Protein AF-A0A7Y4VE71-F1 (afdb_monomer)

Foldseek 3Di:
DPFDFDDLQVLVLVLLVLLQVLVCVVPVLSVLLVVLLLLQQVLLQVLVCQQFVLDDDDSVLSCQLQVQKEFEWEAEDLLVLLLVLLLLVQSQWHWADKFQQCPLFFLRAQKIWTKTAHLPPTSYIYIYIYGNLLLAAPVLSCLLCVLNVPADQDDPLLVVLSVVCVVSVGHHPVSSVVNSCSVSVTAAHDPLEWADVVSLVVCVVLQRNVSSVHRTDRHRHTLEMATEHLFPQLSQLLQCVLLVVDDLVRSLVSQLVRSVVCSVACALLSVCQSSVVDDSVSSVPTDGHDDDSVVSSVSSVVSSVVCPDPSNNCNPPQFPAWDLDWDFAASLFFAAKIKTWTAWGKAWHWYAYPVRDIDIDIDTRHIYMYMYWGFYFAPVLVVLRVQLQVQLVVQCVVPVCCSPVPVPVNSVSNNVSVVVHDSDPLVCVVVRTGFKFKDADPVLLVCAPVDDDLPVSVCVVVVRMDMHGHIHDGDDSSVVSVCNCVNSVGIRNRRNRPDRDDDDQVVSCVSNVHHHHHSSLSRQLNRLVRSVNSCVSSVNPVVDDPVSVVSSVCSVVSSVDD

Secondary structure (DSSP, 8-state):
----PPPHHHHHHHHHHHHHHHHHHH-HHHHHHHHHHHHHHHHHHHHHHHHEET----HHHHHHHTT-EEEEEEES-HHHHHHHHHHHHHTT-EEEEEEEGGGSGGG--SEEEEEEE-SSS-SEEEEEEEE-GGGS-HHHHHHHHHHHHT---S-HHHHHHHHHHHHHTS--HHHHHHHHHHIIIIIS----EEE-HHHHHHHHHTT-HHHHHHHHBSS---SEEEEB-S-HHHHHHHHHHHTTSS-HHHHHHHHHHHHHHHHHH--HHHHHHH-TTS-HHHHHHSEEP---HHHHHHHHHHHHHHHTSGGG-GGGS----B-SS-BSS-TT--BSEEEEEEPPPEEEEEEE-TTS-EEEEEEE---EEEEEE-BPBPHHHHHHHHHHHHHHHHHHHH-TTHHHH-HHHHHHHHHGGGTTS-SSHHHHHHTT-B-EEEEE-HHHHHTTT------HHHHHHTTSEEEEEPBP-S--HHHHHHHHHHHTT---PPP-SSS-----HHHHHHHHTSPPB-HHHHHHHHHHHHHHHHHHHTT-GGGS-HHHHHHHHHHHHHHH--

Nearest PDB structures (foldseek):
  6w1h-assembly1_A  TM=8.235E-01  e=2.264E-30  Pseudomonas putida
  6w1g-assembly1_A  TM=8.375E-01  e=2.959E-29  Pseudomonas putida
  2rjb-assembly2_B  TM=8.485E-01  e=1.271E-27  Shigella flexneri
  2rjb-assembly3_C  TM=9.145E-01  e=6.568E-23  Shigella flexneri
  3iuz-assembly1_A  TM=6.474E-01  e=1.170E-09  Cupriavidus pinatubonensis JMP134

Solvent-accessible surface area (backbone atoms only — not comparable to full-atom values): 29628 Å² total; per-residue (Å²): 129,84,80,72,54,48,56,30,64,61,50,36,54,50,42,52,52,48,44,50,52,48,47,27,72,76,33,61,66,50,43,43,48,52,52,52,42,50,56,44,40,51,48,50,50,56,53,45,28,42,43,27,37,83,47,80,73,55,71,68,55,47,50,58,62,42,56,28,38,38,36,33,35,50,34,62,45,60,71,57,45,24,50,48,47,52,53,40,44,68,34,52,23,44,45,34,41,75,40,65,36,62,71,54,63,68,36,11,39,60,31,38,33,33,31,34,22,35,92,68,90,54,54,49,36,34,42,42,31,37,52,44,57,64,37,34,30,71,71,59,25,50,54,46,51,56,52,44,68,75,57,73,51,74,51,71,67,52,53,51,51,48,56,42,25,68,76,64,76,41,37,38,60,70,59,44,51,51,52,43,47,46,40,53,70,42,29,37,28,83,78,48,49,33,36,42,60,65,59,34,50,53,29,42,72,74,53,34,50,71,55,23,60,38,43,26,35,61,40,42,31,59,36,31,60,24,42,48,46,88,46,61,63,38,39,53,40,49,52,33,32,26,49,64,77,36,56,70,70,61,30,48,55,48,35,42,50,38,51,56,51,44,72,77,58,69,44,72,66,51,47,54,66,64,42,72,87,57,56,71,65,66,61,67,66,32,39,85,43,82,80,54,70,67,58,47,50,53,50,44,53,54,49,52,59,58,49,69,34,81,86,39,48,48,55,80,50,93,72,67,51,65,58,84,68,73,46,62,58,40,96,70,43,69,42,38,43,34,36,40,41,40,41,33,42,75,40,73,30,41,24,45,35,96,89,68,50,75,47,81,49,72,47,58,70,41,33,40,41,42,32,31,68,26,25,23,56,30,73,64,26,44,55,52,46,55,53,24,49,52,52,24,52,56,55,42,71,76,46,74,60,34,57,79,78,39,49,67,62,34,51,54,61,45,34,56,50,49,63,85,58,57,76,46,70,70,59,26,46,73,68,50,26,33,38,44,39,44,43,64,27,74,61,20,53,77,38,44,75,72,68,93,72,83,54,64,64,57,36,37,76,74,49,27,27,46,78,46,66,37,68,33,86,80,78,60,69,71,52,57,34,44,52,54,19,62,52,60,73,40,67,40,55,73,64,58,18,96,60,73,74,84,86,52,63,67,61,54,22,62,47,45,73,45,80,62,40,56,60,66,45,41,52,49,9,52,23,26,44,20,50,51,50,33,27,56,68,35,60,38,53,89,76,51,53,72,68,56,53,53,50,31,52,51,33,30,48,64,45,67,56,130

Structure (mmCIF, N/CA/C/O backbone):
data_AF-A0A7Y4VE71-F1
#
_entry.id   AF-A0A7Y4VE71-F1
#
loop_
_atom_site.group_PDB
_atom_site.id
_atom_site.type_symbol
_atom_site.label_atom_id
_atom_site.label_alt_id
_atom_site.label_comp_id
_atom_site.label_asym_id
_atom_site.label_entity_id
_atom_site.label_seq_id
_atom_site.pdbx_PDB_ins_code
_atom_site.Cartn_x
_atom_site.Cartn_y
_atom_site.Cartn_z
_atom_site.occupancy
_atom_site.B_iso_or_equiv
_atom_site.auth_seq_id
_atom_site.auth_comp_id
_atom_site.auth_asym_id
_atom_site.auth_atom_id
_atom_site.pdbx_PDB_model_num
ATOM 1 N N . MET A 1 1 ? -36.158 -4.440 -20.521 1.00 49.72 1 MET A N 1
ATOM 2 C CA . MET A 1 1 ? -34.878 -3.702 -20.483 1.00 49.72 1 MET A CA 1
ATOM 3 C C . MET A 1 1 ? -33.916 -4.509 -19.636 1.00 49.72 1 MET A C 1
ATOM 5 O O . MET A 1 1 ? -34.288 -4.851 -18.522 1.00 49.72 1 MET A O 1
ATOM 9 N N . ILE A 1 2 ? -32.748 -4.877 -20.167 1.00 53.19 2 ILE A N 1
ATOM 10 C CA . ILE A 1 2 ? -31.670 -5.454 -19.352 1.00 53.19 2 ILE A CA 1
ATOM 11 C C . ILE A 1 2 ? -31.262 -4.350 -18.372 1.00 53.19 2 ILE A C 1
ATOM 13 O O . ILE A 1 2 ? -30.963 -3.242 -18.813 1.00 53.19 2 ILE A O 1
ATOM 17 N N . ALA A 1 3 ? -31.364 -4.596 -17.065 1.00 60.38 3 ALA A N 1
ATOM 18 C CA . ALA A 1 3 ? -30.932 -3.616 -16.076 1.00 60.38 3 ALA A CA 1
ATOM 19 C C . ALA A 1 3 ? -29.428 -3.376 -16.264 1.00 60.38 3 ALA A C 1
ATOM 21 O O . ALA A 1 3 ? -28.649 -4.327 -16.249 1.00 60.38 3 ALA A O 1
ATOM 22 N N . LEU A 1 4 ? -29.034 -2.123 -16.494 1.00 86.06 4 LEU A N 1
ATOM 23 C CA . LEU A 1 4 ? -27.629 -1.757 -16.610 1.00 86.06 4 LEU A CA 1
ATOM 24 C C . LEU A 1 4 ? -27.031 -1.768 -15.194 1.00 86.06 4 LEU A C 1
ATOM 26 O O . LEU A 1 4 ? -27.347 -0.894 -14.383 1.00 86.06 4 LEU A O 1
ATOM 30 N N . PHE A 1 5 ? -26.244 -2.792 -14.867 1.00 95.50 5 PHE A N 1
ATOM 31 C CA . PHE A 1 5 ? -25.498 -2.824 -13.610 1.00 95.50 5 PHE A CA 1
ATOM 32 C C . PHE A 1 5 ? -24.330 -1.837 -13.656 1.00 95.50 5 PHE A C 1
ATOM 34 O O . PHE A 1 5 ? -23.778 -1.560 -14.721 1.00 95.50 5 PHE A O 1
ATOM 41 N N . ALA A 1 6 ? -23.983 -1.294 -12.494 1.00 96.06 6 ALA A N 1
ATOM 42 C CA . ALA A 1 6 ? -22.796 -0.481 -12.311 1.00 96.06 6 ALA A CA 1
ATOM 43 C C . ALA A 1 6 ? -21.539 -1.350 -12.472 1.00 96.06 6 ALA A C 1
ATOM 45 O O . ALA A 1 6 ? -21.510 -2.506 -12.039 1.00 96.06 6 ALA A O 1
ATOM 46 N N . ASP A 1 7 ? -20.503 -0.793 -13.098 1.00 95.69 7 ASP A N 1
ATOM 47 C CA . ASP A 1 7 ? -19.217 -1.469 -13.210 1.00 95.69 7 ASP A CA 1
ATOM 48 C C . ASP A 1 7 ? -18.560 -1.580 -11.824 1.00 95.69 7 ASP A C 1
ATOM 50 O O . ASP A 1 7 ? -18.480 -0.605 -11.075 1.00 95.69 7 ASP A O 1
ATOM 54 N N . LYS A 1 8 ? -18.089 -2.781 -11.464 1.00 95.06 8 LYS A N 1
ATOM 55 C CA . LYS A 1 8 ? -17.550 -3.051 -10.121 1.00 95.06 8 LYS A CA 1
ATOM 56 C C . LYS A 1 8 ? -16.279 -2.236 -9.834 1.00 95.06 8 LYS A C 1
ATOM 58 O O . LYS A 1 8 ? -16.070 -1.858 -8.682 1.00 95.06 8 LYS A O 1
ATOM 63 N N . VAL A 1 9 ? -15.467 -1.927 -10.850 1.00 92.38 9 VAL A N 1
ATOM 64 C CA . VAL A 1 9 ? -14.255 -1.102 -10.706 1.00 92.38 9 VAL A CA 1
ATOM 65 C C . VAL A 1 9 ? -14.630 0.372 -10.545 1.00 92.38 9 VAL A C 1
ATOM 67 O O . VAL A 1 9 ? -14.088 1.053 -9.678 1.00 92.38 9 VAL A O 1
ATOM 70 N N . GLU A 1 10 ? -15.613 0.871 -11.296 1.00 95.00 10 GLU A N 1
ATOM 71 C CA . GLU A 1 10 ? -16.146 2.223 -11.077 1.00 95.00 10 GLU A CA 1
ATOM 72 C C . GLU A 1 10 ? -16.771 2.371 -9.680 1.00 95.00 10 GLU A C 1
ATOM 74 O O . GLU A 1 10 ? -16.525 3.364 -8.988 1.00 95.00 10 GLU A O 1
ATOM 79 N N . MET A 1 11 ? -17.527 1.366 -9.222 1.00 97.00 11 MET A N 1
ATOM 80 C CA . MET A 1 11 ? -18.050 1.314 -7.853 1.00 97.00 11 MET A CA 1
ATOM 81 C C . MET A 1 11 ? -16.920 1.332 -6.818 1.00 97.00 11 MET A C 1
ATOM 83 O O . MET A 1 11 ? -17.024 2.043 -5.818 1.00 97.00 11 MET A O 1
ATOM 87 N N . GLN A 1 12 ? -15.847 0.567 -7.043 1.00 96.31 12 GLN A N 1
ATOM 88 C CA . GLN A 1 12 ? -14.673 0.525 -6.170 1.00 96.31 12 GLN A CA 1
ATOM 89 C C . GLN A 1 12 ? -14.007 1.902 -6.074 1.00 96.31 12 GLN A C 1
ATOM 91 O O . GLN A 1 12 ? -13.799 2.404 -4.970 1.00 96.31 12 GLN A O 1
ATOM 96 N N . ASN A 1 13 ? -13.736 2.549 -7.208 1.00 94.81 13 ASN A N 1
ATOM 97 C CA . ASN A 1 13 ? -13.138 3.885 -7.244 1.00 94.81 13 ASN A CA 1
ATOM 98 C C . ASN A 1 13 ? -14.007 4.904 -6.497 1.00 94.81 13 ASN A C 1
ATOM 100 O 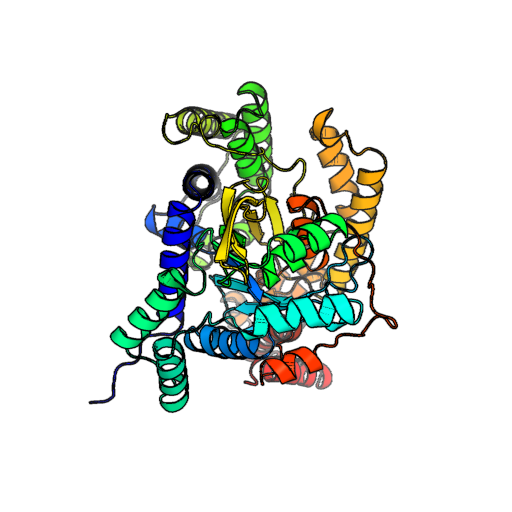O . ASN A 1 13 ? -13.504 5.706 -5.708 1.00 94.81 13 ASN A O 1
ATOM 104 N N . ARG A 1 14 ? -15.333 4.829 -6.673 1.00 96.88 14 ARG A N 1
ATOM 105 C CA . ARG A 1 14 ? -16.274 5.697 -5.957 1.00 96.88 14 ARG A CA 1
ATOM 106 C C . ARG A 1 14 ? -16.289 5.429 -4.453 1.00 96.88 14 ARG A C 1
ATOM 108 O O . ARG A 1 14 ? -16.273 6.384 -3.680 1.00 96.88 14 ARG A O 1
ATOM 115 N N . LEU A 1 15 ? -16.284 4.164 -4.026 1.00 97.88 15 LEU A N 1
ATOM 116 C CA . LEU A 1 15 ? -16.198 3.801 -2.609 1.00 97.88 15 LEU A CA 1
ATOM 117 C C . LEU A 1 15 ? -14.959 4.429 -1.964 1.00 97.88 15 LEU A C 1
ATOM 119 O O . LEU A 1 15 ? -15.071 5.072 -0.925 1.00 97.88 15 LEU A O 1
ATOM 123 N N . PHE A 1 16 ? -13.786 4.277 -2.576 1.00 97.25 16 PHE A N 1
ATOM 124 C CA . PHE A 1 16 ? -12.541 4.783 -1.999 1.00 97.25 16 PHE A CA 1
ATOM 125 C C . PHE A 1 16 ? -12.417 6.307 -2.051 1.00 97.25 16 PHE A C 1
ATOM 127 O O . PHE A 1 16 ? -11.855 6.889 -1.122 1.00 97.25 16 PHE A O 1
ATOM 134 N N . ALA A 1 17 ? -12.988 6.965 -3.062 1.00 95.94 17 ALA A N 1
ATOM 135 C CA . ALA A 1 17 ? -13.115 8.419 -3.073 1.00 95.94 17 ALA A CA 1
ATOM 136 C C . ALA A 1 17 ? -13.973 8.916 -1.892 1.00 95.94 17 ALA A C 1
ATOM 138 O O . ALA A 1 17 ? -13.564 9.827 -1.170 1.00 95.94 17 ALA A O 1
ATOM 139 N N . GLU A 1 18 ? -15.117 8.275 -1.632 1.00 97.75 18 GLU A N 1
ATOM 140 C CA . GLU A 1 18 ? -15.987 8.625 -0.502 1.00 97.75 18 GLU A CA 1
ATOM 141 C C . GLU A 1 18 ? -15.355 8.281 0.857 1.00 97.75 18 GLU A C 1
ATOM 143 O O . GLU A 1 18 ? -15.469 9.073 1.793 1.00 97.75 18 GLU A O 1
ATOM 148 N N . LEU A 1 19 ? -14.629 7.161 0.970 1.00 97.56 19 LEU A N 1
ATOM 149 C CA . LEU A 1 19 ? -13.852 6.825 2.171 1.00 97.56 19 LEU A CA 1
ATOM 150 C C . LEU A 1 19 ? -12.750 7.854 2.430 1.00 97.56 19 LEU A C 1
ATOM 152 O O . LEU A 1 19 ? -12.580 8.286 3.566 1.00 97.56 19 LEU A O 1
ATOM 156 N N . SER A 1 20 ? -12.035 8.287 1.388 1.00 95.88 20 SER A N 1
ATOM 157 C CA . SER A 1 20 ? -11.011 9.333 1.491 1.00 95.88 20 SER A CA 1
ATOM 158 C C . SER A 1 20 ? -11.612 10.662 1.932 1.00 95.88 20 SER A C 1
ATOM 160 O O . SER A 1 20 ? -11.044 11.332 2.794 1.00 95.88 20 SER A O 1
ATOM 162 N N . ARG A 1 21 ? -12.774 11.036 1.386 1.00 96.44 21 ARG A N 1
ATOM 163 C CA . ARG A 1 21 ? -13.492 12.254 1.777 1.00 96.44 21 ARG A CA 1
ATOM 164 C C . ARG A 1 21 ? -13.962 12.186 3.232 1.00 96.44 21 ARG A C 1
ATOM 166 O O . ARG A 1 21 ? -13.757 13.141 3.974 1.00 96.44 21 ARG A O 1
ATOM 173 N N . MET A 1 22 ? -14.568 11.071 3.642 1.00 96.19 22 MET A N 1
ATOM 174 C CA . MET A 1 22 ? -14.987 10.831 5.028 1.00 96.19 22 MET A CA 1
ATOM 175 C C . MET A 1 22 ? -13.787 10.909 5.978 1.00 96.19 22 MET A C 1
ATOM 177 O O . MET A 1 22 ? -13.813 11.671 6.939 1.00 96.19 22 MET A O 1
ATOM 181 N N . PHE A 1 23 ? -12.710 10.180 5.682 1.00 94.44 23 PHE A N 1
ATOM 182 C CA . PHE A 1 23 ? -11.537 10.122 6.549 1.00 94.44 23 PHE A CA 1
ATOM 183 C C . PHE A 1 23 ? -10.817 11.476 6.642 1.00 94.44 23 PHE A C 1
ATOM 185 O O . PHE A 1 23 ? -10.388 11.854 7.724 1.00 94.44 23 PHE A O 1
ATOM 192 N N . GLY A 1 24 ? -10.755 12.262 5.560 1.00 93.25 24 GLY A N 1
ATOM 193 C CA . GLY A 1 24 ? -10.217 13.631 5.592 1.00 93.25 24 GLY A CA 1
ATOM 194 C C . GLY A 1 24 ? -11.033 14.607 6.436 1.00 93.25 24 GLY A C 1
ATOM 195 O O . GLY A 1 24 ? -10.457 15.470 7.094 1.00 93.25 24 GLY A O 1
ATOM 196 N N . GLN A 1 25 ? -12.358 14.437 6.489 1.00 93.19 25 GLN A N 1
ATOM 197 C CA . GLN A 1 25 ? -13.216 15.211 7.393 1.00 93.19 25 GLN A CA 1
ATOM 198 C C . GLN A 1 25 ? -12.996 14.823 8.860 1.00 93.19 25 GLN A C 1
ATOM 200 O O . GLN A 1 25 ? -13.036 15.684 9.736 1.00 93.19 25 GLN A O 1
ATOM 205 N N . GLU A 1 26 ? -12.767 13.538 9.129 1.00 91.19 26 GLU A N 1
ATOM 206 C CA . GLU A 1 26 ? -12.551 13.020 10.482 1.00 91.19 26 GLU A CA 1
ATOM 207 C C . GLU A 1 26 ? -11.122 13.245 10.999 1.00 91.19 26 GLU A C 1
ATOM 209 O O . GLU A 1 26 ? -10.919 13.345 12.206 1.00 91.19 26 GLU A O 1
ATOM 214 N N . VAL A 1 27 ? -10.133 13.301 10.104 1.00 91.12 27 VAL A N 1
ATOM 215 C CA . VAL A 1 27 ? -8.700 13.362 10.409 1.00 91.12 27 VAL A CA 1
ATOM 216 C C . VAL A 1 27 ? -8.077 14.500 9.586 1.00 91.12 27 VAL A C 1
ATOM 218 O O . VAL A 1 27 ? -7.528 14.255 8.512 1.00 91.12 27 VAL A O 1
ATOM 221 N N . PRO A 1 28 ? -8.096 15.760 10.066 1.00 91.38 28 PRO A N 1
ATOM 222 C CA . PRO A 1 28 ? -7.573 16.900 9.302 1.00 91.38 28 PRO A CA 1
ATOM 223 C C . PRO A 1 28 ? -6.108 16.747 8.869 1.00 91.38 28 PRO A C 1
ATOM 225 O O . PRO A 1 28 ? -5.713 17.225 7.809 1.00 91.38 28 PRO A O 1
ATOM 228 N N . LEU A 1 29 ? -5.293 16.043 9.664 1.00 92.56 29 LEU A N 1
ATOM 229 C CA . LEU A 1 29 ? -3.905 15.754 9.304 1.00 92.56 29 LEU A CA 1
ATOM 230 C C . LEU A 1 29 ? -3.799 14.834 8.075 1.00 92.56 29 LEU A C 1
ATOM 232 O O . LEU A 1 29 ? -2.891 15.018 7.270 1.00 92.56 29 LEU A O 1
ATOM 236 N N . TYR A 1 30 ? -4.740 13.899 7.892 1.00 93.31 30 TYR A N 1
ATOM 237 C CA . TYR A 1 30 ? -4.812 13.068 6.690 1.00 93.31 30 TYR A CA 1
ATOM 238 C C . TYR A 1 30 ? -5.085 13.932 5.458 1.00 93.31 30 TYR A C 1
ATOM 240 O O . TYR A 1 30 ? -4.321 13.869 4.497 1.00 93.31 30 TYR A O 1
ATOM 248 N N . ASP A 1 31 ? -6.106 14.793 5.514 1.00 93.69 31 ASP A N 1
ATOM 249 C CA . ASP A 1 31 ? -6.449 15.713 4.421 1.00 93.69 31 ASP A CA 1
ATOM 250 C C . ASP A 1 31 ? -5.244 16.571 4.005 1.00 93.69 31 ASP A C 1
ATOM 252 O O . ASP A 1 31 ? -4.865 16.622 2.833 1.00 93.69 31 ASP A O 1
ATOM 256 N N . LYS A 1 32 ? -4.545 17.158 4.984 1.00 95.12 32 LYS A N 1
ATOM 257 C CA . LYS A 1 32 ? -3.342 17.950 4.710 1.00 95.12 32 LYS A CA 1
ATOM 258 C C . LYS A 1 32 ? -2.166 17.120 4.208 1.00 95.12 32 LYS A C 1
ATOM 260 O O . LYS A 1 32 ? -1.425 17.591 3.347 1.00 95.12 32 LYS A O 1
ATOM 265 N N . SER A 1 33 ? -2.016 15.881 4.668 1.00 95.12 33 SER A N 1
ATOM 266 C CA . SER A 1 33 ? -0.985 14.971 4.161 1.00 95.12 33 SER A CA 1
ATOM 267 C C . SER A 1 33 ? -1.186 14.622 2.679 1.00 95.12 33 SER A C 1
ATOM 269 O O . SER A 1 33 ? -0.208 14.521 1.936 1.00 95.12 33 SER A O 1
ATOM 271 N N . LEU A 1 34 ? -2.439 14.538 2.204 1.00 95.44 34 LEU A N 1
ATOM 272 C CA . LEU A 1 34 ? -2.737 14.369 0.777 1.00 95.44 34 LEU A CA 1
ATOM 273 C C . LEU A 1 34 ? -2.238 15.556 -0.043 1.00 95.44 34 LEU A C 1
ATOM 275 O O . LEU A 1 34 ? -1.664 15.362 -1.116 1.00 95.44 34 LEU A O 1
ATOM 279 N N . LEU A 1 35 ? -2.411 16.773 0.475 1.00 96.38 35 LEU A N 1
ATOM 280 C CA . LEU A 1 35 ? -1.941 17.985 -0.185 1.00 96.38 35 LEU A CA 1
ATOM 281 C C . LEU A 1 35 ? -0.408 18.052 -0.226 1.00 96.38 35 LEU A C 1
ATOM 283 O O . LEU A 1 35 ? 0.150 18.314 -1.289 1.00 96.38 35 LEU A O 1
ATOM 287 N N . VAL A 1 36 ? 0.278 17.721 0.876 1.00 97.88 36 VAL A N 1
ATOM 288 C CA . VAL A 1 36 ? 1.751 17.598 0.895 1.00 97.88 36 VAL A CA 1
ATOM 289 C C . VAL A 1 36 ? 2.224 16.570 -0.137 1.00 97.88 36 VAL A C 1
ATOM 291 O O . VAL A 1 36 ? 3.123 16.858 -0.930 1.00 97.88 36 VAL A O 1
ATOM 294 N N . ASN A 1 37 ? 1.601 15.386 -0.177 1.00 97.62 37 ASN A N 1
ATOM 295 C CA . ASN A 1 37 ? 1.943 14.344 -1.147 1.00 97.62 37 ASN A CA 1
ATOM 296 C C . ASN A 1 37 ? 1.734 14.816 -2.587 1.00 97.62 37 ASN A C 1
ATOM 298 O O . ASN A 1 37 ? 2.578 14.572 -3.448 1.00 97.62 37 ASN A O 1
ATOM 302 N N . ARG A 1 38 ? 0.640 15.534 -2.853 1.00 97.62 38 ARG A N 1
ATOM 303 C CA . ARG A 1 38 ? 0.355 16.094 -4.173 1.00 97.62 38 ARG A CA 1
ATOM 304 C C . ARG A 1 38 ? 1.448 17.063 -4.623 1.00 97.62 38 ARG A C 1
ATOM 306 O O . ARG A 1 38 ? 1.934 16.930 -5.743 1.00 97.62 38 ARG A O 1
ATOM 313 N N . GLU A 1 39 ? 1.894 17.976 -3.762 1.00 98.44 39 GLU A N 1
ATOM 314 C CA . GLU A 1 39 ? 2.977 18.920 -4.091 1.00 98.44 39 GLU A CA 1
ATOM 315 C C . GLU A 1 39 ? 4.342 18.226 -4.267 1.00 98.44 39 GLU A C 1
ATOM 317 O O . GLU A 1 39 ? 5.117 18.575 -5.168 1.00 98.44 39 GLU A O 1
ATOM 322 N N . CYS A 1 40 ? 4.613 17.171 -3.490 1.00 98.62 40 CYS A N 1
ATOM 323 C CA . CYS A 1 40 ? 5.787 16.316 -3.692 1.00 98.62 40 CYS A CA 1
ATOM 324 C C . CYS A 1 40 ? 5.725 15.602 -5.051 1.00 98.62 40 CYS A C 1
ATOM 326 O O . CYS A 1 40 ? 6.689 15.637 -5.816 1.00 98.62 40 CYS A O 1
ATOM 328 N N . ASN A 1 41 ? 4.579 15.015 -5.402 1.00 98.19 41 ASN A N 1
ATOM 329 C CA . ASN A 1 41 ? 4.385 14.326 -6.676 1.00 98.19 41 ASN A CA 1
ATOM 330 C C . ASN A 1 41 ? 4.452 15.294 -7.871 1.00 98.19 41 ASN A C 1
ATOM 332 O O . ASN A 1 41 ? 5.032 14.937 -8.897 1.00 98.19 41 ASN A O 1
ATOM 336 N N . LYS A 1 42 ? 3.951 16.533 -7.738 1.00 98.12 42 LYS A N 1
ATOM 337 C CA . LYS A 1 42 ? 4.142 17.607 -8.735 1.00 98.12 42 LYS A CA 1
ATOM 338 C C . LYS A 1 42 ? 5.617 17.930 -8.933 1.00 98.12 42 LYS A C 1
ATOM 340 O O . LYS A 1 42 ? 6.076 18.037 -10.068 1.00 98.12 42 LYS A O 1
ATOM 345 N N . THR A 1 43 ? 6.365 18.039 -7.839 1.00 98.56 43 THR A N 1
ATOM 346 C CA . THR A 1 43 ? 7.815 18.276 -7.874 1.00 98.56 43 THR A CA 1
ATOM 347 C C . THR A 1 43 ? 8.553 17.133 -8.571 1.00 98.56 43 THR A C 1
ATOM 349 O O . THR A 1 43 ? 9.401 17.380 -9.430 1.00 98.56 43 THR A O 1
ATOM 352 N N . VAL A 1 44 ? 8.183 15.883 -8.275 1.00 98.19 44 VAL A N 1
ATOM 353 C CA . VAL A 1 44 ? 8.712 14.702 -8.968 1.00 98.19 44 VAL A CA 1
ATOM 354 C C . VAL A 1 44 ? 8.373 14.743 -10.458 1.00 98.19 44 VAL A C 1
ATOM 356 O O . VAL A 1 44 ? 9.273 14.615 -11.279 1.00 98.19 44 VAL A O 1
ATOM 359 N N . CYS A 1 45 ? 7.119 14.992 -10.840 1.00 97.81 45 CYS A N 1
ATOM 360 C CA . CYS A 1 45 ? 6.730 15.063 -12.252 1.00 97.81 45 CYS A CA 1
ATOM 361 C C . CYS A 1 45 ? 7.455 16.187 -13.003 1.00 97.81 45 CYS A C 1
ATOM 363 O O . CYS A 1 45 ? 7.843 15.998 -14.153 1.00 97.81 45 CYS A O 1
ATOM 365 N N . ALA A 1 46 ? 7.701 17.326 -12.349 1.00 97.56 46 ALA A N 1
ATOM 366 C CA . ALA A 1 46 ? 8.495 18.406 -12.920 1.00 97.56 46 ALA A CA 1
ATOM 367 C C . ALA A 1 46 ? 9.948 17.973 -13.179 1.00 97.56 46 ALA A C 1
ATOM 369 O O . ALA A 1 46 ? 10.470 18.253 -14.255 1.00 97.56 46 ALA A O 1
ATOM 370 N N . LEU A 1 47 ? 10.580 17.243 -12.248 1.00 97.88 47 LEU A N 1
ATOM 371 C CA . LEU A 1 47 ? 11.903 16.644 -12.466 1.00 97.88 47 LEU A CA 1
ATOM 372 C C . LEU A 1 47 ? 11.881 15.646 -13.635 1.00 97.88 47 LEU A C 1
ATOM 374 O O . LEU A 1 47 ? 12.757 15.678 -14.498 1.00 97.88 47 LEU A O 1
ATOM 378 N N . LEU A 1 48 ? 10.871 14.778 -13.688 1.00 97.31 48 LEU A N 1
ATOM 379 C CA . LEU A 1 48 ? 10.730 13.773 -14.742 1.00 97.31 48 LEU A CA 1
ATOM 380 C C . LEU A 1 48 ? 10.533 14.404 -16.121 1.00 97.31 48 LEU A C 1
ATOM 382 O O . LEU A 1 48 ? 11.124 13.918 -17.077 1.00 97.31 48 LEU A O 1
ATOM 386 N N . GLY A 1 49 ? 9.793 15.511 -16.229 1.00 96.81 49 GLY A N 1
ATOM 387 C CA . GLY A 1 49 ? 9.643 16.250 -17.488 1.00 96.81 49 GLY A CA 1
ATOM 388 C C . GLY A 1 49 ? 10.961 16.838 -18.010 1.00 96.81 49 GLY A C 1
ATOM 389 O O . GLY A 1 49 ? 11.105 17.064 -19.210 1.00 96.81 49 GLY A O 1
ATOM 390 N N . GLN A 1 50 ? 11.947 17.042 -17.128 1.00 96.44 50 GLN A N 1
ATOM 391 C CA . GLN A 1 50 ? 13.307 17.428 -17.514 1.00 96.44 50 GLN A CA 1
ATOM 392 C C . GLN A 1 50 ? 14.180 16.219 -17.887 1.00 96.44 50 GLN A C 1
ATOM 394 O O . GLN A 1 50 ? 15.053 16.342 -18.742 1.00 96.44 50 GLN A O 1
ATOM 399 N N . LEU A 1 51 ? 13.965 15.054 -17.264 1.00 96.12 51 LEU A N 1
ATOM 400 C CA . LEU A 1 51 ? 14.696 13.809 -17.559 1.00 96.12 51 LEU A CA 1
ATOM 401 C C . LEU A 1 51 ? 14.212 13.118 -18.836 1.00 96.12 51 LEU A C 1
ATOM 403 O O . LEU A 1 51 ? 15.007 12.532 -19.568 1.00 96.12 51 LEU A O 1
ATOM 407 N N . HIS A 1 52 ? 12.913 13.199 -19.093 1.00 96.81 52 HIS A N 1
ATOM 408 C CA . HIS A 1 52 ? 12.203 12.553 -20.189 1.00 96.81 52 HIS A CA 1
ATOM 409 C C . HIS A 1 52 ? 11.474 13.640 -20.971 1.00 96.81 52 HIS A C 1
ATOM 411 O O . HIS A 1 52 ? 10.284 13.868 -20.789 1.00 96.81 52 HIS A O 1
ATOM 417 N N . VAL A 1 53 ? 12.203 14.363 -21.820 1.00 96.06 53 VAL A N 1
ATOM 418 C CA . VAL A 1 53 ? 11.670 15.487 -22.595 1.00 96.06 53 VAL A CA 1
ATOM 419 C C . VAL A 1 53 ? 10.495 15.009 -23.449 1.00 96.06 53 VAL A C 1
ATOM 421 O O . VAL A 1 53 ? 10.650 14.128 -24.300 1.00 96.06 53 VAL A O 1
ATOM 424 N N . GLY A 1 54 ? 9.332 15.618 -23.216 1.00 93.94 54 GLY A N 1
ATOM 425 C CA . GLY A 1 54 ? 8.041 15.210 -23.780 1.00 93.94 54 GLY A CA 1
ATOM 426 C C . GLY A 1 54 ? 7.076 14.636 -22.740 1.00 93.94 54 GLY A C 1
ATOM 427 O O . GLY A 1 54 ? 5.876 14.630 -22.987 1.00 93.94 54 GLY A O 1
ATOM 428 N N . PHE A 1 55 ? 7.569 14.231 -21.567 1.00 96.19 55 PHE A N 1
ATOM 429 C CA . PHE A 1 55 ? 6.734 13.797 -20.454 1.00 96.19 55 PHE A CA 1
ATOM 430 C C . PHE A 1 55 ? 6.090 14.990 -19.743 1.00 96.19 55 PHE A C 1
ATOM 432 O O . PHE A 1 55 ? 6.766 15.923 -19.299 1.00 96.19 55 PHE A O 1
ATOM 439 N N . SER A 1 56 ? 4.776 14.919 -19.573 1.00 93.31 56 SER A N 1
ATOM 440 C CA . SER A 1 56 ? 4.004 15.776 -18.683 1.00 93.31 56 SER A CA 1
ATOM 441 C C . SER A 1 56 ? 2.742 15.038 -18.244 1.00 93.31 56 SER A C 1
ATOM 443 O O . SER A 1 56 ? 2.285 14.118 -18.918 1.00 93.31 56 SER A O 1
ATOM 445 N N . LEU A 1 57 ? 2.181 15.442 -17.106 1.00 93.56 57 LEU A N 1
ATOM 446 C CA . LEU A 1 57 ? 0.870 14.995 -16.650 1.00 93.56 57 LEU A CA 1
ATOM 447 C C . LEU A 1 57 ? 0.002 16.217 -16.377 1.00 93.56 57 LEU A C 1
ATOM 449 O O . LEU A 1 57 ? 0.476 17.205 -15.810 1.00 93.56 57 LEU A O 1
ATOM 453 N N . SER A 1 58 ? -1.271 16.131 -16.751 1.00 93.75 58 SER A N 1
ATOM 454 C CA . SER A 1 58 ? -2.302 17.026 -16.223 1.00 93.75 58 SER A CA 1
ATOM 455 C C . SER A 1 58 ? -2.503 16.793 -14.721 1.00 93.75 58 SER A C 1
ATOM 457 O O . SER A 1 58 ? -2.170 15.729 -14.190 1.00 93.75 58 SER A O 1
ATOM 459 N N . ASP A 1 59 ? -3.098 17.771 -14.034 1.00 92.88 59 ASP A N 1
ATOM 460 C CA . ASP A 1 59 ? -3.484 17.622 -12.626 1.00 92.88 59 ASP A CA 1
ATOM 461 C C . ASP A 1 59 ? -4.442 16.427 -12.430 1.00 92.88 59 ASP A C 1
ATOM 463 O O . ASP A 1 59 ? -4.285 15.670 -11.479 1.00 92.88 59 ASP A O 1
ATOM 467 N N . GLU A 1 60 ? -5.350 16.173 -13.376 1.00 91.75 60 GLU A N 1
ATOM 468 C CA . GLU A 1 60 ? -6.277 15.032 -13.339 1.00 91.75 60 GLU A CA 1
ATOM 469 C C . GLU A 1 60 ? -5.555 13.681 -13.461 1.00 91.75 60 GLU A C 1
ATOM 471 O O . GLU A 1 60 ? -5.855 12.741 -12.722 1.00 91.75 60 GLU A O 1
ATOM 476 N N . GLN A 1 61 ? -4.570 13.566 -14.359 1.00 91.81 61 GLN A N 1
ATOM 477 C CA . GLN A 1 61 ? -3.755 12.350 -14.479 1.00 91.81 61 GLN A CA 1
ATOM 478 C C . GLN A 1 61 ? -2.891 12.122 -13.236 1.00 91.81 61 GLN A C 1
ATOM 480 O O . GLN A 1 61 ? -2.730 10.980 -12.793 1.00 91.81 61 GLN A O 1
ATOM 485 N N . LEU A 1 62 ? -2.348 13.193 -12.654 1.00 92.25 62 LEU A N 1
ATOM 486 C CA . LEU A 1 62 ? -1.592 13.132 -11.408 1.00 92.25 62 LEU A CA 1
ATOM 487 C C . LEU A 1 62 ? -2.467 12.637 -10.250 1.00 92.25 62 LEU A C 1
ATOM 489 O O . LEU A 1 62 ? -2.075 11.718 -9.523 1.00 92.25 62 LEU A O 1
ATOM 493 N N . ASP A 1 63 ? -3.6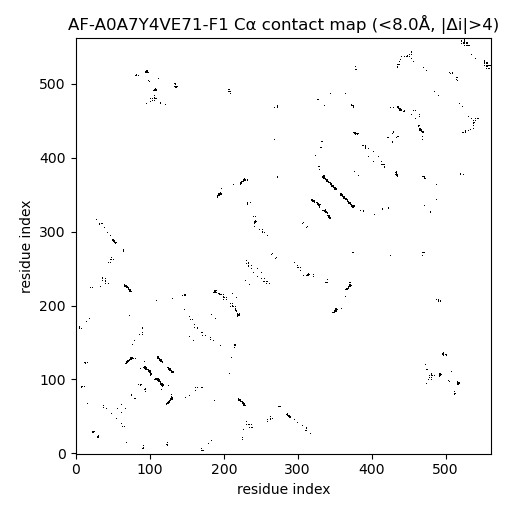53 13.224 -10.100 1.00 89.25 63 ASP A N 1
ATOM 494 C CA . ASP A 1 63 ? -4.601 12.895 -9.040 1.00 89.25 63 ASP A CA 1
ATOM 495 C C . ASP A 1 63 ? -5.135 11.464 -9.214 1.00 89.25 63 ASP A C 1
ATOM 497 O O . ASP A 1 63 ? -5.269 10.740 -8.231 1.00 89.25 63 ASP A O 1
ATOM 501 N N . ARG A 1 64 ? -5.321 10.990 -10.455 1.00 86.62 64 ARG A N 1
ATOM 502 C CA . ARG A 1 64 ? -5.641 9.582 -10.742 1.00 86.62 64 ARG A CA 1
ATOM 503 C C . ARG A 1 64 ? -4.496 8.637 -10.374 1.00 86.62 64 ARG A C 1
ATOM 505 O O . ARG A 1 64 ? -4.724 7.629 -9.716 1.00 86.62 64 ARG A O 1
ATOM 512 N N . THR A 1 65 ? -3.264 8.957 -10.767 1.00 84.88 65 THR A N 1
ATOM 513 C CA . THR A 1 65 ? -2.094 8.084 -10.538 1.00 84.88 65 THR A CA 1
ATOM 514 C C . THR A 1 65 ? -1.744 7.975 -9.056 1.00 84.88 65 THR A C 1
ATOM 516 O O . THR A 1 65 ? -1.417 6.902 -8.554 1.00 84.88 65 THR A O 1
ATOM 519 N N . SER A 1 66 ? -1.821 9.092 -8.335 1.00 84.81 66 SER A N 1
ATOM 520 C CA . SER A 1 66 ? -1.620 9.133 -6.885 1.00 84.81 66 SER A CA 1
ATOM 521 C C . SER A 1 66 ? -2.902 8.849 -6.097 1.00 84.81 66 SER A C 1
ATOM 523 O O . SER A 1 66 ? -2.865 8.834 -4.869 1.00 84.81 66 SER A O 1
ATOM 525 N N . GLY A 1 67 ? -4.025 8.613 -6.784 1.00 85.69 67 GLY A N 1
ATOM 526 C CA . GLY A 1 67 ? -5.355 8.362 -6.227 1.00 85.69 67 GLY A CA 1
ATOM 527 C C . GLY A 1 67 ? -5.537 6.959 -5.660 1.00 85.69 67 GLY A C 1
ATOM 528 O O . GLY A 1 67 ? -6.487 6.729 -4.918 1.00 85.69 67 GLY A O 1
ATOM 529 N N . GLU A 1 68 ? -4.605 6.046 -5.933 1.00 91.12 68 GLU A N 1
ATOM 530 C CA . GLU A 1 68 ? -4.561 4.718 -5.325 1.00 91.12 68 GLU A CA 1
ATOM 531 C C . GLU A 1 68 ? -4.575 4.808 -3.795 1.00 91.12 68 GLU A C 1
ATOM 533 O O . GLU A 1 68 ? -3.905 5.654 -3.188 1.00 91.12 68 GLU A O 1
ATOM 538 N N . ARG A 1 69 ? -5.337 3.923 -3.152 1.00 93.69 69 ARG A N 1
ATOM 539 C CA . ARG A 1 69 ? -5.479 3.912 -1.691 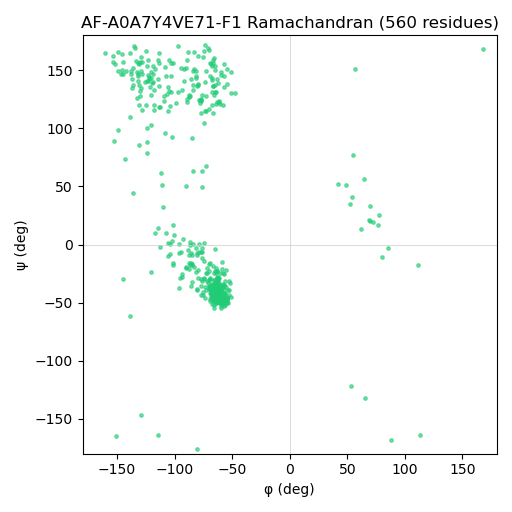1.00 93.69 69 ARG A CA 1
ATOM 540 C C . ARG A 1 69 ? -5.438 2.502 -1.154 1.00 93.69 69 ARG A C 1
ATOM 542 O O . ARG A 1 69 ? -5.990 1.590 -1.764 1.00 93.69 69 ARG A O 1
ATOM 549 N N . HIS A 1 70 ? -4.895 2.333 0.040 1.00 95.00 70 HIS A N 1
ATOM 550 C CA . HIS A 1 70 ? -5.268 1.185 0.848 1.00 95.00 70 HIS A CA 1
ATOM 551 C C . HIS A 1 70 ? -5.830 1.607 2.196 1.00 95.00 70 HIS A C 1
ATOM 553 O O . HIS A 1 70 ? -5.382 2.592 2.761 1.00 95.00 70 HIS A O 1
ATOM 559 N N . GLY A 1 71 ? -6.821 0.886 2.707 1.00 94.50 71 GLY A N 1
ATOM 560 C CA . GLY A 1 71 ? -7.338 1.078 4.062 1.00 94.50 71 GLY A CA 1
ATOM 561 C C . GLY A 1 71 ? -7.050 -0.128 4.944 1.00 94.50 71 GLY A C 1
ATOM 562 O O . GLY A 1 71 ? -6.765 -1.214 4.437 1.00 94.50 71 GLY A O 1
ATOM 563 N N . ALA A 1 72 ? -7.185 0.042 6.255 1.00 93.69 72 ALA A N 1
ATOM 564 C CA . ALA A 1 72 ? -7.173 -1.071 7.195 1.00 93.69 72 ALA A CA 1
ATOM 565 C C . ALA A 1 72 ? -8.369 -1.022 8.142 1.00 93.69 72 ALA A C 1
ATOM 567 O O . ALA A 1 72 ? -8.672 0.018 8.732 1.00 93.69 72 ALA A O 1
ATOM 568 N N . ILE A 1 73 ? -9.009 -2.173 8.338 1.00 95.19 73 ILE A N 1
ATOM 569 C CA . ILE A 1 73 ? -10.152 -2.358 9.239 1.00 95.19 73 ILE A CA 1
ATOM 570 C C . ILE A 1 73 ? -9.946 -3.582 10.132 1.00 95.19 73 ILE A C 1
ATOM 572 O O . ILE A 1 73 ? -9.195 -4.513 9.809 1.00 95.19 73 ILE A O 1
ATOM 576 N N . ARG A 1 74 ? -10.629 -3.577 11.274 1.00 95.19 74 ARG A N 1
ATOM 577 C CA . ARG A 1 74 ? -10.555 -4.643 12.270 1.00 95.19 74 ARG A CA 1
ATOM 578 C C . ARG A 1 74 ? -11.956 -5.083 12.665 1.00 95.19 74 ARG A C 1
ATOM 580 O O . ARG A 1 74 ? -12.820 -4.258 12.946 1.00 95.19 74 ARG A O 1
ATOM 587 N N . ILE A 1 75 ? -12.177 -6.388 12.671 1.00 97.25 75 ILE A N 1
ATOM 588 C CA . ILE A 1 75 ? -13.487 -7.011 12.824 1.00 97.25 75 ILE A CA 1
ATOM 589 C C . ILE A 1 75 ? -13.489 -7.867 14.087 1.00 97.25 75 ILE A C 1
ATOM 591 O O . ILE A 1 75 ? -12.515 -8.557 14.381 1.00 97.25 75 ILE A O 1
ATOM 595 N N . GLY A 1 76 ? -14.591 -7.830 14.840 1.00 96.62 76 GLY A N 1
ATOM 596 C CA . GLY A 1 76 ? -14.688 -8.534 16.123 1.00 96.62 76 GLY A CA 1
ATOM 597 C C . GLY A 1 76 ? -15.324 -9.916 16.036 1.00 96.62 76 GLY A C 1
ATOM 598 O O . GLY A 1 76 ? -15.004 -10.773 16.850 1.00 96.62 76 GLY A O 1
ATOM 599 N N . LYS A 1 77 ? -16.228 -10.147 15.073 1.00 96.12 77 LYS A N 1
ATOM 600 C CA . LYS A 1 77 ? -16.985 -11.405 14.967 1.00 96.12 77 LYS A CA 1
ATOM 601 C C . LYS A 1 77 ? -16.775 -12.103 13.620 1.00 96.12 77 LYS A C 1
ATOM 603 O O . LYS A 1 77 ? -16.830 -11.432 12.588 1.00 96.12 77 LYS A O 1
ATOM 608 N N . PRO A 1 78 ? -16.696 -13.447 13.585 1.00 97.38 78 PRO A N 1
ATOM 609 C CA . PRO A 1 78 ? -16.703 -14.207 12.333 1.00 97.38 78 PRO A CA 1
ATOM 610 C C . PRO A 1 78 ? -17.898 -13.886 11.419 1.00 97.38 78 PRO A C 1
ATOM 612 O O . PRO A 1 78 ? -17.746 -13.759 10.207 1.00 97.38 78 PRO A O 1
ATOM 615 N N . SER A 1 79 ? -19.090 -13.682 11.990 1.00 97.12 79 SER A N 1
ATOM 616 C CA . SER A 1 79 ? -20.291 -13.329 11.219 1.00 97.12 79 SER A CA 1
ATOM 617 C C . SER A 1 79 ? -20.199 -11.951 10.555 1.00 97.12 79 SER A C 1
ATOM 619 O O . SER A 1 79 ? -20.646 -11.786 9.421 1.00 97.12 79 SER A O 1
ATOM 621 N N . GLU A 1 80 ? -19.578 -10.972 11.220 1.00 97.81 80 GLU A N 1
ATOM 622 C CA . GLU A 1 80 ? -19.275 -9.661 10.633 1.00 97.81 80 GLU A CA 1
ATOM 623 C C . GLU A 1 80 ? -18.220 -9.788 9.526 1.00 97.81 80 GLU A C 1
ATOM 625 O O . GLU A 1 80 ? -18.351 -9.164 8.476 1.00 97.81 80 GLU A O 1
ATOM 630 N N . TYR A 1 81 ? -17.206 -10.637 9.724 1.00 98.12 81 TYR A N 1
ATOM 631 C CA . TYR A 1 81 ? -16.142 -10.862 8.742 1.00 98.12 81 TYR A CA 1
ATOM 632 C C . TYR A 1 81 ? -16.679 -11.489 7.451 1.00 98.12 81 TYR A C 1
ATOM 634 O O . TYR A 1 81 ? -16.318 -11.075 6.350 1.00 98.12 81 TYR A O 1
ATOM 642 N N . ARG A 1 82 ? -17.626 -12.428 7.574 1.00 98.12 82 ARG A N 1
ATOM 643 C CA . ARG A 1 82 ? -18.360 -12.988 6.433 1.00 98.12 82 ARG A CA 1
ATOM 644 C C . ARG A 1 82 ? -19.121 -11.910 5.660 1.00 98.12 82 ARG A C 1
ATOM 646 O O . ARG A 1 82 ? -19.062 -11.884 4.433 1.00 98.12 82 ARG A O 1
ATOM 653 N N . LEU A 1 83 ? -19.811 -11.002 6.356 1.00 98.19 83 LEU A N 1
ATOM 654 C CA . LEU A 1 83 ? -20.499 -9.875 5.714 1.00 98.19 83 LEU A CA 1
ATOM 655 C C . LEU A 1 83 ? -19.517 -8.926 5.015 1.00 98.19 83 LEU A C 1
ATOM 657 O O . LEU A 1 83 ? -19.831 -8.448 3.930 1.00 98.19 83 LEU A O 1
ATOM 661 N N . MET A 1 84 ? -18.315 -8.720 5.562 1.00 98.00 84 MET A N 1
ATOM 662 C CA . MET A 1 84 ? -17.240 -7.989 4.876 1.00 98.00 84 MET A CA 1
ATOM 663 C C . MET A 1 84 ? -16.763 -8.661 3.598 1.00 98.00 84 MET A C 1
ATOM 665 O O . MET A 1 84 ? -16.628 -7.984 2.580 1.00 98.00 84 MET A O 1
ATOM 669 N N . GLY A 1 85 ? -16.591 -9.983 3.605 1.00 98.12 85 GLY A N 1
ATOM 670 C CA . GLY A 1 85 ? -16.279 -10.726 2.384 1.00 98.12 85 GLY A CA 1
ATOM 671 C C . GLY A 1 85 ? -17.332 -10.528 1.288 1.00 98.12 85 GLY A C 1
ATOM 672 O O . GLY A 1 85 ? -16.991 -10.316 0.125 1.00 98.12 85 GLY A O 1
ATOM 673 N N . ARG A 1 86 ? -18.617 -10.528 1.663 1.00 98.31 86 ARG A N 1
ATOM 674 C CA . ARG A 1 86 ? -19.741 -10.263 0.745 1.00 98.31 86 ARG A CA 1
ATOM 675 C C . ARG A 1 86 ? -19.771 -8.809 0.270 1.00 98.31 86 ARG A C 1
ATOM 677 O O . ARG A 1 86 ? -19.970 -8.558 -0.915 1.00 98.31 86 ARG A O 1
ATOM 684 N N . PHE A 1 87 ? -19.532 -7.863 1.177 1.00 98.56 87 PHE A N 1
ATOM 685 C CA . PHE A 1 87 ? -19.478 -6.435 0.877 1.00 98.56 87 PHE A CA 1
ATOM 686 C C . PHE A 1 87 ? -18.393 -6.121 -0.151 1.00 98.56 87 PHE A C 1
ATOM 688 O O . PHE A 1 87 ? -18.705 -5.573 -1.202 1.00 98.56 87 PHE A O 1
ATOM 695 N N . PHE A 1 88 ? -17.143 -6.523 0.089 1.00 98.25 88 PHE A N 1
ATOM 696 C CA . PHE A 1 88 ? -16.043 -6.248 -0.839 1.00 98.25 88 PHE A CA 1
ATOM 697 C C . PHE A 1 88 ? -16.202 -6.973 -2.182 1.00 98.25 88 PHE A C 1
ATOM 699 O O . PHE A 1 88 ? -15.850 -6.416 -3.222 1.00 98.25 88 PHE A O 1
ATOM 706 N N . ALA A 1 89 ? -16.840 -8.147 -2.202 1.00 97.25 89 ALA A N 1
ATOM 707 C CA . ALA A 1 89 ? -17.169 -8.831 -3.452 1.00 97.25 89 ALA A CA 1
ATOM 708 C C . ALA A 1 89 ? -18.141 -8.031 -4.348 1.00 97.25 89 ALA A C 1
ATOM 710 O O . ALA A 1 89 ? -18.062 -8.148 -5.574 1.00 97.25 89 ALA A O 1
ATOM 711 N N . ALA A 1 90 ? -19.017 -7.188 -3.780 1.00 97.75 90 ALA A N 1
ATOM 712 C CA . ALA A 1 90 ? -19.869 -6.278 -4.559 1.00 97.75 90 ALA A CA 1
ATOM 713 C C . ALA A 1 90 ? -19.054 -5.219 -5.330 1.00 97.75 90 ALA A C 1
ATOM 715 O O . ALA A 1 90 ? -19.509 -4.728 -6.358 1.00 97.75 90 ALA A O 1
ATOM 716 N N . PHE A 1 91 ? -17.829 -4.929 -4.881 1.00 97.38 91 PHE A N 1
ATOM 717 C CA . PHE A 1 91 ? -16.879 -3.997 -5.502 1.00 97.38 91 PHE A CA 1
ATOM 718 C C . PHE A 1 91 ? -15.777 -4.713 -6.302 1.00 97.38 91 PHE A C 1
ATOM 720 O O . PHE A 1 91 ? -14.736 -4.130 -6.584 1.00 97.38 91 PHE A O 1
ATOM 727 N N . GLY A 1 92 ? -15.962 -5.995 -6.642 1.00 95.94 92 GLY A N 1
ATOM 728 C CA . GLY A 1 92 ? -14.979 -6.756 -7.425 1.00 95.94 92 GLY A CA 1
ATOM 729 C C . GLY A 1 92 ? -13.679 -7.066 -6.673 1.00 95.94 92 GLY A C 1
ATOM 730 O O . GLY A 1 92 ? -12.659 -7.341 -7.303 1.00 95.94 92 GLY A O 1
ATOM 731 N N . MET A 1 93 ? -13.708 -7.017 -5.339 1.00 97.62 93 MET A N 1
ATOM 732 C CA . MET A 1 93 ? -12.550 -7.274 -4.489 1.00 97.62 93 MET A CA 1
ATOM 733 C C . MET A 1 93 ? -12.626 -8.676 -3.872 1.00 97.62 93 MET A C 1
ATOM 735 O O . MET A 1 93 ? -13.640 -9.070 -3.294 1.00 97.62 93 MET A O 1
ATOM 739 N N . GLU A 1 94 ? -11.528 -9.419 -3.970 1.00 96.31 94 GLU A N 1
ATOM 740 C CA . GLU A 1 94 ? -11.363 -10.790 -3.478 1.00 96.31 94 GLU A CA 1
ATOM 741 C C . GLU A 1 94 ? -10.347 -10.814 -2.326 1.00 96.31 94 GLU A C 1
ATOM 743 O O . GLU A 1 94 ? -9.535 -9.893 -2.228 1.00 96.31 94 GLU A O 1
ATOM 748 N N . PRO A 1 95 ? -10.385 -11.806 -1.421 1.00 97.50 95 PRO A N 1
ATOM 749 C CA . PRO A 1 95 ? -9.398 -11.923 -0.353 1.00 97.50 95 PRO A CA 1
ATOM 750 C C . PRO A 1 95 ? -8.073 -12.495 -0.888 1.00 97.50 95 PRO A C 1
ATOM 752 O O . PRO A 1 95 ? -8.043 -13.585 -1.455 1.00 97.50 95 PRO A O 1
ATOM 755 N N . HIS A 1 96 ? -6.967 -11.777 -0.686 1.00 96.56 96 HIS A N 1
ATOM 756 C CA . HIS A 1 96 ? -5.616 -12.162 -1.098 1.00 96.56 96 HIS A CA 1
ATOM 757 C C . HIS A 1 96 ? -4.683 -12.315 0.100 1.00 96.56 96 HIS A C 1
ATOM 759 O O . HIS A 1 96 ? -4.578 -11.416 0.939 1.00 96.56 96 HIS A O 1
ATOM 765 N N . ASN A 1 97 ? -3.941 -13.423 0.098 1.00 95.44 97 ASN A N 1
ATOM 766 C CA . ASN A 1 97 ? -2.997 -13.863 1.123 1.00 95.44 97 ASN A CA 1
ATOM 767 C C . ASN A 1 97 ? -3.602 -14.011 2.531 1.00 95.44 97 ASN A C 1
ATOM 769 O O . ASN A 1 97 ? -4.549 -13.331 2.931 1.00 95.44 97 ASN A O 1
ATOM 773 N N . PHE A 1 98 ? -3.019 -14.916 3.307 1.00 95.00 98 PHE A N 1
ATOM 774 C CA . PHE A 1 98 ? -3.333 -15.098 4.718 1.00 95.00 98 PHE A CA 1
ATOM 775 C C . PHE A 1 98 ? -2.213 -14.511 5.578 1.00 95.00 98 PHE A C 1
ATOM 777 O O . PHE A 1 98 ? -1.032 -14.774 5.343 1.00 95.00 98 PHE A O 1
ATOM 784 N N . TYR A 1 99 ? -2.592 -13.722 6.579 1.00 93.75 99 TYR A N 1
ATOM 785 C CA . TYR A 1 99 ? -1.673 -13.061 7.497 1.00 93.75 99 TYR A CA 1
ATOM 786 C C . TYR A 1 99 ? -1.973 -13.516 8.930 1.00 93.75 99 TYR A C 1
ATOM 788 O O . TYR A 1 99 ? -2.933 -13.050 9.546 1.00 93.75 99 TYR A O 1
ATOM 796 N N . ASP A 1 100 ? -1.148 -14.419 9.466 1.00 92.19 100 ASP A N 1
ATOM 797 C CA . ASP A 1 100 ? -1.198 -14.822 10.876 1.00 92.19 100 ASP A CA 1
ATOM 798 C C . ASP A 1 100 ? -0.393 -13.842 11.737 1.00 92.19 100 ASP A C 1
ATOM 800 O O . ASP A 1 100 ? 0.812 -13.999 11.942 1.00 92.19 100 ASP A O 1
ATOM 804 N N . MET A 1 101 ? -1.063 -12.811 12.250 1.00 89.19 101 MET A N 1
ATOM 805 C CA . MET A 1 101 ? -0.415 -11.811 13.101 1.00 89.19 101 MET A CA 1
ATOM 806 C C . MET A 1 101 ? -0.260 -12.297 14.544 1.00 89.19 101 MET A C 1
ATOM 808 O O . MET A 1 101 ? 0.444 -11.654 15.322 1.00 89.19 101 MET A O 1
ATOM 812 N N . ALA A 1 102 ? -0.856 -13.432 14.913 1.00 88.44 102 ALA A N 1
ATOM 813 C CA . ALA A 1 102 ? -0.664 -14.051 16.221 1.00 88.44 102 ALA A CA 1
ATOM 814 C C . ALA A 1 102 ? 0.685 -14.780 16.330 1.00 88.44 102 ALA A C 1
ATOM 816 O O . ALA A 1 102 ? 1.058 -15.244 17.419 1.00 88.44 102 ALA A O 1
ATOM 817 N N . ASN A 1 103 ? 1.433 -14.869 15.224 1.00 86.25 103 ASN A N 1
ATOM 818 C CA . ASN A 1 103 ? 2.682 -15.612 15.144 1.00 86.25 103 ASN A CA 1
ATOM 819 C C . ASN A 1 103 ? 3.813 -14.876 14.397 1.00 86.25 103 ASN A C 1
ATOM 821 O O . ASN A 1 103 ? 4.555 -15.467 13.617 1.00 86.25 103 ASN A O 1
ATOM 825 N N . VAL A 1 104 ? 3.991 -13.581 14.672 1.00 81.06 104 VAL A N 1
ATOM 826 C CA . VAL A 1 104 ? 5.050 -12.727 14.081 1.00 81.06 104 VAL A CA 1
ATOM 827 C C . VAL A 1 104 ? 6.129 -12.338 15.104 1.00 81.06 104 VAL A C 1
ATOM 829 O O . VAL A 1 104 ? 6.693 -11.242 15.081 1.00 81.06 104 VAL A O 1
ATOM 832 N N . GLY A 1 105 ? 6.405 -13.230 16.059 1.00 81.38 105 GLY A N 1
ATOM 833 C CA . GLY A 1 105 ? 7.426 -13.036 17.092 1.00 81.38 105 GLY A CA 1
ATOM 834 C C . GLY A 1 105 ? 7.094 -11.889 18.053 1.00 81.38 105 GLY A C 1
ATOM 835 O O . GLY A 1 105 ? 5.970 -11.785 18.547 1.00 81.38 105 GLY A O 1
ATOM 836 N N . ALA A 1 106 ? 8.061 -11.003 18.305 1.00 75.25 106 ALA A N 1
ATOM 837 C CA . ALA A 1 106 ? 7.928 -9.874 19.234 1.00 75.25 106 ALA A CA 1
ATOM 838 C C . ALA A 1 106 ? 6.892 -8.813 18.808 1.00 75.25 106 ALA A C 1
ATOM 840 O O . ALA A 1 106 ? 6.642 -7.868 19.547 1.00 75.25 106 ALA A O 1
ATOM 841 N N . LYS A 1 107 ? 6.270 -8.947 17.632 1.00 78.81 107 LYS A N 1
ATOM 842 C CA . LYS A 1 107 ? 5.209 -8.053 17.141 1.00 78.81 107 LYS A CA 1
ATOM 843 C C . LYS A 1 107 ? 3.822 -8.712 17.159 1.00 78.81 107 LYS A C 1
ATOM 845 O O . LYS A 1 107 ? 2.893 -8.162 16.582 1.00 78.81 107 LYS A O 1
ATOM 850 N N . SER A 1 108 ? 3.686 -9.888 17.783 1.00 85.06 108 SER A N 1
ATOM 851 C CA . SER A 1 108 ? 2.451 -10.682 17.724 1.00 85.06 108 SER A CA 1
ATOM 852 C C . SER A 1 108 ? 1.244 -9.968 18.339 1.00 85.06 108 SER A C 1
ATOM 854 O O . SER A 1 108 ? 1.346 -9.351 19.405 1.00 85.06 108 SER A O 1
ATOM 856 N N . GLN A 1 109 ? 0.102 -10.097 17.667 1.00 87.94 109 GLN A N 1
ATOM 857 C CA . GLN A 1 109 ? -1.200 -9.512 17.994 1.00 87.94 109 GLN A CA 1
ATOM 858 C C . GLN A 1 109 ? -2.294 -10.588 17.884 1.00 87.94 109 GLN A C 1
ATOM 860 O O . GLN A 1 109 ? -2.172 -11.459 17.027 1.00 87.94 109 GLN A O 1
ATOM 865 N N . PRO A 1 110 ? -3.380 -10.542 18.677 1.00 92.75 110 PRO A N 1
ATOM 866 C CA . PRO A 1 110 ? -4.445 -11.554 18.670 1.00 92.75 110 PRO A CA 1
ATOM 867 C C . PRO A 1 110 ? -5.385 -11.423 17.456 1.00 92.75 110 PRO A C 1
ATOM 869 O O . PRO A 1 110 ? -6.602 -11.365 17.613 1.00 92.75 110 PRO A O 1
ATOM 872 N N . ILE A 1 111 ? -4.836 -11.314 16.244 1.00 93.44 111 ILE A N 1
ATOM 873 C CA . ILE A 1 111 ? -5.598 -11.146 15.004 1.00 93.44 111 ILE A CA 1
ATOM 874 C C . ILE A 1 111 ? -5.039 -12.012 13.869 1.00 93.44 111 ILE A C 1
ATOM 876 O O . ILE A 1 111 ? -3.833 -12.239 13.771 1.00 93.44 111 ILE A O 1
ATOM 880 N N . ILE A 1 112 ? -5.922 -12.438 12.971 1.00 95.12 112 ILE A N 1
ATOM 881 C CA . ILE A 1 112 ? -5.573 -12.925 11.626 1.00 95.12 112 ILE A CA 1
ATOM 882 C C . ILE A 1 112 ? -6.144 -11.973 10.582 1.00 95.12 112 ILE A C 1
ATOM 884 O O . ILE A 1 112 ? -7.076 -11.230 10.884 1.00 95.12 112 ILE A O 1
ATOM 888 N N . ALA A 1 113 ? -5.611 -11.963 9.364 1.00 96.12 113 ALA A N 1
ATOM 889 C CA . ALA A 1 113 ? -6.086 -11.048 8.330 1.00 96.12 113 ALA A CA 1
ATOM 890 C C . ALA A 1 113 ? -5.960 -11.594 6.902 1.00 96.12 113 ALA A C 1
ATOM 892 O O . ALA A 1 113 ? -5.236 -12.554 6.635 1.00 96.12 113 ALA A O 1
ATOM 893 N N . THR A 1 114 ? -6.648 -10.915 5.984 1.00 97.44 114 THR A N 1
ATOM 894 C CA . THR A 1 114 ? -6.472 -11.008 4.529 1.00 97.44 114 THR A CA 1
ATOM 895 C C . THR A 1 114 ? -6.557 -9.610 3.909 1.00 97.44 114 THR A C 1
ATOM 897 O O . THR A 1 114 ? -7.013 -8.661 4.556 1.00 97.44 114 THR A O 1
ATOM 900 N N . ALA A 1 115 ? -6.121 -9.467 2.661 1.00 97.06 115 ALA A N 1
ATOM 901 C CA . ALA A 1 115 ? -6.232 -8.227 1.907 1.00 97.06 115 ALA A CA 1
ATOM 902 C C . ALA A 1 115 ? -7.328 -8.332 0.842 1.00 97.06 115 ALA A C 1
ATOM 904 O O . ALA A 1 115 ? -7.181 -9.076 -0.121 1.00 97.06 115 ALA A O 1
ATOM 905 N N . PHE A 1 116 ? -8.398 -7.552 0.964 1.00 98.12 116 PHE A N 1
ATOM 906 C CA . PHE A 1 116 ? -9.390 -7.426 -0.098 1.00 98.12 116 PHE A CA 1
ATOM 907 C C . PHE A 1 116 ? -8.873 -6.498 -1.190 1.00 98.12 116 PHE A C 1
ATOM 909 O O . PHE A 1 116 ? -8.520 -5.353 -0.906 1.00 98.12 116 PHE A O 1
ATOM 916 N N . ARG A 1 117 ? -8.833 -6.963 -2.437 1.00 97.19 117 ARG A N 1
ATOM 917 C CA . ARG A 1 117 ? -8.436 -6.150 -3.595 1.00 97.19 117 ARG A CA 1
ATOM 918 C C . ARG A 1 117 ? -8.929 -6.755 -4.898 1.00 97.19 117 ARG A C 1
ATOM 920 O O . ARG A 1 117 ? -9.289 -7.926 -4.943 1.00 97.19 117 ARG A O 1
ATOM 927 N N . SER A 1 118 ? -8.906 -5.967 -5.964 1.00 95.19 118 SER A N 1
ATOM 928 C CA . SER A 1 118 ? -9.115 -6.495 -7.311 1.00 95.19 118 SER A CA 1
ATOM 929 C C . SER A 1 118 ? -7.989 -7.468 -7.658 1.00 95.19 118 SER A C 1
ATOM 931 O O . SER A 1 118 ? -6.820 -7.260 -7.301 1.00 95.19 118 SER A O 1
ATOM 933 N N . LYS A 1 119 ? -8.338 -8.542 -8.367 1.00 91.44 119 LYS A N 1
ATOM 934 C CA . LYS A 1 119 ? -7.390 -9.603 -8.721 1.00 91.44 119 LYS A CA 1
ATOM 935 C C . LYS A 1 119 ? -6.216 -9.081 -9.551 1.00 91.44 119 LYS A C 1
ATOM 937 O O . LYS A 1 119 ? -5.068 -9.449 -9.294 1.00 91.44 119 LYS A O 1
ATOM 942 N N . LEU A 1 120 ? -6.514 -8.210 -10.517 1.00 89.88 120 LEU A N 1
ATOM 943 C CA . LEU A 1 120 ? -5.567 -7.597 -11.448 1.00 89.88 120 LEU A CA 1
ATOM 944 C C . LEU A 1 120 ? -5.595 -6.073 -11.308 1.00 89.88 120 LEU A C 1
ATOM 946 O O . LEU A 1 120 ? -6.666 -5.505 -11.124 1.00 89.88 120 LEU A O 1
ATOM 950 N N . ASN A 1 121 ? -4.423 -5.440 -11.434 1.00 86.06 121 ASN A N 1
ATOM 951 C CA . ASN A 1 121 ? -4.222 -3.983 -11.417 1.00 86.06 121 ASN A CA 1
ATOM 952 C C . ASN A 1 121 ? -5.052 -3.232 -10.348 1.00 86.06 121 ASN A C 1
ATOM 954 O O . ASN A 1 121 ? -5.779 -2.303 -10.692 1.00 86.06 121 ASN A O 1
ATOM 958 N N . PRO A 1 122 ? -5.002 -3.637 -9.068 1.00 90.69 122 PRO A N 1
ATOM 959 C CA . PRO A 1 122 ? -5.802 -3.007 -8.029 1.00 90.69 122 PRO A CA 1
ATOM 960 C C . PRO A 1 122 ? -5.306 -1.590 -7.725 1.00 90.69 122 PRO A C 1
ATOM 962 O O . PRO A 1 122 ? -4.219 -1.398 -7.178 1.00 90.69 122 PRO A O 1
ATOM 965 N N . ASP A 1 123 ? -6.155 -0.601 -7.987 1.00 88.44 123 ASP A N 1
ATOM 966 C CA . ASP A 1 123 ? -5.936 0.770 -7.510 1.00 88.44 123 ASP A CA 1
ATOM 967 C C . ASP A 1 123 ? -6.216 0.877 -6.002 1.00 88.44 123 ASP A C 1
ATOM 969 O O . ASP A 1 123 ? -5.590 1.662 -5.278 1.00 88.44 123 ASP A O 1
ATOM 973 N N . HIS A 1 124 ? -7.125 0.030 -5.508 1.00 95.56 124 HIS A N 1
ATOM 974 C CA . HIS A 1 124 ? -7.631 0.095 -4.148 1.00 95.56 124 HIS A CA 1
ATOM 975 C C . HIS A 1 124 ? -7.638 -1.247 -3.412 1.00 95.56 124 HIS A C 1
ATOM 977 O O . HIS A 1 124 ? -7.929 -2.300 -3.988 1.00 95.56 124 HIS A O 1
ATOM 983 N N . ARG A 1 125 ? -7.299 -1.215 -2.115 1.00 96.88 125 ARG A N 1
ATOM 984 C CA . ARG A 1 125 ? -7.110 -2.420 -1.282 1.00 96.88 125 ARG A CA 1
ATOM 985 C C . ARG A 1 125 ? -7.568 -2.185 0.160 1.00 96.88 125 ARG A C 1
ATOM 987 O O . ARG A 1 125 ? -7.399 -1.086 0.670 1.00 96.88 125 ARG A O 1
ATOM 994 N N . ILE A 1 126 ? -8.095 -3.197 0.846 1.00 97.50 126 ILE A N 1
ATOM 995 C CA . ILE A 1 126 ? -8.385 -3.141 2.289 1.00 97.50 126 ILE A CA 1
ATOM 996 C C . ILE A 1 126 ? -7.699 -4.298 3.008 1.00 97.50 126 ILE A C 1
ATOM 998 O O . ILE A 1 126 ? -8.014 -5.459 2.757 1.00 97.50 126 ILE A O 1
ATOM 1002 N N . PHE A 1 127 ? -6.816 -3.991 3.954 1.00 96.25 127 PHE A N 1
ATOM 1003 C CA . PHE A 1 127 ? -6.324 -4.964 4.923 1.00 96.25 127 PHE A CA 1
ATOM 1004 C C . PHE A 1 127 ? -7.396 -5.188 5.999 1.00 96.25 127 PHE A C 1
ATOM 1006 O O . PHE A 1 127 ? -7.729 -4.279 6.759 1.00 96.25 127 PHE A O 1
ATOM 1013 N N . CYS A 1 128 ? -7.976 -6.385 6.053 1.00 97.06 128 CYS A N 1
ATOM 1014 C CA . CYS A 1 128 ? -9.105 -6.696 6.926 1.00 97.06 128 CYS A CA 1
ATOM 1015 C C . CYS A 1 128 ? -8.719 -7.782 7.928 1.00 97.06 128 CYS A C 1
ATOM 1017 O O . CYS A 1 128 ? -8.442 -8.923 7.548 1.00 97.06 128 CYS A O 1
ATOM 1019 N N . SER A 1 129 ? -8.720 -7.431 9.211 1.00 96.25 129 SER A N 1
ATOM 1020 C CA . SER A 1 129 ? -8.319 -8.325 10.303 1.00 96.25 129 SER A CA 1
ATOM 1021 C C . SER A 1 129 ? -9.498 -8.789 11.156 1.00 96.25 129 SER A C 1
ATOM 1023 O O . SER A 1 129 ? -10.501 -8.089 11.259 1.00 96.25 129 SER A O 1
ATOM 1025 N N . LEU A 1 130 ? -9.376 -9.966 11.765 1.00 97.69 130 LEU A N 1
ATOM 1026 C CA . LEU A 1 130 ? -10.350 -10.579 12.664 1.00 97.69 130 LEU A CA 1
ATOM 1027 C C . LEU A 1 130 ? -9.711 -10.826 14.034 1.00 97.69 130 LEU A C 1
ATOM 1029 O O . LEU A 1 130 ? -8.652 -11.450 14.104 1.00 97.69 130 LEU A O 1
ATOM 1033 N N . LEU A 1 131 ? -10.366 -10.362 15.102 1.00 97.00 131 LEU A N 1
ATOM 1034 C CA . LEU A 1 131 ? -9.993 -10.647 16.490 1.00 97.00 131 LEU A CA 1
ATOM 1035 C C . LEU A 1 131 ? -10.173 -12.126 16.832 1.00 97.00 131 LEU A C 1
ATOM 1037 O O . LEU A 1 131 ? -11.202 -12.729 16.533 1.00 97.00 131 LEU A O 1
ATOM 1041 N N . LEU A 1 132 ? -9.179 -12.673 17.521 1.00 95.50 132 LEU A N 1
ATOM 1042 C CA . LEU A 1 132 ? -9.130 -14.059 17.960 1.00 95.50 132 LEU A CA 1
ATOM 1043 C C . LEU A 1 132 ? -9.478 -14.127 19.448 1.00 95.50 132 LEU A C 1
ATOM 1045 O O . LEU A 1 132 ? -8.630 -13.925 20.317 1.00 95.50 132 LEU A O 1
ATOM 1049 N N . THR A 1 133 ? -10.756 -14.329 19.761 1.00 96.38 133 THR A N 1
ATOM 1050 C CA . THR A 1 133 ? -11.261 -14.281 21.145 1.00 96.38 133 THR A CA 1
ATOM 1051 C C . THR A 1 133 ? -10.783 -15.460 21.996 1.00 96.38 133 THR A C 1
ATOM 1053 O O . THR A 1 133 ? -10.692 -15.356 23.215 1.00 96.38 133 THR A O 1
ATOM 1056 N N . ASP A 1 134 ? -10.416 -16.572 21.369 1.00 95.00 134 ASP A N 1
ATOM 1057 C CA . ASP A 1 134 ? -9.776 -17.734 21.985 1.00 95.00 134 ASP A CA 1
ATOM 1058 C C . ASP A 1 134 ? -8.286 -17.530 22.297 1.00 95.00 134 ASP A C 1
ATOM 1060 O O . ASP A 1 134 ? -7.683 -18.389 22.933 1.00 95.00 134 ASP A O 1
ATOM 1064 N N . TYR A 1 135 ? -7.702 -16.378 21.945 1.00 94.56 135 TYR A N 1
ATOM 1065 C CA . TYR A 1 135 ? -6.379 -15.953 22.420 1.00 94.56 135 TYR A CA 1
ATOM 1066 C C . TYR A 1 135 ? -6.368 -15.580 23.917 1.00 94.56 135 TYR A C 1
ATOM 1068 O O . TYR A 1 135 ? -5.303 -15.495 24.542 1.00 94.56 135 TYR A O 1
ATOM 1076 N N . PHE A 1 136 ? -7.551 -15.354 24.495 1.00 96.50 136 PHE A N 1
ATOM 1077 C CA . PHE A 1 136 ? -7.739 -14.889 25.864 1.00 96.50 136 PHE A CA 1
ATOM 1078 C C . PHE A 1 136 ? -8.168 -16.022 26.810 1.00 96.50 136 PHE A C 1
ATOM 1080 O O . PHE A 1 136 ? -8.748 -17.027 26.395 1.00 96.50 136 PHE A O 1
ATOM 1087 N N . ASP A 1 137 ? -7.905 -15.855 28.107 1.00 96.38 137 ASP A N 1
ATOM 1088 C CA . ASP A 1 137 ? -8.468 -16.693 29.169 1.00 96.38 137 ASP A CA 1
ATOM 1089 C C . ASP A 1 137 ? -10.006 -16.688 29.138 1.00 96.38 137 ASP A C 1
ATOM 1091 O O . ASP A 1 137 ? -10.641 -15.759 28.635 1.00 96.38 137 ASP A O 1
ATOM 1095 N N . ALA A 1 138 ? -10.622 -17.745 29.679 1.00 97.00 138 ALA A N 1
ATOM 1096 C CA . ALA A 1 138 ? -12.065 -17.955 29.565 1.00 97.00 138 ALA A CA 1
ATOM 1097 C C . ALA A 1 138 ? -12.922 -16.778 30.094 1.00 97.00 138 ALA A C 1
ATOM 1099 O O . ALA A 1 138 ? -13.873 -16.408 29.400 1.00 97.00 138 ALA A O 1
ATOM 1100 N N . PRO A 1 139 ? -12.610 -16.147 31.248 1.00 97.12 139 PRO A N 1
ATOM 1101 C CA . PRO A 1 139 ? -13.332 -14.958 31.703 1.00 97.12 139 PRO A CA 1
ATOM 1102 C C . PRO A 1 139 ? -13.233 -13.772 30.735 1.00 97.12 139 PRO A C 1
ATOM 1104 O O . PRO A 1 139 ? -14.251 -13.162 30.402 1.00 97.12 139 PRO A O 1
ATOM 1107 N N . THR A 1 140 ? -12.027 -13.456 30.256 1.00 97.25 140 THR A N 1
ATOM 1108 C CA . THR A 1 140 ? -11.805 -12.339 29.326 1.00 97.25 140 THR A CA 1
ATOM 1109 C C . THR A 1 140 ? -12.489 -12.593 27.986 1.00 97.25 140 THR A C 1
ATOM 1111 O O . THR A 1 140 ? -13.197 -11.721 27.478 1.00 97.25 140 THR A O 1
ATOM 1114 N N . LYS A 1 141 ? -12.368 -13.815 27.455 1.00 97.75 141 LYS A N 1
ATOM 1115 C CA . LYS A 1 141 ? -13.073 -14.262 26.249 1.00 97.75 141 LYS A CA 1
ATOM 1116 C C . LYS A 1 141 ? -14.582 -14.050 26.370 1.00 97.75 141 LYS A C 1
ATOM 1118 O O . LYS A 1 141 ? -15.178 -13.429 25.493 1.00 97.75 141 LYS A O 1
ATOM 1123 N N . ALA A 1 142 ? -15.192 -14.510 27.464 1.00 98.06 142 ALA A N 1
ATOM 1124 C CA . ALA A 1 142 ? -16.634 -14.397 27.673 1.00 98.06 142 ALA A CA 1
ATOM 1125 C C . ALA A 1 142 ? -17.113 -12.934 27.713 1.00 98.06 142 ALA A C 1
ATOM 1127 O O . ALA A 1 142 ? -18.166 -12.620 27.160 1.00 98.06 142 ALA A O 1
ATOM 1128 N N . ARG A 1 143 ? -16.330 -12.025 28.315 1.00 97.19 143 ARG A N 1
ATOM 1129 C CA . ARG A 1 143 ? -16.638 -10.583 28.325 1.00 97.19 143 ARG A CA 1
ATOM 1130 C C . ARG A 1 143 ? -16.574 -9.973 26.926 1.00 97.19 143 ARG A C 1
ATOM 1132 O O . ARG A 1 143 ? -17.513 -9.288 26.526 1.00 97.19 143 ARG A O 1
ATOM 1139 N N . ILE A 1 144 ? -15.506 -10.258 26.176 1.00 98.06 144 ILE A N 1
ATOM 1140 C CA . ILE A 1 144 ? -15.342 -9.783 24.794 1.00 98.06 144 ILE A CA 1
ATOM 1141 C C . ILE A 1 144 ? -16.502 -10.282 23.923 1.00 98.06 144 ILE A C 1
ATOM 1143 O O . ILE A 1 144 ? -17.159 -9.490 23.249 1.00 98.06 144 ILE A O 1
ATOM 1147 N N . GLU A 1 145 ? -16.784 -11.585 23.952 1.00 97.94 145 GLU A N 1
ATOM 1148 C CA . GLU A 1 145 ? -17.834 -12.194 23.130 1.00 97.94 145 GLU A CA 1
ATOM 1149 C C . GLU A 1 145 ? -19.232 -11.702 23.520 1.00 97.94 145 GLU A C 1
ATOM 1151 O O . GLU A 1 145 ? -20.034 -11.398 22.636 1.00 97.94 145 GLU A O 1
ATOM 1156 N N . GLY A 1 146 ? -19.512 -11.546 24.818 1.00 97.12 146 GLY A N 1
ATOM 1157 C CA . GLY A 1 146 ? -20.773 -10.988 25.309 1.00 97.12 146 GLY A CA 1
ATOM 1158 C C . GLY A 1 146 ? -21.007 -9.553 24.829 1.00 97.12 146 GLY A C 1
ATOM 1159 O O . GLY A 1 146 ? -22.093 -9.227 24.345 1.00 97.12 146 GLY A O 1
ATOM 1160 N N . LEU A 1 147 ? -19.975 -8.704 24.877 1.00 96.19 147 LEU A N 1
ATOM 1161 C CA . LEU A 1 147 ? -20.068 -7.330 24.385 1.00 96.19 147 LEU A CA 1
ATOM 1162 C C . LEU A 1 147 ? -20.254 -7.279 22.863 1.00 96.19 147 LEU A C 1
ATOM 1164 O O . LEU A 1 147 ? -21.110 -6.547 22.354 1.00 96.19 147 LEU A O 1
ATOM 1168 N N . LEU A 1 148 ? -19.491 -8.086 22.126 1.00 97.12 148 LEU A N 1
ATOM 1169 C CA . LEU A 1 148 ? -19.579 -8.169 20.672 1.00 97.12 148 LEU A CA 1
ATOM 1170 C C . LEU A 1 148 ? -20.927 -8.726 20.199 1.00 97.12 148 LEU A C 1
ATOM 1172 O O . LEU A 1 148 ? -21.434 -8.283 19.167 1.00 97.12 148 LEU A O 1
ATOM 1176 N N . ALA A 1 149 ? -21.541 -9.659 20.930 1.00 96.44 149 ALA A N 1
ATOM 1177 C CA . ALA A 1 149 ? -22.829 -10.253 20.570 1.00 96.44 149 ALA A CA 1
ATOM 1178 C C . ALA A 1 149 ? -23.939 -9.201 20.404 1.00 96.44 149 ALA A C 1
ATOM 1180 O O . ALA A 1 149 ? -24.756 -9.315 19.496 1.00 96.44 149 ALA A O 1
ATOM 1181 N N . THR A 1 150 ? -23.905 -8.136 21.208 1.00 93.62 150 THR A N 1
ATOM 1182 C CA . THR A 1 150 ? -24.889 -7.038 21.175 1.00 93.62 150 THR A CA 1
ATOM 1183 C C . THR A 1 150 ? -24.640 -6.003 20.067 1.00 93.62 150 THR A C 1
ATOM 1185 O O . THR A 1 150 ? -25.440 -5.089 19.894 1.00 93.62 150 THR A O 1
ATOM 1188 N N . ARG A 1 151 ? -23.516 -6.090 19.338 1.00 94.31 151 ARG A N 1
ATOM 1189 C CA . ARG A 1 151 ? -23.131 -5.109 18.310 1.00 94.31 151 ARG A CA 1
ATOM 1190 C C . ARG A 1 151 ? -23.790 -5.384 16.958 1.00 94.31 151 ARG A C 1
ATOM 1192 O O . ARG A 1 151 ? -23.662 -6.490 16.425 1.00 94.31 151 ARG A O 1
ATOM 1199 N N . GLU A 1 152 ? -24.343 -4.336 16.346 1.00 94.19 152 GLU A N 1
ATOM 1200 C CA . GLU A 1 152 ? -24.897 -4.352 14.986 1.00 94.19 152 GLU A CA 1
ATOM 1201 C C . GLU A 1 152 ? -24.265 -3.292 14.070 1.00 94.19 152 GLU A C 1
ATOM 1203 O O . GLU A 1 152 ? -24.775 -2.177 13.909 1.00 94.19 152 GLU A O 1
ATOM 1208 N N . VAL A 1 153 ? -23.166 -3.662 13.406 1.00 95.94 153 VAL A N 1
ATOM 1209 C CA . VAL A 1 153 ? -22.497 -2.757 12.457 1.00 95.94 153 VAL A CA 1
ATOM 1210 C C . VAL A 1 153 ? -23.268 -2.640 11.139 1.00 95.94 153 VAL A C 1
ATOM 1212 O O . VAL A 1 153 ? -23.479 -1.540 10.633 1.00 95.94 153 VAL A O 1
ATOM 1215 N N . PHE A 1 154 ? -23.752 -3.762 10.604 1.00 97.38 154 PHE A N 1
ATOM 1216 C CA . PHE A 1 154 ? -24.468 -3.811 9.327 1.00 97.38 154 PHE A CA 1
ATOM 1217 C C . PHE A 1 154 ? -25.965 -3.602 9.509 1.00 97.38 154 PHE A C 1
ATOM 1219 O O . PHE A 1 154 ? -26.624 -4.397 10.181 1.00 97.38 154 PHE A O 1
ATOM 1226 N N . SER A 1 155 ? -26.510 -2.586 8.843 1.00 97.62 155 SER A N 1
ATOM 1227 C CA . SER A 1 155 ? -27.954 -2.375 8.772 1.00 97.62 155 SER A CA 1
ATOM 1228 C C . SER A 1 155 ? -28.653 -3.484 7.979 1.00 97.62 155 SER A C 1
ATOM 1230 O O . SER A 1 155 ? -28.053 -4.150 7.127 1.00 97.62 155 SER A O 1
ATOM 1232 N N . ASP A 1 156 ? -29.957 -3.647 8.195 1.00 98.25 156 ASP A N 1
ATOM 1233 C CA . ASP A 1 156 ? -30.771 -4.558 7.384 1.00 98.25 156 ASP A CA 1
ATOM 1234 C C . ASP A 1 156 ? -30.806 -4.142 5.914 1.00 98.25 156 ASP A C 1
ATOM 1236 O O . ASP A 1 156 ? -30.799 -4.997 5.029 1.00 98.25 156 ASP A O 1
ATOM 1240 N N . LYS A 1 157 ? -30.739 -2.833 5.640 1.00 98.06 157 LYS A N 1
ATOM 1241 C CA . LYS A 1 157 ? -30.610 -2.313 4.278 1.00 98.06 157 LYS A CA 1
ATOM 1242 C C . LYS A 1 157 ? -29.325 -2.806 3.616 1.00 98.06 157 LYS A C 1
ATOM 1244 O O . LYS A 1 157 ? -29.384 -3.266 2.478 1.00 98.06 157 LYS A O 1
ATOM 1249 N N . THR A 1 158 ? -28.193 -2.778 4.326 1.00 98.31 158 THR A N 1
ATOM 1250 C CA . THR A 1 158 ? -26.933 -3.335 3.812 1.00 98.31 158 THR A CA 1
ATOM 1251 C C . THR A 1 158 ? -27.093 -4.814 3.483 1.00 98.31 158 THR A C 1
ATOM 1253 O O . THR A 1 158 ? -26.797 -5.221 2.365 1.00 98.31 158 THR A O 1
ATOM 1256 N N . LYS A 1 159 ? -27.623 -5.618 4.415 1.00 98.56 159 LYS A N 1
ATOM 1257 C CA . LYS A 1 159 ? -27.826 -7.063 4.205 1.00 98.56 159 LYS A CA 1
ATOM 1258 C C . LYS A 1 159 ? -28.691 -7.333 2.963 1.00 98.56 159 LYS A C 1
ATOM 1260 O O . LYS A 1 159 ? -28.300 -8.131 2.117 1.00 98.56 159 LYS A O 1
ATOM 1265 N N . GLN A 1 160 ? -29.787 -6.590 2.789 1.00 98.62 160 GLN A N 1
ATOM 1266 C CA . GLN A 1 160 ? -30.660 -6.684 1.610 1.00 98.62 160 GLN A CA 1
ATOM 1267 C C . GLN A 1 160 ? -29.950 -6.317 0.298 1.00 98.62 160 GLN A C 1
ATOM 1269 O O . GLN A 1 160 ? -30.199 -6.951 -0.728 1.00 98.62 160 GLN A O 1
ATOM 1274 N N . LEU A 1 161 ? -29.088 -5.293 0.309 1.00 98.69 161 LEU A N 1
ATOM 1275 C CA . LEU A 1 161 ? -28.294 -4.898 -0.859 1.00 98.69 161 LEU A CA 1
ATOM 1276 C C . LEU A 1 161 ? -27.269 -5.979 -1.225 1.00 98.69 161 LEU A C 1
ATOM 1278 O O . LEU A 1 161 ? -27.111 -6.281 -2.405 1.00 98.69 161 LEU A O 1
ATOM 1282 N N . LEU A 1 162 ? -26.635 -6.616 -0.237 1.00 98.50 162 LEU A N 1
ATOM 1283 C CA . LEU A 1 162 ? -25.721 -7.740 -0.471 1.00 98.50 162 LEU A CA 1
ATOM 1284 C C . LEU A 1 162 ? -26.460 -8.964 -1.036 1.00 98.50 162 LEU A C 1
ATOM 1286 O O . LEU A 1 162 ? -26.035 -9.516 -2.049 1.00 98.50 162 LEU A O 1
ATOM 1290 N N . ASP A 1 163 ? -27.614 -9.327 -0.463 1.00 98.50 163 ASP A N 1
ATOM 1291 C CA . ASP A 1 163 ? -28.467 -10.408 -0.983 1.00 98.50 163 ASP A CA 1
ATOM 1292 C C . ASP A 1 163 ? -28.957 -10.109 -2.410 1.00 98.50 163 ASP A C 1
ATOM 1294 O O . ASP A 1 163 ? -29.165 -11.011 -3.224 1.00 98.50 163 ASP A O 1
ATOM 1298 N N . LYS A 1 164 ? -29.212 -8.835 -2.729 1.00 98.06 164 LYS A N 1
ATOM 1299 C CA . LYS A 1 164 ? -29.591 -8.398 -4.076 1.00 98.06 164 LYS A CA 1
ATOM 1300 C C . LYS A 1 164 ? -28.419 -8.521 -5.049 1.00 98.06 164 LYS A C 1
ATOM 1302 O O . LYS A 1 164 ? -28.609 -9.126 -6.100 1.00 98.06 164 LYS A O 1
ATOM 1307 N N . ASN A 1 165 ? -27.237 -8.029 -4.674 1.00 97.56 165 ASN A N 1
ATOM 1308 C CA . ASN A 1 165 ? -26.015 -8.141 -5.470 1.00 97.56 165 ASN A CA 1
ATOM 1309 C C . ASN A 1 165 ? -25.715 -9.601 -5.835 1.00 97.56 165 ASN A C 1
ATOM 1311 O O . ASN A 1 165 ? -25.458 -9.902 -6.991 1.00 97.56 165 ASN A O 1
ATOM 1315 N N . GLU A 1 166 ? -25.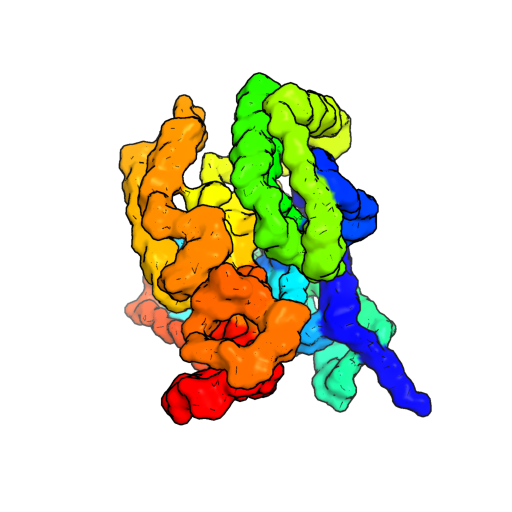799 -10.519 -4.873 1.00 96.81 166 GLU A N 1
ATOM 1316 C CA . GLU A 1 166 ? -25.511 -11.942 -5.100 1.00 96.81 166 GLU A CA 1
ATOM 1317 C C . GLU A 1 166 ? -26.556 -12.629 -5.985 1.00 96.81 166 GLU A C 1
ATOM 1319 O O . GLU A 1 166 ? -26.199 -13.431 -6.843 1.00 96.81 166 GLU A O 1
ATOM 1324 N N . ARG A 1 167 ? -27.845 -12.295 -5.827 1.00 97.25 167 ARG A N 1
ATOM 1325 C CA . ARG A 1 167 ? -28.915 -12.844 -6.679 1.00 97.25 167 ARG A CA 1
ATOM 1326 C C . ARG A 1 167 ? -28.859 -12.336 -8.118 1.00 97.25 167 ARG A C 1
ATOM 1328 O O . ARG A 1 167 ? -29.354 -13.019 -9.010 1.00 97.25 167 ARG A O 1
ATOM 1335 N N . GLN A 1 168 ? -28.345 -11.127 -8.326 1.00 95.31 168 GLN A N 1
ATOM 1336 C CA . GLN A 1 168 ? -28.354 -10.437 -9.619 1.00 95.31 168 GLN A CA 1
ATOM 1337 C C . GLN A 1 168 ? -26.981 -10.421 -10.313 1.00 95.31 168 GLN A C 1
ATOM 1339 O O . GLN A 1 168 ? -26.913 -10.047 -11.478 1.00 95.31 168 GLN A O 1
ATOM 1344 N N . ASP A 1 169 ? -25.917 -10.828 -9.612 1.00 94.44 169 ASP A N 1
ATOM 1345 C CA . ASP A 1 169 ? -24.502 -10.623 -9.969 1.00 94.44 169 ASP A CA 1
ATOM 1346 C C . ASP A 1 169 ? -24.148 -9.156 -10.282 1.00 94.44 169 ASP A C 1
ATOM 1348 O O . ASP A 1 169 ? -23.316 -8.837 -11.132 1.00 94.44 169 ASP A O 1
ATOM 1352 N N . GLY A 1 170 ? -24.788 -8.234 -9.568 1.00 96.06 170 GLY A N 1
ATOM 1353 C CA . GLY A 1 170 ? -24.554 -6.809 -9.727 1.00 96.06 170 GLY A CA 1
ATOM 1354 C C . GLY A 1 170 ? -25.591 -5.950 -9.022 1.00 96.06 170 GLY A C 1
ATOM 1355 O O . GLY A 1 170 ? -26.640 -6.417 -8.578 1.00 96.06 170 GLY A O 1
ATOM 1356 N N . LEU A 1 171 ? -25.281 -4.661 -8.936 1.00 97.56 171 LEU A N 1
ATOM 1357 C CA . LEU A 1 171 ? -26.171 -3.615 -8.450 1.00 97.56 171 LEU A CA 1
ATOM 1358 C C . LEU A 1 171 ? -26.303 -2.552 -9.535 1.00 97.56 171 LEU A C 1
ATOM 1360 O O . LEU A 1 171 ? -25.350 -2.286 -10.261 1.00 97.56 171 LEU A O 1
ATOM 1364 N N . ASN A 1 172 ? -27.474 -1.929 -9.658 1.00 97.19 172 ASN A N 1
ATOM 1365 C CA . ASN A 1 172 ? -27.565 -0.682 -10.415 1.00 97.19 172 ASN A CA 1
ATOM 1366 C C . ASN A 1 172 ? -26.928 0.464 -9.602 1.00 97.19 172 ASN A C 1
ATOM 1368 O O . ASN A 1 172 ? -26.596 0.297 -8.426 1.00 97.19 172 ASN A O 1
ATOM 1372 N N . TRP A 1 173 ? -26.774 1.640 -10.210 1.00 97.31 173 TRP A N 1
ATOM 1373 C CA . TRP A 1 173 ? -26.124 2.769 -9.541 1.00 97.31 173 TRP A CA 1
ATOM 1374 C C . TRP A 1 173 ? -26.862 3.284 -8.300 1.00 97.31 173 TRP A C 1
ATOM 1376 O O . TRP A 1 173 ? -26.199 3.728 -7.366 1.00 97.31 173 TRP A O 1
ATOM 1386 N N . ASP A 1 174 ? -28.191 3.195 -8.231 1.00 97.81 174 ASP A N 1
ATOM 1387 C CA . ASP A 1 174 ? -28.941 3.629 -7.045 1.00 97.81 174 ASP A CA 1
ATOM 1388 C C . ASP A 1 174 ? -28.642 2.726 -5.842 1.00 97.81 174 ASP A C 1
ATOM 1390 O O . ASP A 1 174 ? -28.324 3.207 -4.752 1.00 97.81 174 ASP A O 1
ATOM 1394 N N . ASP A 1 175 ? -28.676 1.408 -6.047 1.00 98.31 175 ASP A N 1
ATOM 1395 C CA . ASP A 1 175 ? -28.336 0.431 -5.014 1.00 98.31 175 ASP A CA 1
ATOM 1396 C C . ASP A 1 175 ? -26.846 0.482 -4.644 1.00 98.31 175 ASP A C 1
ATOM 1398 O O . ASP A 1 175 ? -26.502 0.386 -3.466 1.00 98.31 175 ASP A O 1
ATOM 1402 N N . ALA A 1 176 ? -25.961 0.657 -5.631 1.00 98.38 176 ALA A N 1
ATOM 1403 C CA . ALA A 1 176 ? -24.526 0.805 -5.404 1.00 98.38 176 ALA A CA 1
ATOM 1404 C C . ALA A 1 176 ? -24.223 2.051 -4.557 1.00 98.38 176 ALA A C 1
ATOM 1406 O O . ALA A 1 176 ? -23.476 1.969 -3.583 1.00 98.38 176 ALA A O 1
ATOM 1407 N N . ASN A 1 177 ? -24.852 3.189 -4.868 1.00 98.56 177 ASN A N 1
ATOM 1408 C CA . ASN A 1 177 ? -24.704 4.420 -4.091 1.00 98.56 177 ASN A CA 1
ATOM 1409 C C . ASN A 1 177 ? -25.259 4.267 -2.673 1.00 98.56 177 ASN A C 1
ATOM 1411 O O . ASN A 1 177 ? -24.645 4.760 -1.728 1.00 98.56 177 ASN A O 1
ATOM 1415 N N . ALA A 1 178 ? -26.375 3.551 -2.502 1.00 98.56 178 ALA A N 1
ATOM 1416 C CA . ALA A 1 178 ? -26.900 3.231 -1.179 1.00 98.56 178 ALA A CA 1
ATOM 1417 C C . ALA A 1 178 ? -25.920 2.359 -0.372 1.00 98.56 178 ALA A C 1
ATOM 1419 O O . ALA A 1 178 ? -25.691 2.629 0.804 1.00 98.56 178 ALA A O 1
ATOM 1420 N N . LEU A 1 179 ? -25.290 1.360 -1.000 1.00 98.75 179 LEU A N 1
ATOM 1421 C CA . LEU A 1 179 ? -24.291 0.513 -0.343 1.00 98.75 179 LEU A CA 1
ATOM 1422 C C . LEU A 1 179 ? -23.028 1.302 0.045 1.00 98.75 179 LEU A C 1
ATOM 1424 O O . LEU A 1 179 ? -22.507 1.130 1.146 1.00 98.75 179 LEU A O 1
ATOM 1428 N N . ILE A 1 180 ? -22.556 2.198 -0.827 1.00 98.75 180 ILE A N 1
ATOM 1429 C CA . ILE A 1 180 ? -21.434 3.107 -0.536 1.00 98.75 180 ILE A CA 1
ATOM 1430 C C . ILE A 1 180 ? -21.793 4.052 0.619 1.00 98.75 180 ILE A C 1
ATOM 1432 O O . ILE A 1 180 ? -20.973 4.280 1.507 1.00 98.75 180 ILE A O 1
ATOM 1436 N N . ALA A 1 181 ? -23.025 4.565 0.659 1.00 98.50 181 ALA A N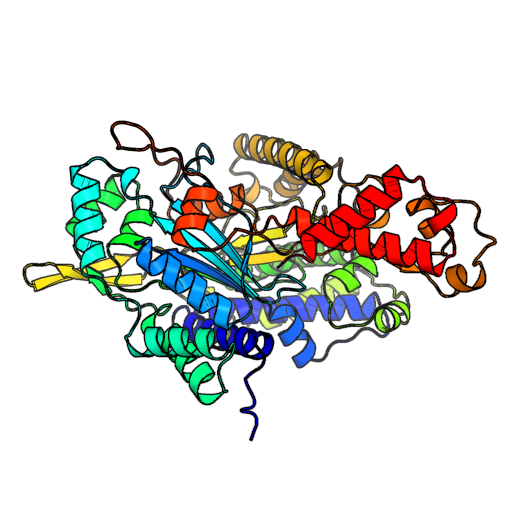 1
ATOM 1437 C CA . ALA A 1 181 ? -23.490 5.419 1.746 1.00 98.50 181 ALA A CA 1
ATOM 1438 C C . ALA A 1 181 ? -23.511 4.686 3.099 1.00 98.50 181 ALA A C 1
ATOM 1440 O O . ALA A 1 181 ? -23.119 5.275 4.104 1.00 98.50 181 ALA A O 1
ATOM 1441 N N . GLU A 1 182 ? -23.910 3.411 3.145 1.00 98.31 182 GLU A N 1
ATOM 1442 C CA . GLU A 1 182 ? -23.817 2.583 4.361 1.00 98.31 182 GLU A CA 1
ATOM 1443 C C . GLU A 1 182 ? -22.361 2.423 4.828 1.00 98.31 182 GLU A C 1
ATOM 1445 O O . GLU A 1 182 ? -22.067 2.491 6.025 1.00 98.31 182 GLU A O 1
ATOM 1450 N N . ALA A 1 183 ? -21.432 2.282 3.880 1.00 97.81 183 ALA A N 1
ATOM 1451 C CA . ALA A 1 183 ? -20.007 2.165 4.161 1.00 97.81 183 ALA A CA 1
ATOM 1452 C C . ALA A 1 183 ? -19.464 3.398 4.903 1.00 97.81 183 ALA A C 1
ATOM 1454 O O . ALA A 1 183 ? -18.876 3.261 5.976 1.00 97.81 183 ALA A O 1
ATOM 1455 N N . VAL A 1 184 ? -19.706 4.598 4.363 1.00 97.56 184 VAL A N 1
ATOM 1456 C CA . VAL A 1 184 ? -19.119 5.854 4.873 1.00 97.56 184 VAL A CA 1
ATOM 1457 C C . VAL A 1 184 ? -19.927 6.535 5.978 1.00 97.56 184 VAL A C 1
ATOM 1459 O O . VAL A 1 184 ? -19.423 7.411 6.672 1.00 97.56 184 VAL A O 1
ATOM 1462 N N . ASN A 1 185 ? -21.193 6.167 6.169 1.00 96.50 185 ASN A N 1
ATOM 1463 C CA . ASN A 1 185 ? -22.010 6.768 7.228 1.00 96.50 185 ASN A CA 1
ATOM 1464 C C . ASN A 1 185 ? -22.141 5.882 8.466 1.00 96.50 185 ASN A C 1
ATOM 1466 O O . ASN A 1 185 ? -22.553 6.384 9.511 1.00 96.50 185 ASN A O 1
ATOM 1470 N N . ARG A 1 186 ? -21.808 4.589 8.361 1.00 95.50 186 ARG A N 1
ATOM 1471 C CA . ARG A 1 186 ? -22.055 3.620 9.432 1.00 95.50 186 ARG A CA 1
ATOM 1472 C C . ARG A 1 186 ? -20.905 2.646 9.646 1.00 95.50 186 ARG A C 1
ATOM 1474 O O . ARG A 1 186 ? -20.352 2.611 10.738 1.00 95.50 186 ARG A O 1
ATOM 1481 N N . ILE A 1 187 ? -20.563 1.847 8.634 1.00 97.12 187 ILE A N 1
ATOM 1482 C CA . ILE A 1 187 ? -19.673 0.689 8.818 1.00 97.12 187 ILE A CA 1
ATOM 1483 C C . ILE A 1 187 ? -18.255 1.142 9.174 1.00 97.12 187 ILE A C 1
ATOM 1485 O O . ILE A 1 187 ? -17.697 0.683 10.167 1.00 97.12 187 ILE A O 1
ATOM 1489 N N . PHE A 1 188 ? -17.700 2.058 8.379 1.00 97.12 188 PHE A N 1
ATOM 1490 C CA . PHE A 1 188 ? -16.306 2.497 8.472 1.00 97.12 188 PHE A CA 1
ATOM 1491 C C . PHE A 1 188 ? -16.133 3.872 9.126 1.00 97.12 188 PHE A C 1
ATOM 1493 O O . PHE A 1 188 ? -15.007 4.355 9.266 1.00 97.12 188 PHE A O 1
ATOM 1500 N N . LYS A 1 189 ? -17.242 4.492 9.529 1.00 94.56 189 LYS A N 1
ATOM 1501 C CA . LYS A 1 189 ? -17.273 5.812 10.150 1.00 94.56 189 LYS A CA 1
ATOM 1502 C C . LYS A 1 189 ? -16.758 5.759 11.584 1.00 94.56 189 LYS A C 1
ATOM 1504 O O . LYS A 1 189 ? -17.118 4.855 12.347 1.00 94.56 189 LYS A O 1
ATOM 1509 N N . TRP A 1 190 ? -15.987 6.768 11.976 1.00 93.50 190 TRP A N 1
ATOM 1510 C CA . TRP A 1 190 ? -15.675 6.996 13.382 1.00 93.50 190 TRP A CA 1
ATOM 1511 C C . TRP A 1 190 ? -16.860 7.647 14.103 1.00 93.50 190 TRP A C 1
ATOM 1513 O O . TRP A 1 190 ? -17.338 8.713 13.712 1.00 93.50 190 TRP A O 1
ATOM 1523 N N . THR A 1 191 ? -17.345 7.011 15.171 1.00 92.62 191 THR A N 1
ATOM 1524 C CA . THR A 1 191 ? -18.479 7.518 15.965 1.00 92.62 191 THR A CA 1
ATOM 1525 C C . THR A 1 191 ? -18.047 8.187 17.268 1.00 92.62 191 THR A C 1
ATOM 1527 O O . THR A 1 191 ? -18.844 8.899 17.877 1.00 92.62 191 THR A O 1
ATOM 1530 N N . GLY A 1 192 ? -16.814 7.941 17.726 1.00 92.38 192 GLY A N 1
ATOM 1531 C CA . GLY A 1 192 ? -16.362 8.327 19.065 1.00 92.38 192 GLY A CA 1
ATOM 1532 C C . GLY A 1 192 ? -17.149 7.654 20.198 1.00 92.38 192 GLY A C 1
ATOM 1533 O O . GLY A 1 192 ? -17.051 8.095 21.338 1.00 92.38 192 GLY A O 1
ATOM 1534 N N . GLN A 1 193 ? -17.945 6.620 19.896 1.00 94.50 193 GLN A N 1
ATOM 1535 C CA . GLN A 1 193 ? -18.754 5.891 20.871 1.00 94.50 193 GLN A CA 1
ATOM 1536 C C . GLN A 1 193 ? -18.151 4.513 21.136 1.00 94.50 193 GLN A C 1
ATOM 1538 O O . GLN A 1 193 ? -17.873 3.744 20.207 1.00 94.50 193 GLN A O 1
ATOM 1543 N N . ALA A 1 194 ? -17.982 4.202 22.416 1.00 95.75 194 ALA A N 1
ATOM 1544 C CA . ALA A 1 194 ? -17.500 2.918 22.892 1.00 95.75 194 ALA A CA 1
ATOM 1545 C C . ALA A 1 194 ? -18.354 2.406 24.061 1.00 95.75 194 ALA A C 1
ATOM 1547 O O . ALA A 1 194 ? -19.202 3.107 24.614 1.00 95.75 194 ALA A O 1
ATOM 1548 N N . ARG A 1 195 ? -18.154 1.145 24.435 1.00 96.00 195 ARG A N 1
ATOM 1549 C CA . ARG A 1 195 ? -18.932 0.440 25.457 1.00 96.00 195 ARG A CA 1
ATOM 1550 C C . ARG A 1 195 ? -18.010 -0.360 26.366 1.00 96.00 195 ARG A C 1
ATOM 1552 O O . ARG A 1 195 ? -16.950 -0.799 25.931 1.00 96.00 195 ARG A O 1
ATOM 1559 N N . ASP A 1 196 ? -18.453 -0.555 27.606 1.00 96.12 196 ASP A N 1
ATOM 1560 C CA . ASP A 1 196 ? -17.716 -1.267 28.663 1.00 96.12 196 ASP A CA 1
ATOM 1561 C C . ASP A 1 196 ? -16.308 -0.683 28.899 1.00 96.12 196 ASP A C 1
ATOM 1563 O O . ASP A 1 196 ? -15.284 -1.218 28.465 1.00 96.12 196 ASP A O 1
ATOM 1567 N N . HIS A 1 197 ? -16.262 0.456 29.600 1.00 97.06 197 HIS A N 1
ATOM 1568 C CA . HIS A 1 197 ? -15.005 1.150 29.894 1.00 97.06 197 HIS A CA 1
ATOM 1569 C C . HIS A 1 197 ? -14.049 0.300 30.743 1.00 97.06 197 HIS A C 1
ATOM 1571 O O . HIS A 1 197 ? -12.834 0.367 30.555 1.00 97.06 197 HIS A O 1
ATOM 1577 N N . GLN A 1 198 ? -14.579 -0.537 31.640 1.00 97.00 198 GLN A N 1
ATOM 1578 C CA . GLN A 1 198 ? -13.745 -1.401 32.470 1.00 97.00 198 GLN A CA 1
ATOM 1579 C C . GLN A 1 198 ? -13.041 -2.463 31.619 1.00 97.00 198 GLN A C 1
ATOM 1581 O O . GLN A 1 198 ? -11.837 -2.647 31.760 1.00 97.00 198 GLN A O 1
ATOM 1586 N N . LEU A 1 199 ? -13.747 -3.122 30.689 1.00 96.94 199 LEU A N 1
ATOM 1587 C CA . LEU A 1 199 ? -13.119 -4.072 29.762 1.00 96.94 199 LEU A CA 1
ATOM 1588 C C . LEU A 1 199 ? -12.041 -3.399 28.911 1.00 96.94 199 LEU A C 1
ATOM 1590 O O . LEU A 1 199 ? -10.962 -3.964 28.731 1.00 96.94 199 LEU A O 1
ATOM 1594 N N . TYR A 1 200 ? -12.311 -2.189 28.420 1.00 96.69 200 TYR A N 1
ATOM 1595 C CA . TYR A 1 200 ? -11.328 -1.409 27.674 1.00 96.69 200 TYR A CA 1
ATOM 1596 C C . TYR A 1 200 ? -10.049 -1.178 28.491 1.00 96.69 200 TYR A C 1
ATOM 1598 O O . TYR A 1 200 ? -8.944 -1.424 27.997 1.00 96.69 200 TYR A O 1
ATOM 1606 N N . GLN A 1 201 ? -10.188 -0.747 29.749 1.00 96.12 201 GLN A N 1
ATOM 1607 C CA . GLN A 1 201 ? -9.057 -0.523 30.649 1.00 96.12 201 GLN A CA 1
ATOM 1608 C C . GLN A 1 201 ? -8.294 -1.815 30.948 1.00 96.12 201 GLN A C 1
ATOM 1610 O O . GLN A 1 201 ? -7.062 -1.815 30.888 1.00 96.12 201 GLN A O 1
ATOM 1615 N N . ASP A 1 202 ? -9.004 -2.910 31.220 1.00 96.25 202 ASP A N 1
ATOM 1616 C CA . ASP A 1 202 ? -8.406 -4.213 31.519 1.00 96.25 202 ASP A CA 1
ATOM 1617 C C . ASP A 1 202 ? -7.566 -4.712 30.333 1.00 96.25 202 ASP A C 1
ATOM 1619 O O . ASP A 1 202 ? -6.399 -5.079 30.498 1.00 96.25 202 ASP A O 1
ATOM 1623 N N . LEU A 1 203 ? -8.116 -4.641 29.114 1.00 95.31 203 LEU A N 1
ATOM 1624 C CA . LEU A 1 203 ? -7.412 -5.019 27.888 1.00 95.31 203 LEU A CA 1
ATOM 1625 C C . LEU A 1 203 ? -6.208 -4.116 27.626 1.00 95.31 203 LEU A C 1
ATOM 1627 O O . LEU A 1 203 ? -5.124 -4.616 27.330 1.00 95.31 203 LEU A O 1
ATOM 1631 N N . CYS A 1 204 ? -6.353 -2.797 27.765 1.00 92.62 204 CYS A N 1
ATOM 1632 C CA . CYS A 1 204 ? -5.239 -1.867 27.581 1.00 92.62 204 CYS A CA 1
ATOM 1633 C C . CYS A 1 204 ? -4.110 -2.115 28.591 1.00 92.62 204 CYS A C 1
ATOM 1635 O O . CYS A 1 204 ? -2.940 -2.112 28.206 1.00 92.62 204 CYS A O 1
ATOM 1637 N N . THR A 1 205 ? -4.457 -2.373 29.855 1.00 92.62 205 THR A N 1
ATOM 1638 C CA . THR A 1 205 ? -3.507 -2.643 30.947 1.00 92.62 205 THR A CA 1
ATOM 1639 C C . THR A 1 205 ? -2.772 -3.963 30.730 1.00 92.62 205 THR A C 1
ATOM 1641 O O . THR A 1 205 ? -1.564 -4.041 30.938 1.00 92.62 205 THR A O 1
ATOM 1644 N N . ALA A 1 206 ? -3.472 -4.980 30.224 1.00 90.94 206 ALA A N 1
ATOM 1645 C CA . ALA A 1 206 ? -2.888 -6.256 29.820 1.00 90.94 206 ALA A CA 1
ATOM 1646 C C . ALA A 1 206 ? -2.094 -6.181 28.497 1.00 90.94 206 ALA A C 1
ATOM 1648 O O . ALA A 1 206 ? -1.563 -7.190 28.034 1.00 90.94 206 ALA A O 1
ATOM 1649 N N . GLY A 1 207 ? -1.992 -4.999 27.879 1.00 88.31 207 GLY A N 1
ATOM 1650 C CA . GLY A 1 207 ? -1.237 -4.794 26.649 1.00 88.31 207 GLY A CA 1
ATOM 1651 C C . GLY A 1 207 ? -1.956 -5.279 25.391 1.00 88.31 207 GLY A C 1
ATOM 1652 O O . GLY A 1 207 ? -1.287 -5.575 24.413 1.00 88.31 207 GLY A O 1
ATOM 1653 N N . PHE A 1 208 ? -3.289 -5.349 25.391 1.00 91.25 208 PHE A N 1
ATOM 1654 C CA . PHE A 1 208 ? -4.148 -5.743 24.267 1.00 91.25 208 PHE A CA 1
ATOM 1655 C C . PHE A 1 208 ? -4.974 -4.565 23.727 1.00 91.25 208 PHE A C 1
ATOM 1657 O O . PHE A 1 208 ? -6.191 -4.664 23.557 1.00 91.25 208 PHE A O 1
ATOM 1664 N N . LYS A 1 209 ? -4.328 -3.434 23.423 1.00 91.00 209 LYS A N 1
ATOM 1665 C CA . LYS A 1 209 ? -5.024 -2.227 22.938 1.00 91.00 209 LYS A CA 1
ATOM 1666 C C . LYS A 1 209 ? -5.785 -2.474 21.639 1.00 91.00 209 LYS A C 1
ATOM 1668 O O . LYS A 1 209 ? -6.883 -1.958 21.483 1.00 91.00 209 LYS A O 1
ATOM 1673 N N . ILE A 1 210 ? -5.249 -3.316 20.750 1.00 91.19 210 ILE A N 1
ATOM 1674 C CA . ILE A 1 210 ? -5.964 -3.726 19.533 1.00 91.19 210 ILE A CA 1
ATOM 1675 C C . ILE A 1 210 ? -7.266 -4.478 19.840 1.00 91.19 210 ILE A C 1
ATOM 1677 O O . ILE A 1 210 ? -8.259 -4.297 19.149 1.00 91.19 210 ILE A O 1
ATOM 1681 N N . ALA A 1 211 ? -7.296 -5.304 20.887 1.00 94.50 211 ALA A N 1
ATOM 1682 C CA . ALA A 1 211 ? -8.512 -6.009 21.273 1.00 94.50 211 ALA A CA 1
ATOM 1683 C C . ALA A 1 211 ? -9.519 -5.056 21.919 1.00 94.50 211 ALA A C 1
ATOM 1685 O O . ALA A 1 211 ? -10.710 -5.180 21.660 1.00 94.50 211 ALA A O 1
ATOM 1686 N N . ALA A 1 212 ? -9.043 -4.083 22.703 1.00 94.50 212 ALA A N 1
ATOM 1687 C CA . ALA A 1 212 ? -9.870 -3.011 23.255 1.00 94.50 212 ALA A CA 1
ATOM 1688 C C . ALA A 1 212 ? -10.532 -2.180 22.141 1.00 94.50 212 ALA A C 1
ATOM 1690 O O . ALA A 1 212 ? -11.745 -1.987 22.158 1.00 94.50 212 ALA A O 1
ATOM 1691 N N . ASP A 1 213 ? -9.752 -1.761 21.144 1.00 93.75 213 ASP A N 1
ATOM 1692 C CA . ASP A 1 213 ? -10.229 -1.064 19.944 1.00 93.75 213 ASP A CA 1
ATOM 1693 C C . ASP A 1 213 ? -11.300 -1.872 19.185 1.00 93.75 213 ASP A C 1
ATOM 1695 O O . ASP A 1 213 ? -12.341 -1.354 18.792 1.00 93.75 213 ASP A O 1
ATOM 1699 N N . ILE A 1 214 ? -11.112 -3.186 19.053 1.00 95.06 214 ILE A N 1
ATOM 1700 C CA . ILE A 1 214 ? -12.064 -4.030 18.323 1.00 95.06 214 ILE A CA 1
ATOM 1701 C C . ILE A 1 214 ? -13.326 -4.336 19.133 1.00 95.06 214 ILE A C 1
ATOM 1703 O O . ILE A 1 214 ? -14.424 -4.356 18.573 1.00 95.06 214 ILE A O 1
ATOM 1707 N N . ALA A 1 215 ? -13.186 -4.659 20.418 1.00 96.69 215 ALA A N 1
ATOM 1708 C CA . ALA A 1 215 ? -14.278 -5.172 21.240 1.00 96.69 215 ALA A CA 1
ATOM 1709 C C . ALA A 1 215 ? -15.201 -4.058 21.744 1.00 96.69 215 ALA A C 1
ATOM 1711 O O . ALA A 1 215 ? -16.421 -4.238 21.774 1.00 96.69 215 ALA A O 1
ATOM 1712 N N . CYS A 1 216 ? -14.628 -2.915 22.124 1.00 96.50 216 CYS A N 1
ATOM 1713 C CA . CYS A 1 216 ? -15.357 -1.861 22.823 1.00 96.50 216 CYS A CA 1
ATOM 1714 C C . CYS A 1 216 ? -16.054 -0.875 21.881 1.00 96.50 216 CYS A C 1
ATOM 1716 O O . CYS A 1 216 ? -17.012 -0.231 22.300 1.00 96.50 216 CYS A O 1
ATOM 1718 N N . PHE A 1 217 ? -15.637 -0.768 20.618 1.00 95.19 217 PHE A N 1
ATOM 1719 C CA . PHE A 1 217 ? -16.198 0.200 19.673 1.00 95.19 217 PHE A CA 1
ATOM 1720 C C . PHE A 1 217 ? -17.372 -0.360 18.857 1.00 95.19 217 PHE A C 1
ATOM 1722 O O . PHE A 1 217 ? -17.493 -1.563 18.593 1.00 95.19 217 PHE A O 1
ATOM 1729 N N . GLU A 1 218 ? -18.276 0.541 18.468 1.00 92.12 218 GLU A N 1
ATOM 1730 C CA . GLU A 1 218 ? -19.559 0.191 17.848 1.00 92.12 218 GLU A CA 1
ATOM 1731 C C . GLU A 1 218 ? -19.494 -0.023 16.329 1.00 92.12 218 GLU A C 1
ATOM 1733 O O . GLU A 1 218 ? -20.392 -0.659 15.777 1.00 92.12 218 GLU A O 1
ATOM 1738 N N . SER A 1 219 ? -18.445 0.457 15.657 1.00 92.31 219 SER A N 1
ATOM 1739 C CA . SER A 1 219 ? -18.250 0.357 14.203 1.00 92.31 219 SER A CA 1
ATOM 1740 C C . SER A 1 219 ? -16.914 -0.301 13.838 1.00 92.31 219 SER A C 1
ATOM 1742 O O . SER A 1 219 ? -16.016 -0.430 14.671 1.00 92.31 219 SER A O 1
ATOM 1744 N N . HIS A 1 220 ? -16.764 -0.697 12.570 1.00 94.00 220 HIS A N 1
ATOM 1745 C CA . HIS A 1 220 ? -15.496 -1.162 11.989 1.00 94.00 220 HIS A CA 1
ATOM 1746 C C . HIS A 1 220 ? -14.719 0.018 11.397 1.00 94.00 220 HIS A C 1
ATOM 1748 O O . HIS A 1 220 ? -14.333 -0.014 10.230 1.00 94.00 220 HIS A O 1
ATOM 1754 N N . HIS A 1 221 ? -14.551 1.086 12.176 1.00 92.62 221 HIS A N 1
ATOM 1755 C CA . HIS A 1 221 ? -13.978 2.344 11.703 1.00 92.62 221 HIS A CA 1
ATOM 1756 C C . HIS A 1 221 ? -12.635 2.163 10.965 1.00 92.62 221 HIS A C 1
ATOM 1758 O O . HIS A 1 221 ? -11.851 1.256 11.264 1.00 92.62 221 HIS A O 1
ATOM 1764 N N . LEU A 1 222 ? -12.359 3.031 9.983 1.00 92.31 222 LEU A N 1
ATOM 1765 C CA . LEU A 1 222 ? -11.057 3.035 9.307 1.00 92.31 222 LEU A CA 1
ATOM 1766 C C . LEU A 1 222 ? -9.944 3.334 10.316 1.00 92.31 222 LEU A C 1
ATOM 1768 O O . LEU A 1 222 ? -9.944 4.382 10.962 1.00 92.31 222 LEU A O 1
ATOM 1772 N N . ASN A 1 223 ? -8.965 2.433 10.400 1.00 88.12 223 ASN A N 1
ATOM 1773 C CA . ASN A 1 223 ? -7.772 2.644 11.223 1.00 88.12 223 ASN A CA 1
ATOM 1774 C C . ASN A 1 223 ? -6.841 3.673 10.578 1.00 88.12 223 ASN A C 1
ATOM 1776 O O . ASN A 1 223 ? -6.322 4.572 11.235 1.00 88.12 223 ASN A O 1
ATOM 1780 N N . HIS A 1 224 ? -6.630 3.505 9.277 1.00 90.44 224 HIS A N 1
ATOM 1781 C CA . HIS A 1 224 ? -5.884 4.407 8.420 1.00 90.44 224 HIS A CA 1
ATOM 1782 C C . HIS A 1 224 ? -6.383 4.262 6.986 1.00 90.44 224 HIS A C 1
ATOM 1784 O O . HIS A 1 224 ? -6.996 3.252 6.612 1.00 90.44 224 HIS A O 1
ATOM 1790 N N . LEU A 1 225 ? -6.063 5.268 6.182 1.00 93.00 225 LEU A N 1
ATOM 1791 C CA . LEU A 1 225 ? -6.177 5.235 4.737 1.00 93.00 225 LEU A CA 1
ATOM 1792 C C . LEU A 1 225 ? -4.870 5.784 4.162 1.00 93.00 225 LEU A C 1
ATOM 1794 O O . LEU A 1 225 ? -4.438 6.875 4.520 1.00 93.00 225 LEU A O 1
ATOM 1798 N N . THR A 1 226 ? -4.240 5.016 3.290 1.00 94.00 226 THR A N 1
ATOM 1799 C CA . THR A 1 226 ? -2.858 5.205 2.862 1.00 94.00 226 THR A CA 1
ATOM 1800 C C . THR A 1 226 ? -2.825 5.590 1.388 1.00 94.00 226 THR A C 1
ATOM 1802 O O . THR A 1 226 ? -3.296 4.806 0.559 1.00 94.00 226 THR A O 1
ATOM 1805 N N . PRO A 1 227 ? -2.310 6.777 1.024 1.00 94.12 227 PRO A N 1
ATOM 1806 C CA . PRO A 1 227 ? -2.052 7.161 -0.355 1.00 94.12 227 PRO A CA 1
ATOM 1807 C C . PRO A 1 227 ? -0.741 6.562 -0.880 1.00 94.12 227 PRO A C 1
ATOM 1809 O O . PRO A 1 227 ? 0.143 6.181 -0.113 1.00 94.12 227 PRO A O 1
ATOM 1812 N N . ASN A 1 228 ? -0.594 6.543 -2.206 1.00 94.38 228 ASN A N 1
ATOM 1813 C CA . ASN A 1 228 ? 0.677 6.242 -2.862 1.00 94.38 228 ASN A CA 1
ATOM 1814 C C . ASN A 1 228 ? 1.484 7.531 -3.131 1.00 94.38 228 ASN A C 1
ATOM 1816 O O . ASN A 1 228 ? 0.925 8.552 -3.546 1.00 94.38 228 ASN A O 1
ATOM 1820 N N . THR A 1 229 ? 2.803 7.485 -2.940 1.00 96.44 229 THR A N 1
ATOM 1821 C CA . THR A 1 229 ? 3.746 8.562 -3.292 1.00 96.44 229 THR A CA 1
ATOM 1822 C C . THR A 1 229 ? 4.748 8.114 -4.354 1.00 96.44 229 THR A C 1
ATOM 1824 O O . THR A 1 229 ? 5.100 6.937 -4.441 1.00 96.44 229 THR A O 1
ATOM 1827 N N . PHE A 1 230 ? 5.235 9.051 -5.169 1.00 96.38 230 PHE A N 1
ATOM 1828 C CA . PHE A 1 230 ? 6.285 8.779 -6.156 1.00 96.38 230 PHE A CA 1
ATOM 1829 C C . PHE A 1 230 ? 7.695 8.835 -5.563 1.00 96.38 230 PHE A C 1
ATOM 1831 O O . PHE A 1 230 ? 8.634 8.299 -6.149 1.00 96.38 230 PHE A O 1
ATOM 1838 N N . CYS A 1 231 ? 7.875 9.483 -4.413 1.00 97.50 231 CYS A N 1
ATOM 1839 C CA . CYS A 1 231 ? 9.170 9.561 -3.748 1.00 97.50 231 CYS A CA 1
ATOM 1840 C C . CYS A 1 231 ? 8.974 9.638 -2.236 1.00 97.50 231 CYS A C 1
ATOM 1842 O O . CYS A 1 231 ? 8.723 10.713 -1.688 1.00 97.50 231 CYS A O 1
ATOM 1844 N N . MET A 1 232 ? 9.113 8.486 -1.576 1.00 96.81 232 MET A N 1
ATOM 1845 C CA . MET A 1 232 ? 8.942 8.352 -0.129 1.00 96.81 232 MET A CA 1
ATOM 1846 C C . MET A 1 232 ? 9.827 9.325 0.653 1.00 96.81 232 MET A C 1
ATOM 1848 O O . MET A 1 232 ? 9.343 10.017 1.540 1.00 96.81 232 MET A O 1
ATOM 1852 N N . ASP A 1 233 ? 11.105 9.440 0.290 1.00 96.94 233 ASP A N 1
ATOM 1853 C CA . ASP A 1 233 ? 12.063 10.242 1.060 1.00 96.94 233 ASP A CA 1
ATOM 1854 C C . ASP A 1 233 ? 11.786 11.749 0.949 1.00 96.94 233 ASP A C 1
ATOM 1856 O O . ASP A 1 233 ? 11.890 12.475 1.942 1.00 96.94 233 ASP A O 1
ATOM 1860 N N . LEU A 1 234 ? 11.341 12.214 -0.228 1.00 98.44 234 LEU A N 1
ATOM 1861 C CA . LEU A 1 234 ? 10.894 13.595 -0.412 1.00 98.44 234 LEU A CA 1
ATOM 1862 C C . LEU A 1 234 ? 9.637 13.877 0.415 1.00 98.44 234 LEU A C 1
ATOM 1864 O O . LEU A 1 234 ? 9.582 14.889 1.113 1.00 98.44 234 LEU A O 1
ATOM 1868 N N . TYR A 1 235 ? 8.652 12.975 0.361 1.00 97.94 235 TYR A N 1
ATOM 1869 C CA . TYR A 1 235 ? 7.413 13.110 1.121 1.00 97.94 235 TYR A CA 1
ATOM 1870 C C . TYR A 1 235 ? 7.667 13.117 2.631 1.00 97.94 235 TYR A C 1
ATOM 1872 O O . TYR A 1 235 ? 7.184 14.007 3.326 1.00 97.94 235 TYR A O 1
ATOM 1880 N N . THR A 1 236 ? 8.460 12.176 3.149 1.00 96.31 236 THR A N 1
ATOM 1881 C CA . THR A 1 236 ? 8.778 12.101 4.580 1.00 96.31 236 THR A CA 1
ATOM 1882 C C . THR A 1 236 ? 9.529 13.349 5.048 1.00 96.31 236 THR A C 1
ATOM 1884 O O . THR A 1 236 ? 9.216 13.887 6.111 1.00 96.31 236 THR A O 1
ATOM 1887 N N . ALA A 1 237 ? 10.478 13.866 4.258 1.00 97.19 237 ALA A N 1
ATOM 1888 C CA . ALA A 1 237 ? 11.149 15.127 4.577 1.00 97.19 237 ALA A CA 1
ATOM 1889 C C . ALA A 1 237 ? 10.168 16.314 4.585 1.00 97.19 237 ALA A C 1
ATOM 1891 O O . ALA A 1 237 ? 10.203 17.121 5.514 1.00 97.19 237 ALA A O 1
ATOM 1892 N N . ALA A 1 238 ? 9.272 16.395 3.596 1.00 98.44 238 ALA A N 1
ATOM 1893 C CA . ALA A 1 238 ? 8.259 17.445 3.499 1.00 98.44 238 ALA A CA 1
ATOM 1894 C C . ALA A 1 238 ? 7.262 17.397 4.664 1.00 98.44 238 ALA A C 1
ATOM 1896 O O . ALA A 1 238 ? 6.994 18.422 5.284 1.00 98.44 238 ALA A O 1
ATOM 1897 N N . MET A 1 239 ? 6.768 16.210 5.023 1.00 97.50 239 MET A N 1
ATOM 1898 C CA . MET A 1 239 ? 5.877 16.027 6.170 1.00 97.50 239 MET A CA 1
ATOM 1899 C C . MET A 1 239 ? 6.540 16.467 7.472 1.00 97.50 239 MET A C 1
ATOM 1901 O O . MET A 1 239 ? 5.941 17.227 8.230 1.00 97.50 239 MET A O 1
ATOM 1905 N N . LYS A 1 240 ? 7.785 16.044 7.724 1.00 96.31 240 LYS A N 1
ATOM 1906 C CA . LYS A 1 240 ? 8.521 16.451 8.930 1.00 96.31 240 LYS A CA 1
ATOM 1907 C C . LYS A 1 240 ? 8.783 17.959 8.968 1.00 96.31 240 LYS A C 1
ATOM 1909 O O . LYS A 1 240 ? 8.678 18.557 10.033 1.00 96.31 240 LYS A O 1
ATOM 1914 N N . PHE A 1 241 ? 9.056 18.587 7.826 1.00 97.94 241 PHE A N 1
ATOM 1915 C CA . PHE A 1 241 ? 9.171 20.044 7.724 1.00 97.94 241 PHE A CA 1
ATOM 1916 C C . PHE A 1 241 ? 7.844 20.750 8.048 1.00 97.94 241 PHE A C 1
ATOM 1918 O O . PHE A 1 241 ? 7.804 21.610 8.925 1.00 97.94 241 PHE A O 1
ATOM 1925 N N . CYS A 1 242 ? 6.736 20.334 7.426 1.00 97.81 242 CYS A N 1
ATOM 1926 C CA . CYS A 1 242 ? 5.408 20.903 7.674 1.00 97.81 242 CYS A CA 1
ATOM 1927 C C . CYS A 1 242 ? 4.920 20.708 9.123 1.00 97.81 242 CYS A C 1
ATOM 1929 O O . CYS A 1 242 ? 4.187 21.550 9.641 1.00 97.81 242 CYS A O 1
ATOM 1931 N N . LEU A 1 243 ? 5.326 19.617 9.784 1.00 96.12 243 LEU A N 1
ATOM 1932 C CA . LEU A 1 243 ? 5.059 19.336 11.203 1.00 96.12 243 LEU A CA 1
ATOM 1933 C C . LEU A 1 243 ? 5.981 20.107 12.165 1.00 96.12 243 LEU A C 1
ATOM 1935 O O . LEU A 1 243 ? 5.777 20.055 13.374 1.00 96.12 243 LEU A O 1
ATOM 1939 N N . GLY A 1 244 ? 6.985 20.829 11.656 1.00 95.75 244 GLY A N 1
ATOM 1940 C CA . GLY A 1 244 ? 7.955 21.563 12.473 1.00 95.75 244 GLY A CA 1
ATOM 1941 C C . GLY A 1 244 ? 9.030 20.686 13.127 1.00 95.75 244 GLY A C 1
ATOM 1942 O O . GLY A 1 244 ? 9.692 21.132 14.059 1.00 95.75 244 GLY A O 1
ATOM 1943 N N . GLU A 1 245 ? 9.217 19.449 12.660 1.00 94.50 245 GLU A N 1
ATOM 1944 C CA . GLU A 1 245 ? 10.256 18.526 13.145 1.00 94.50 245 GLU A CA 1
ATOM 1945 C C . GLU A 1 245 ? 11.604 18.700 12.433 1.00 94.50 245 GLU A C 1
ATOM 1947 O O . GLU A 1 245 ? 12.628 18.228 12.924 1.00 94.50 245 GLU A O 1
ATOM 1952 N N . LEU A 1 246 ? 11.611 19.355 11.269 1.00 95.06 246 LEU A N 1
ATOM 1953 C CA . LEU A 1 246 ? 12.821 19.734 10.543 1.00 95.06 246 LEU A CA 1
ATOM 1954 C C . LEU A 1 246 ? 12.835 21.241 10.322 1.00 95.06 246 LEU A C 1
ATOM 1956 O O . LEU A 1 246 ? 11.809 21.832 9.989 1.00 95.06 246 LEU A O 1
ATOM 1960 N N . ASP A 1 247 ? 14.013 21.845 10.447 1.00 97.06 247 ASP A N 1
ATOM 1961 C CA . ASP A 1 247 ? 14.231 23.199 9.954 1.00 97.06 247 ASP A CA 1
ATOM 1962 C C . ASP A 1 247 ? 14.345 23.227 8.419 1.00 97.06 247 ASP A C 1
ATOM 1964 O O . ASP A 1 247 ? 14.487 22.200 7.744 1.00 97.06 247 ASP A O 1
ATOM 1968 N N . GLU A 1 248 ? 14.265 24.431 7.854 1.00 98.12 248 GLU A N 1
ATOM 1969 C CA . GLU A 1 248 ? 14.288 24.630 6.406 1.00 98.12 248 GLU A CA 1
ATOM 1970 C C . GLU A 1 248 ? 15.600 24.146 5.769 1.00 98.12 248 GLU A C 1
ATOM 1972 O O . GLU A 1 248 ? 15.582 23.535 4.700 1.00 98.12 248 GLU A O 1
ATOM 1977 N N . ALA A 1 249 ? 16.742 24.380 6.423 1.00 97.94 249 ALA A N 1
ATOM 1978 C CA . ALA A 1 249 ? 18.049 23.985 5.901 1.00 97.94 249 ALA A CA 1
ATOM 1979 C C . ALA A 1 249 ? 18.169 22.456 5.784 1.00 97.94 249 ALA A C 1
ATOM 1981 O O . ALA A 1 249 ? 18.594 21.931 4.750 1.00 97.94 249 ALA A O 1
ATOM 1982 N N . THR A 1 250 ? 17.729 21.737 6.816 1.00 96.69 250 THR A N 1
ATOM 1983 C CA . THR A 1 250 ? 17.722 20.274 6.852 1.00 96.69 250 THR A CA 1
ATOM 1984 C C . THR A 1 250 ? 16.726 19.708 5.849 1.00 96.69 250 THR A C 1
ATOM 1986 O O . THR A 1 250 ? 17.056 18.756 5.136 1.00 96.69 250 THR A O 1
ATOM 1989 N N . PHE A 1 251 ? 15.529 20.297 5.742 1.00 98.00 251 PHE A N 1
ATOM 1990 C CA . PHE A 1 251 ? 14.548 19.910 4.728 1.00 98.00 251 PHE A CA 1
ATOM 1991 C C . PHE A 1 251 ? 15.126 20.030 3.316 1.00 98.00 251 PHE A C 1
ATOM 1993 O O . PHE A 1 251 ? 15.117 19.050 2.572 1.00 98.00 251 PHE A O 1
ATOM 2000 N N . ARG A 1 252 ? 15.685 21.195 2.966 1.00 98.44 252 ARG A N 1
ATOM 2001 C CA . ARG A 1 252 ? 16.272 21.447 1.643 1.00 98.44 252 ARG A CA 1
ATOM 2002 C C . ARG A 1 252 ? 17.368 20.443 1.310 1.00 98.44 252 ARG A C 1
ATOM 2004 O O . ARG A 1 252 ? 17.322 19.829 0.249 1.00 98.44 252 ARG A O 1
ATOM 2011 N N . SER A 1 253 ? 18.291 20.203 2.242 1.00 97.12 253 SER A N 1
ATOM 2012 C CA . SER A 1 253 ? 19.369 19.222 2.066 1.00 97.12 253 SER A CA 1
ATOM 2013 C C . SER A 1 253 ? 18.836 17.806 1.791 1.00 97.12 253 SER A C 1
ATOM 2015 O O . SER A 1 253 ? 19.293 17.127 0.862 1.00 97.12 253 SER A O 1
ATOM 2017 N N . ARG A 1 254 ? 17.818 17.362 2.543 1.00 96.75 254 ARG A N 1
ATOM 2018 C CA . ARG A 1 254 ? 17.180 16.050 2.337 1.00 96.75 254 ARG A CA 1
ATOM 2019 C C . ARG A 1 254 ? 16.394 15.981 1.027 1.00 96.75 254 ARG A C 1
ATOM 2021 O O . ARG A 1 254 ? 16.461 14.964 0.334 1.00 96.75 254 ARG A O 1
ATOM 2028 N N . ALA A 1 255 ? 15.684 17.045 0.660 1.00 98.44 255 ALA A N 1
ATOM 2029 C CA . ALA A 1 255 ? 14.918 17.124 -0.579 1.00 98.44 255 ALA A CA 1
ATOM 2030 C C . ALA A 1 255 ? 15.834 17.091 -1.815 1.00 98.44 255 ALA A C 1
ATOM 2032 O O . ALA A 1 255 ? 15.582 16.319 -2.742 1.00 98.44 255 ALA A O 1
ATOM 2033 N N . GLU A 1 256 ? 16.938 17.845 -1.805 1.00 98.19 256 GLU A N 1
ATOM 2034 C CA . GLU A 1 256 ? 17.946 17.823 -2.874 1.00 98.19 256 GLU A CA 1
ATOM 2035 C C . GLU A 1 256 ? 18.596 16.445 -3.010 1.00 98.19 256 GLU A C 1
ATOM 2037 O O . GLU A 1 256 ? 18.760 15.943 -4.123 1.00 98.19 256 GLU A O 1
ATOM 2042 N N . THR A 1 257 ? 18.910 15.796 -1.884 1.00 96.88 257 THR A N 1
ATOM 2043 C CA . THR A 1 257 ? 19.446 14.428 -1.872 1.00 96.88 257 THR A CA 1
ATOM 2044 C C . THR A 1 257 ? 18.453 13.441 -2.488 1.00 96.88 257 THR A C 1
ATOM 2046 O O . THR A 1 257 ? 18.824 12.655 -3.363 1.00 96.88 257 THR A O 1
ATOM 2049 N N . SER A 1 258 ? 17.183 13.510 -2.084 1.00 97.38 258 SER A N 1
ATOM 2050 C CA . SER A 1 258 ? 16.117 12.620 -2.561 1.00 97.38 258 SER A CA 1
ATOM 2051 C C . SER A 1 258 ? 15.879 12.780 -4.066 1.00 97.38 258 SER A C 1
ATOM 2053 O O . SER A 1 258 ? 15.915 11.804 -4.818 1.00 97.38 258 SER A O 1
ATOM 2055 N N . LEU A 1 259 ? 15.725 14.021 -4.540 1.00 98.25 259 LEU A N 1
ATOM 2056 C CA . LEU A 1 259 ? 15.550 14.314 -5.964 1.00 98.25 259 LEU A CA 1
ATOM 2057 C C . LEU A 1 259 ? 16.810 13.992 -6.779 1.00 98.25 259 LEU A C 1
ATOM 2059 O O . LEU A 1 259 ? 16.703 13.469 -7.885 1.00 98.25 259 LEU A O 1
ATOM 2063 N N . GLY A 1 260 ? 18.006 14.225 -6.234 1.00 96.94 260 GLY A N 1
ATOM 2064 C CA . GLY A 1 260 ? 19.273 13.864 -6.873 1.00 96.94 260 GLY A CA 1
ATOM 2065 C C . GLY A 1 260 ? 19.474 12.349 -7.011 1.00 96.94 260 GLY A C 1
ATOM 2066 O O . GLY A 1 260 ? 20.046 11.888 -8.002 1.00 96.94 260 GLY A O 1
ATOM 2067 N N . ARG A 1 261 ? 18.980 11.551 -6.055 1.00 95.44 261 ARG A N 1
ATOM 2068 C CA . ARG A 1 261 ? 18.924 10.082 -6.163 1.00 95.44 261 ARG A CA 1
ATOM 2069 C C . ARG A 1 261 ? 17.911 9.653 -7.221 1.00 95.44 261 ARG A C 1
ATOM 2071 O O . ARG A 1 261 ? 18.255 8.848 -8.087 1.00 95.44 261 ARG A O 1
ATOM 2078 N N . LEU A 1 262 ? 16.709 10.233 -7.205 1.00 96.06 262 LEU A N 1
ATOM 2079 C CA . LEU A 1 262 ? 15.663 9.940 -8.187 1.00 96.06 262 LEU A CA 1
ATOM 2080 C C . LEU A 1 262 ? 16.120 10.262 -9.616 1.00 96.06 262 LEU A C 1
ATOM 2082 O O . LEU A 1 262 ? 15.951 9.438 -10.510 1.00 96.06 262 LEU A O 1
ATOM 2086 N N . MET A 1 263 ? 16.809 11.390 -9.806 1.00 95.06 263 MET A N 1
ATOM 2087 C CA . MET A 1 263 ? 17.410 11.811 -11.076 1.00 95.06 263 MET A CA 1
ATOM 2088 C C . MET A 1 263 ? 18.307 10.736 -11.709 1.00 95.06 263 MET A C 1
ATOM 2090 O O . MET A 1 263 ? 18.366 10.615 -12.928 1.00 95.06 263 MET A O 1
ATOM 2094 N N . LYS A 1 264 ? 18.990 9.925 -10.893 1.00 92.75 264 LYS A N 1
ATOM 2095 C CA . LYS A 1 264 ? 19.888 8.855 -11.359 1.00 92.75 264 LYS A CA 1
ATOM 2096 C C . LYS A 1 264 ? 19.165 7.535 -11.650 1.00 92.75 264 LYS A C 1
ATOM 2098 O O . LYS A 1 264 ? 19.755 6.644 -12.262 1.00 92.75 264 LYS A O 1
ATOM 2103 N N . ARG A 1 265 ? 17.931 7.365 -11.166 1.00 91.81 265 ARG A N 1
ATOM 2104 C CA . ARG A 1 265 ? 17.234 6.066 -11.135 1.00 91.81 265 ARG A CA 1
ATOM 2105 C C . ARG A 1 265 ? 15.922 6.027 -11.893 1.00 91.81 265 ARG A C 1
ATOM 2107 O O . ARG A 1 265 ? 15.532 4.934 -12.289 1.00 91.81 265 ARG A O 1
ATOM 2114 N N . ALA A 1 266 ? 15.272 7.169 -12.095 1.00 94.81 266 ALA A N 1
ATOM 2115 C CA . ALA A 1 266 ? 14.007 7.272 -12.805 1.00 94.81 266 ALA A CA 1
ATOM 2116 C C . ALA A 1 266 ? 14.197 7.073 -14.318 1.00 94.81 266 ALA A C 1
ATOM 2118 O O . ALA A 1 266 ? 14.075 8.006 -15.104 1.00 94.81 266 ALA A O 1
ATOM 2119 N N . ASP A 1 267 ? 14.555 5.858 -14.725 1.00 94.56 267 ASP A N 1
ATOM 2120 C CA . ASP A 1 267 ? 14.590 5.438 -16.123 1.00 94.56 267 ASP A CA 1
ATOM 2121 C C . ASP A 1 267 ? 13.187 5.067 -16.634 1.00 94.56 267 ASP A C 1
ATOM 2123 O O . ASP A 1 267 ? 12.182 5.226 -15.941 1.00 94.56 267 ASP A O 1
ATOM 2127 N N . ARG A 1 268 ? 13.098 4.585 -17.877 1.00 94.56 268 ARG A N 1
ATOM 2128 C CA . ARG A 1 268 ? 11.813 4.230 -18.496 1.00 94.56 268 ARG A CA 1
ATOM 2129 C C . ARG A 1 268 ? 11.084 3.103 -17.763 1.00 94.56 268 ARG A C 1
ATOM 2131 O O . ARG A 1 268 ? 9.857 3.094 -17.763 1.00 94.56 268 ARG A O 1
ATOM 2138 N N . ASP A 1 269 ? 11.800 2.188 -17.115 1.00 95.31 269 ASP A N 1
ATOM 2139 C CA . ASP A 1 269 ? 11.170 1.111 -16.347 1.00 95.31 269 ASP A CA 1
ATOM 2140 C C . ASP A 1 269 ? 10.555 1.660 -15.059 1.00 95.31 269 ASP A C 1
ATOM 2142 O O . ASP A 1 269 ? 9.426 1.313 -14.712 1.00 95.31 269 ASP A O 1
ATOM 2146 N N . TRP A 1 270 ? 11.242 2.603 -14.407 1.00 95.75 270 TRP A N 1
ATOM 2147 C CA . TRP A 1 270 ? 10.669 3.357 -13.295 1.00 95.75 270 TRP A CA 1
ATOM 2148 C C . TRP A 1 270 ? 9.402 4.122 -13.718 1.00 95.75 270 TRP A C 1
ATOM 2150 O O . TRP A 1 270 ? 8.407 4.083 -12.991 1.00 95.75 270 TRP A O 1
ATOM 2160 N N . MET A 1 271 ? 9.405 4.761 -14.898 1.00 96.00 271 MET A N 1
ATOM 2161 C CA . MET A 1 271 ? 8.227 5.462 -15.437 1.00 96.00 271 MET A CA 1
ATOM 2162 C C . MET A 1 271 ? 7.045 4.503 -15.635 1.00 96.00 271 MET A C 1
ATOM 2164 O O . MET A 1 271 ? 5.955 4.769 -15.135 1.00 96.00 271 MET A O 1
ATOM 2168 N N . ARG A 1 272 ? 7.264 3.359 -16.298 1.00 94.44 272 ARG A N 1
ATOM 2169 C CA . ARG A 1 272 ? 6.225 2.338 -16.547 1.00 94.44 272 ARG A CA 1
ATOM 2170 C C . ARG A 1 272 ? 5.638 1.771 -15.256 1.00 94.44 272 ARG A C 1
ATOM 2172 O O . ARG A 1 272 ? 4.442 1.509 -15.181 1.00 94.44 272 ARG A O 1
ATOM 2179 N N . LEU A 1 273 ? 6.471 1.605 -14.229 1.00 94.19 273 LEU A N 1
ATOM 2180 C CA . LEU A 1 273 ? 6.043 1.120 -12.919 1.00 94.19 273 LEU A CA 1
ATOM 2181 C C . LEU A 1 273 ? 5.087 2.101 -12.211 1.00 94.19 273 LEU A C 1
ATOM 2183 O O . LEU A 1 273 ? 4.118 1.665 -11.585 1.00 94.19 273 LEU A O 1
ATOM 2187 N N . HIS A 1 274 ? 5.356 3.409 -12.292 1.00 93.44 274 HIS A N 1
ATOM 2188 C CA . HIS A 1 274 ? 4.612 4.426 -11.538 1.00 93.44 274 HIS A CA 1
ATOM 2189 C C . HIS A 1 274 ? 3.444 5.037 -12.326 1.00 93.44 274 HIS A C 1
ATOM 2191 O O . HIS A 1 274 ? 2.445 5.409 -11.717 1.00 93.44 274 HIS A O 1
ATOM 2197 N N . PHE A 1 275 ? 3.510 5.087 -13.660 1.00 93.38 275 PHE A N 1
ATOM 2198 C CA . PHE A 1 275 ? 2.482 5.685 -14.521 1.00 93.38 275 PHE A CA 1
ATOM 2199 C C . PHE A 1 275 ? 1.748 4.632 -15.357 1.00 93.38 275 PHE A C 1
ATOM 2201 O O . PHE A 1 275 ? 1.763 4.678 -16.581 1.00 93.38 275 PHE A O 1
ATOM 2208 N N . LYS A 1 276 ? 1.060 3.693 -14.693 1.00 87.81 276 LYS A N 1
ATOM 2209 C CA . LYS A 1 276 ? 0.383 2.539 -15.332 1.00 87.81 276 LYS A CA 1
ATOM 2210 C C . LYS A 1 276 ? -0.627 2.894 -16.433 1.00 87.81 276 LYS A C 1
ATOM 2212 O O . LYS A 1 276 ? -1.021 2.027 -17.205 1.00 87.81 276 LYS A O 1
ATOM 2217 N N . HIS A 1 277 ? -1.131 4.125 -16.420 1.00 87.31 277 HIS A N 1
ATOM 2218 C CA . HIS A 1 277 ? -2.129 4.605 -17.369 1.00 87.31 277 HIS A CA 1
ATOM 2219 C C . HIS A 1 277 ? -1.510 5.109 -18.679 1.00 87.31 277 HIS A C 1
ATOM 2221 O O . HIS A 1 277 ? -2.250 5.272 -19.644 1.00 87.31 277 HIS A O 1
ATOM 2227 N N . LEU A 1 278 ? -0.200 5.376 -18.695 1.00 91.06 278 LEU A N 1
ATOM 2228 C CA . LEU A 1 278 ? 0.529 5.735 -19.904 1.00 91.06 278 LEU A CA 1
ATOM 2229 C C . LEU A 1 278 ? 0.923 4.468 -20.645 1.00 91.06 278 LEU A C 1
ATOM 2231 O O . LEU A 1 278 ? 1.377 3.491 -20.040 1.00 91.06 278 LEU A O 1
ATOM 2235 N N . ASP A 1 279 ? 0.765 4.493 -21.959 1.00 88.81 279 ASP A N 1
ATOM 2236 C CA . ASP A 1 279 ? 1.205 3.397 -22.791 1.00 88.81 279 ASP A CA 1
ATOM 2237 C C . ASP A 1 279 ? 2.738 3.394 -22.949 1.00 88.81 279 ASP A C 1
ATOM 2239 O O . ASP A 1 279 ? 3.467 4.362 -22.694 1.00 88.81 279 ASP A O 1
ATOM 2243 N N . ARG A 1 280 ? 3.263 2.239 -23.356 1.00 89.56 280 ARG A N 1
ATOM 2244 C CA . ARG A 1 280 ? 4.702 2.056 -23.543 1.00 89.56 280 ARG A CA 1
ATOM 2245 C C . ARG A 1 280 ? 5.262 2.958 -24.646 1.00 89.56 280 ARG A C 1
ATOM 2247 O O . ARG A 1 280 ? 6.395 3.417 -24.509 1.00 89.56 280 ARG A O 1
ATOM 2254 N N . ALA A 1 281 ? 4.503 3.209 -25.711 1.00 90.38 281 ALA A N 1
ATOM 2255 C CA . ALA A 1 281 ? 4.945 4.026 -26.835 1.00 90.38 281 ALA A CA 1
ATOM 2256 C C . ALA A 1 281 ? 5.076 5.506 -26.440 1.00 90.38 281 ALA A C 1
ATOM 2258 O O . ALA A 1 281 ? 6.041 6.148 -26.848 1.00 90.38 281 ALA A O 1
ATOM 2259 N N . GLU A 1 282 ? 4.179 6.021 -25.597 1.00 93.00 282 GLU A N 1
ATOM 2260 C CA . GLU A 1 282 ? 4.233 7.358 -25.001 1.00 93.00 282 GLU A CA 1
ATOM 2261 C C . GLU A 1 282 ? 5.521 7.536 -24.185 1.00 93.00 282 GLU A C 1
ATOM 2263 O O . GLU A 1 282 ? 6.268 8.500 -24.383 1.00 93.00 282 GLU A O 1
ATOM 2268 N N . ILE A 1 283 ? 5.847 6.568 -23.321 1.00 94.38 283 ILE A N 1
ATOM 2269 C CA . ILE A 1 283 ? 7.085 6.600 -22.526 1.00 94.38 283 ILE A CA 1
ATOM 2270 C C . ILE A 1 2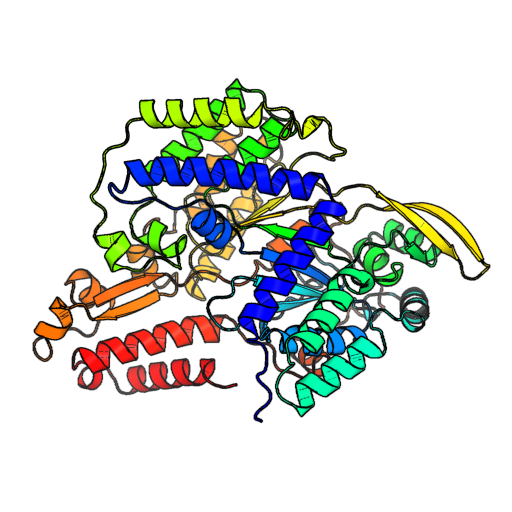83 ? 8.324 6.455 -23.426 1.00 94.38 283 ILE A C 1
ATOM 2272 O O . ILE A 1 283 ? 9.324 7.149 -23.229 1.00 94.38 283 ILE A O 1
ATOM 2276 N N . ASP A 1 284 ? 8.285 5.582 -24.436 1.00 92.25 284 ASP A N 1
ATOM 2277 C CA . ASP A 1 284 ? 9.418 5.362 -25.342 1.00 92.25 284 ASP A CA 1
ATOM 2278 C C . ASP A 1 284 ? 9.668 6.522 -26.317 1.00 92.25 284 ASP A C 1
ATOM 2280 O O . ASP A 1 284 ? 10.812 6.716 -26.750 1.00 92.25 284 ASP A O 1
ATOM 2284 N N . ALA A 1 285 ? 8.641 7.317 -26.621 1.00 94.88 285 ALA A N 1
ATOM 2285 C CA . ALA A 1 285 ? 8.745 8.532 -27.423 1.00 94.88 285 ALA A CA 1
ATOM 2286 C C . ALA A 1 285 ? 9.453 9.678 -26.681 1.00 94.88 285 ALA A C 1
ATOM 2288 O O . ALA A 1 285 ? 9.985 10.590 -27.324 1.00 94.88 285 ALA A O 1
ATOM 2289 N N . CYS A 1 286 ? 9.510 9.630 -25.344 1.00 95.31 286 CYS A N 1
ATOM 2290 C CA . CYS A 1 286 ? 10.213 10.629 -24.549 1.00 95.31 286 CYS A CA 1
ATOM 2291 C C . CYS A 1 286 ? 11.721 10.604 -24.839 1.00 95.31 286 CYS A C 1
ATOM 2293 O O . CYS A 1 286 ? 12.378 9.553 -24.811 1.00 95.31 286 CYS A O 1
ATOM 2295 N N . LYS A 1 287 ? 12.292 11.786 -25.092 1.00 95.81 287 LYS A N 1
ATOM 2296 C CA . LYS A 1 287 ? 13.728 11.951 -25.356 1.00 95.81 287 LYS A CA 1
ATOM 2297 C C . LYS A 1 287 ? 14.485 12.080 -24.039 1.00 95.81 287 LYS A C 1
ATOM 2299 O O . LYS A 1 287 ? 14.013 12.736 -23.117 1.00 95.81 287 LYS A O 1
ATOM 2304 N N . ALA A 1 288 ? 15.682 11.507 -23.961 1.00 94.25 288 ALA A N 1
ATOM 2305 C CA . ALA A 1 288 ? 16.542 11.702 -22.798 1.00 94.25 288 ALA A CA 1
ATOM 2306 C C . ALA A 1 288 ? 16.924 13.186 -22.665 1.00 94.25 288 ALA A C 1
ATOM 2308 O O . ALA A 1 288 ? 17.484 13.775 -23.592 1.00 94.25 288 ALA A O 1
ATOM 2309 N N . GLY A 1 289 ? 16.608 13.780 -21.519 1.00 92.44 289 GLY A N 1
ATOM 2310 C CA . GLY A 1 289 ? 17.050 15.113 -21.134 1.00 92.44 289 GLY A CA 1
ATOM 2311 C C . GLY A 1 289 ? 18.280 15.071 -20.230 1.00 92.44 289 GLY A C 1
ATOM 2312 O O . GLY A 1 289 ? 18.712 14.013 -19.768 1.00 92.44 289 GLY A O 1
ATOM 2313 N N . GLN A 1 290 ? 18.863 16.242 -19.981 1.00 86.31 290 GLN A N 1
ATOM 2314 C CA . GLN A 1 290 ? 19.968 16.410 -19.041 1.00 86.31 290 GLN A CA 1
ATOM 2315 C C . GLN A 1 290 ? 19.526 17.336 -17.916 1.00 86.31 290 GLN A C 1
ATOM 2317 O O . GLN A 1 290 ? 19.178 18.491 -18.151 1.00 86.31 290 GLN A O 1
ATOM 2322 N N . VAL A 1 291 ? 19.569 16.824 -16.689 1.00 87.94 291 VAL A N 1
ATOM 2323 C CA . VAL A 1 291 ? 19.257 17.593 -15.486 1.00 87.94 291 VAL A CA 1
ATOM 2324 C C . VAL A 1 291 ? 20.543 17.830 -14.714 1.00 87.94 291 VAL A C 1
ATOM 2326 O O . VAL A 1 291 ? 21.291 16.899 -14.422 1.00 87.94 291 VAL A O 1
ATOM 2329 N N . ILE A 1 292 ? 20.800 19.093 -14.389 1.00 91.00 292 ILE A N 1
ATOM 2330 C CA . ILE A 1 292 ? 21.902 19.503 -13.519 1.00 91.00 292 ILE A CA 1
ATOM 2331 C C . ILE A 1 292 ? 21.372 19.799 -12.116 1.00 91.00 292 ILE A C 1
ATOM 2333 O O . ILE A 1 292 ? 20.208 20.165 -11.950 1.00 91.00 292 ILE A O 1
ATOM 2337 N N . MET A 1 293 ? 22.236 19.714 -11.102 1.00 91.81 293 MET A N 1
ATOM 2338 C CA . MET A 1 293 ? 21.845 19.960 -9.705 1.00 91.81 293 MET A CA 1
ATOM 2339 C C . MET A 1 293 ? 21.227 21.345 -9.471 1.00 91.81 293 MET A C 1
ATOM 2341 O O . MET A 1 293 ? 20.400 21.493 -8.579 1.00 91.81 293 MET A O 1
ATOM 2345 N N . TYR A 1 294 ? 21.551 22.339 -10.303 1.00 93.75 294 TYR A N 1
ATOM 2346 C CA . TYR A 1 294 ? 20.897 23.648 -10.257 1.00 93.75 294 TYR A CA 1
ATOM 2347 C C . TYR A 1 294 ? 19.374 23.560 -10.469 1.00 93.75 294 TYR A C 1
ATOM 2349 O O . TYR A 1 294 ? 18.619 24.208 -9.750 1.00 93.75 294 TYR A O 1
ATOM 2357 N N . VAL A 1 295 ? 18.906 22.714 -11.395 1.00 94.38 295 VAL A N 1
ATOM 2358 C CA . VAL A 1 295 ? 17.466 22.492 -11.626 1.00 94.38 295 VAL A CA 1
ATOM 2359 C C . VAL A 1 295 ? 16.827 21.819 -10.412 1.00 94.38 295 VAL A C 1
ATOM 2361 O O . VAL A 1 295 ? 15.736 22.203 -9.999 1.00 94.38 295 VAL A O 1
ATOM 2364 N N . VAL A 1 296 ? 17.521 20.856 -9.795 1.00 96.88 296 VAL A N 1
ATOM 2365 C CA . VAL A 1 296 ? 17.061 20.216 -8.552 1.00 96.88 296 VAL A CA 1
ATOM 2366 C C . VAL A 1 296 ? 16.898 21.255 -7.440 1.00 96.88 296 VAL A C 1
ATOM 2368 O O . VAL A 1 296 ? 15.837 21.313 -6.826 1.00 96.88 296 VAL A O 1
ATOM 2371 N N . ALA A 1 297 ? 17.886 22.129 -7.238 1.00 97.38 297 ALA A N 1
ATOM 2372 C CA . ALA A 1 297 ? 17.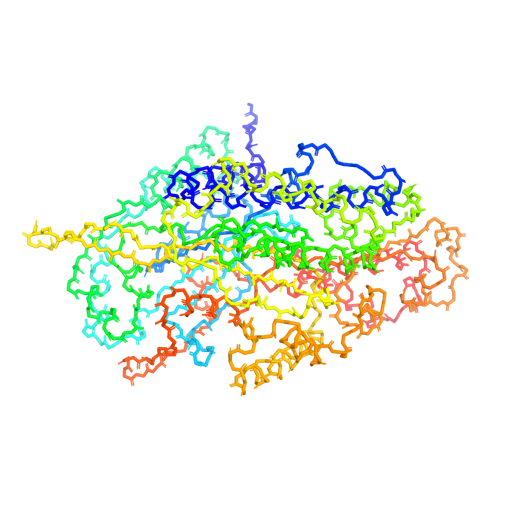815 23.198 -6.242 1.00 97.38 297 ALA A CA 1
ATOM 2373 C C . ALA A 1 297 ? 16.646 24.170 -6.503 1.00 97.38 297 ALA A C 1
ATOM 2375 O O . ALA A 1 297 ? 15.956 24.570 -5.568 1.00 97.38 297 ALA A O 1
ATOM 2376 N N . GLN A 1 298 ? 16.357 24.507 -7.767 1.00 98.19 298 GLN A N 1
ATOM 2377 C CA . GLN A 1 298 ? 15.194 25.333 -8.126 1.00 98.19 298 GLN A CA 1
ATOM 2378 C C . GLN A 1 298 ? 13.855 24.647 -7.819 1.00 98.19 298 GLN A C 1
ATOM 2380 O O . GLN A 1 298 ? 12.920 25.297 -7.347 1.00 98.19 298 GLN A O 1
ATOM 2385 N N . LEU A 1 299 ? 13.750 23.342 -8.081 1.00 98.44 299 LEU A N 1
ATOM 2386 C CA . LEU A 1 299 ? 12.560 22.558 -7.745 1.00 98.44 299 LEU A CA 1
ATOM 2387 C C . LEU A 1 299 ? 12.348 22.496 -6.229 1.00 98.44 299 LEU A C 1
ATOM 2389 O O . LEU A 1 299 ? 11.227 22.705 -5.767 1.00 98.44 299 LEU A O 1
ATOM 2393 N N . VAL A 1 300 ? 13.421 22.280 -5.462 1.00 98.75 300 VAL A N 1
ATOM 2394 C CA . VAL A 1 300 ? 13.380 22.301 -3.994 1.00 98.75 300 VAL A CA 1
ATOM 2395 C C . VAL A 1 300 ? 12.990 23.681 -3.477 1.00 98.75 300 VAL A C 1
ATOM 2397 O O . VAL A 1 300 ? 12.103 23.765 -2.642 1.00 98.75 300 VAL A O 1
ATOM 2400 N N . GLU A 1 301 ? 13.559 24.767 -4.007 1.00 98.62 301 GLU A N 1
ATOM 2401 C CA . GLU A 1 301 ? 13.173 26.139 -3.646 1.00 98.62 301 GLU A CA 1
ATOM 2402 C C . GLU A 1 301 ? 11.673 26.386 -3.844 1.00 98.62 301 GLU A C 1
ATOM 2404 O O . GLU A 1 301 ? 11.005 26.922 -2.958 1.00 98.62 301 GLU A O 1
ATOM 2409 N N . LYS A 1 302 ? 11.128 25.971 -4.993 1.00 98.69 302 LYS A N 1
ATOM 2410 C CA . LYS A 1 302 ? 9.698 26.109 -5.285 1.00 98.69 302 LYS A CA 1
ATOM 2411 C C . LYS A 1 302 ? 8.843 25.293 -4.314 1.00 98.69 302 LYS A C 1
ATOM 2413 O O . LYS A 1 302 ? 7.838 25.809 -3.825 1.00 98.69 302 LYS A O 1
ATOM 2418 N N . LEU A 1 303 ? 9.239 24.050 -4.032 1.00 98.81 303 LEU A N 1
ATOM 2419 C CA . LEU A 1 303 ? 8.539 23.192 -3.080 1.00 98.81 303 LEU A CA 1
ATOM 2420 C C . LEU A 1 303 ? 8.580 23.789 -1.668 1.00 98.81 303 LEU A C 1
ATOM 2422 O O . LEU A 1 303 ? 7.531 23.906 -1.047 1.00 98.81 303 LEU A O 1
ATOM 2426 N N . THR A 1 304 ? 9.741 24.243 -1.188 1.00 98.81 304 THR A N 1
ATOM 2427 C CA . THR A 1 304 ? 9.884 24.868 0.138 1.00 98.81 304 THR A CA 1
ATOM 2428 C C . THR A 1 304 ? 8.913 26.029 0.314 1.00 98.81 304 THR A C 1
ATOM 2430 O O . THR A 1 304 ? 8.175 26.053 1.296 1.00 98.81 304 THR A O 1
ATOM 2433 N N . ARG A 1 305 ? 8.848 26.950 -0.661 1.00 98.56 305 ARG A N 1
ATOM 2434 C CA . ARG A 1 305 ? 7.914 28.087 -0.608 1.00 98.56 305 ARG A CA 1
ATOM 2435 C C . ARG A 1 305 ? 6.462 27.629 -0.517 1.00 98.56 305 ARG A C 1
ATOM 2437 O O . ARG A 1 305 ? 5.717 28.165 0.295 1.00 98.56 305 ARG A O 1
ATOM 2444 N N . ARG A 1 306 ? 6.075 26.621 -1.309 1.00 98.38 306 ARG A N 1
ATOM 2445 C CA . ARG A 1 306 ? 4.717 26.060 -1.287 1.00 98.38 306 ARG A CA 1
ATOM 2446 C C . ARG A 1 306 ? 4.387 25.430 0.068 1.00 98.38 306 ARG A C 1
ATOM 2448 O O . ARG A 1 306 ? 3.312 25.674 0.600 1.00 98.38 306 ARG A O 1
ATOM 2455 N N . LEU A 1 307 ? 5.311 24.662 0.648 1.00 98.56 307 LEU A N 1
ATOM 2456 C CA . LEU A 1 307 ? 5.117 24.003 1.947 1.00 98.56 307 LEU A CA 1
ATOM 2457 C C . LEU A 1 307 ? 5.014 24.990 3.128 1.00 98.56 307 LEU A C 1
ATOM 2459 O O . LEU A 1 307 ? 4.519 24.610 4.185 1.00 98.56 307 LEU A O 1
ATOM 2463 N N . GLN A 1 308 ? 5.460 26.240 2.963 1.00 97.88 308 GLN A N 1
ATOM 2464 C CA . GLN A 1 308 ? 5.364 27.303 3.975 1.00 97.88 308 GLN A CA 1
ATOM 2465 C C . GLN A 1 308 ? 4.029 28.067 3.947 1.00 97.88 308 GLN A C 1
ATOM 2467 O O . GLN A 1 308 ? 3.774 28.900 4.822 1.00 97.88 308 GLN A O 1
ATOM 2472 N N . GLU A 1 309 ? 3.171 27.815 2.958 1.00 98.31 309 GLU A N 1
ATOM 2473 C CA . GLU A 1 309 ? 1.865 28.463 2.862 1.00 98.31 309 GLU A CA 1
ATOM 2474 C C . GLU A 1 309 ? 0.911 28.001 3.979 1.00 98.31 309 GLU A C 1
ATOM 2476 O O . GLU A 1 309 ? 1.040 26.924 4.566 1.00 98.31 309 GLU A O 1
ATOM 2481 N N . ALA A 1 310 ? -0.067 28.849 4.311 1.00 96.62 310 ALA A N 1
ATOM 2482 C CA . ALA A 1 310 ? -0.881 28.692 5.518 1.00 96.62 310 ALA A CA 1
ATOM 2483 C C . ALA A 1 310 ? -1.710 27.395 5.562 1.00 96.62 310 ALA A C 1
ATOM 2485 O O . ALA A 1 310 ? -1.991 26.889 6.649 1.00 96.62 310 ALA A O 1
ATOM 2486 N N . ASP A 1 311 ? -2.097 26.858 4.406 1.00 96.25 311 ASP A N 1
ATOM 2487 C CA . ASP A 1 311 ? -2.856 25.613 4.274 1.00 96.25 311 ASP A CA 1
ATOM 2488 C C . ASP A 1 311 ? -2.013 24.349 4.522 1.00 96.25 311 ASP A C 1
ATOM 2490 O O . ASP A 1 311 ? -2.600 23.285 4.734 1.00 96.25 311 ASP A O 1
ATOM 2494 N N . LEU A 1 312 ? -0.680 24.482 4.537 1.00 96.81 312 LEU A N 1
ATOM 2495 C CA . LEU A 1 312 ? 0.317 23.436 4.793 1.00 96.81 312 LEU A CA 1
ATOM 2496 C C . LEU A 1 312 ? 1.124 23.660 6.086 1.00 96.81 312 LEU A C 1
ATOM 2498 O O . LEU A 1 312 ? 2.105 22.965 6.353 1.00 96.81 312 LEU A O 1
ATOM 2502 N N . ALA A 1 313 ? 0.666 24.563 6.956 1.00 94.12 313 ALA A N 1
ATOM 2503 C CA . ALA A 1 313 ? 1.201 24.733 8.305 1.00 94.12 313 ALA A CA 1
ATOM 2504 C C . ALA A 1 313 ? 0.710 23.617 9.258 1.00 94.12 313 ALA A C 1
ATOM 2506 O O . ALA A 1 313 ? -0.017 23.885 10.219 1.00 94.12 313 ALA A O 1
ATOM 2507 N N . LEU A 1 314 ? 1.079 22.358 8.981 1.00 94.94 314 LEU A N 1
ATOM 2508 C CA . LEU A 1 314 ? 0.621 21.168 9.721 1.00 94.94 314 LEU A CA 1
ATOM 2509 C C . LEU A 1 314 ? 1.013 21.197 11.208 1.00 94.94 314 LEU A C 1
ATOM 2511 O O . LEU A 1 314 ? 0.296 20.618 12.019 1.00 94.94 314 LEU A O 1
ATOM 2515 N N . SER A 1 315 ? 2.072 21.919 11.582 1.00 94.31 315 SER A N 1
ATOM 2516 C CA . SER A 1 315 ? 2.479 22.164 12.977 1.00 94.31 315 SER A CA 1
ATOM 2517 C C . SER A 1 315 ? 1.414 22.860 13.838 1.00 94.31 315 SER A C 1
ATOM 2519 O O . SER A 1 315 ? 1.511 22.868 15.063 1.00 94.31 315 SER A O 1
ATOM 2521 N N . LYS A 1 316 ? 0.384 23.454 13.217 1.00 93.31 316 LYS A N 1
ATOM 2522 C CA . LYS A 1 316 ? -0.772 24.051 13.909 1.00 93.31 316 LYS A CA 1
ATOM 2523 C C . LYS A 1 316 ? -1.901 23.051 14.182 1.00 93.31 316 LYS A C 1
ATOM 2525 O O . LYS A 1 316 ? -2.874 23.411 14.842 1.00 93.31 316 LYS A O 1
ATOM 2530 N N . LEU A 1 317 ? -1.823 21.838 13.638 1.00 91.19 317 LEU A N 1
ATOM 2531 C CA . LEU A 1 317 ? -2.808 20.780 13.857 1.00 91.19 317 LEU A CA 1
ATOM 2532 C C . LEU A 1 317 ? -2.439 19.949 15.088 1.00 91.19 317 LEU A C 1
ATOM 2534 O O . LEU A 1 317 ? -1.282 19.890 15.491 1.00 91.19 317 LEU A O 1
ATOM 2538 N N . ASN A 1 318 ? -3.419 19.256 15.668 1.00 86.50 318 ASN A N 1
ATOM 2539 C CA . ASN A 1 318 ? -3.125 18.253 16.687 1.00 86.50 318 ASN A CA 1
ATOM 2540 C C . ASN A 1 318 ? -2.389 17.070 16.038 1.00 86.50 318 ASN A C 1
ATOM 2542 O O . ASN A 1 318 ? -2.923 16.440 15.122 1.00 86.50 318 ASN A O 1
ATOM 2546 N N . HIS A 1 319 ? -1.174 16.775 16.498 1.00 88.81 319 HIS A N 1
ATOM 2547 C CA . HIS A 1 319 ? -0.364 15.673 15.993 1.00 88.81 319 HIS A CA 1
ATOM 2548 C C . HIS A 1 319 ? 0.588 15.131 17.062 1.00 88.81 319 HIS A C 1
ATOM 2550 O O . HIS A 1 319 ? 1.042 15.851 17.947 1.00 88.81 319 HIS A O 1
ATOM 2556 N N . SER A 1 320 ? 0.973 13.864 16.909 1.00 86.62 320 SER A N 1
ATOM 2557 C CA . SER A 1 320 ? 2.008 13.212 17.732 1.00 86.62 320 SER A CA 1
ATOM 2558 C C . SER A 1 320 ? 3.368 13.134 17.013 1.00 86.62 320 SER A C 1
ATOM 2560 O O . SER A 1 320 ? 4.310 12.480 17.476 1.00 86.62 320 SER A O 1
ATOM 2562 N N . GLY A 1 321 ? 3.463 13.805 15.862 1.00 87.81 321 GLY A N 1
ATOM 2563 C CA . GLY A 1 321 ? 4.657 13.860 15.028 1.00 87.81 321 GLY A CA 1
ATOM 2564 C C . GLY A 1 321 ? 4.754 12.720 14.017 1.00 87.81 321 GLY A C 1
ATOM 2565 O O . GLY A 1 321 ? 3.795 11.975 13.804 1.00 87.81 321 GLY A O 1
ATOM 2566 N N . PHE A 1 322 ? 5.919 12.576 13.398 1.00 89.75 322 PHE A N 1
ATOM 2567 C CA . PHE A 1 322 ? 6.203 11.571 12.379 1.00 89.75 322 PHE A CA 1
ATOM 2568 C C . PHE A 1 322 ? 7.062 10.427 12.934 1.00 89.75 322 PHE A C 1
ATOM 2570 O O . PHE A 1 322 ? 7.720 10.560 13.972 1.00 89.75 322 PHE A O 1
ATOM 2577 N N . LYS A 1 323 ? 7.035 9.259 12.285 1.00 87.31 323 LYS A N 1
ATOM 2578 C CA . LYS A 1 323 ? 7.940 8.158 12.634 1.00 87.31 323 LYS A CA 1
ATOM 2579 C C . LYS A 1 323 ? 9.397 8.507 12.321 1.00 87.31 323 LYS A C 1
ATOM 2581 O O . LYS A 1 323 ? 9.725 9.339 11.472 1.00 87.31 323 LYS A O 1
ATOM 2586 N N . ASP A 1 324 ? 10.300 7.832 13.023 1.00 82.44 324 ASP A N 1
ATOM 2587 C CA . ASP A 1 324 ? 11.737 8.065 12.885 1.00 82.44 324 ASP A CA 1
ATOM 2588 C C . ASP A 1 324 ? 12.307 7.443 11.600 1.00 82.44 324 ASP A C 1
ATOM 2590 O O . ASP A 1 324 ? 13.236 8.005 11.019 1.00 82.44 324 ASP A O 1
ATOM 2594 N N . PHE A 1 325 ? 11.733 6.328 11.136 1.00 84.75 325 PHE A N 1
ATOM 2595 C CA . PHE A 1 325 ? 12.226 5.562 9.995 1.00 84.75 325 PHE A CA 1
ATOM 2596 C C . PHE A 1 325 ? 11.103 5.003 9.118 1.00 84.75 325 PHE A C 1
ATOM 2598 O O . PHE A 1 325 ? 10.047 4.608 9.611 1.00 84.75 325 PHE A O 1
ATOM 2605 N N . THR A 1 326 ? 11.416 4.886 7.831 1.00 90.75 326 THR A N 1
ATOM 2606 C CA . THR A 1 326 ? 10.603 4.216 6.817 1.00 90.75 326 THR A CA 1
ATOM 2607 C C . THR A 1 326 ? 10.804 2.702 6.889 1.00 90.75 326 THR A C 1
ATOM 2609 O O . THR A 1 326 ? 11.928 2.216 7.010 1.00 90.75 326 THR A O 1
ATOM 2612 N N . GLU A 1 327 ? 9.718 1.945 6.796 1.00 90.12 327 GLU A N 1
ATOM 2613 C CA . GLU A 1 327 ? 9.716 0.484 6.743 1.00 90.12 327 GLU A CA 1
ATOM 2614 C C . GLU A 1 327 ? 9.795 -0.016 5.289 1.00 90.12 327 GLU A C 1
ATOM 2616 O O . GLU A 1 327 ? 9.334 0.652 4.362 1.00 90.12 327 GLU A O 1
ATOM 2621 N N . GLY A 1 328 ? 10.356 -1.211 5.078 1.00 92.44 328 GLY A N 1
ATOM 2622 C CA . GLY A 1 328 ? 10.527 -1.807 3.748 1.00 92.44 328 GLY A CA 1
ATOM 2623 C C . GLY A 1 328 ? 11.999 -1.924 3.335 1.00 92.44 328 GLY A C 1
ATOM 2624 O O . GLY A 1 328 ? 12.878 -1.899 4.193 1.00 92.44 328 GLY A O 1
ATOM 2625 N N . PRO A 1 329 ? 12.295 -2.132 2.043 1.00 95.19 329 PRO A N 1
ATOM 2626 C CA . PRO A 1 329 ? 13.670 -2.186 1.565 1.00 95.19 329 PRO A CA 1
ATOM 2627 C C . PRO A 1 329 ? 14.348 -0.810 1.613 1.00 95.19 329 PRO A C 1
ATOM 2629 O O . PRO A 1 329 ? 13.693 0.229 1.753 1.00 95.19 329 PRO A O 1
ATOM 2632 N N . SER A 1 330 ? 15.673 -0.803 1.440 1.00 94.81 330 SER A N 1
ATOM 2633 C CA . SER A 1 330 ? 16.422 0.432 1.199 1.00 94.81 330 SER A CA 1
ATOM 2634 C C . SER A 1 330 ? 15.857 1.200 0.000 1.00 94.81 330 SER A C 1
ATOM 2636 O O . SER A 1 330 ? 15.323 0.620 -0.945 1.00 94.81 330 SER A O 1
ATOM 2638 N N . GLU A 1 331 ? 16.010 2.521 0.021 1.00 93.88 331 GLU A N 1
ATOM 2639 C CA . GLU A 1 331 ? 15.423 3.435 -0.967 1.00 93.88 331 GLU A CA 1
ATOM 2640 C C . GLU A 1 331 ? 15.850 3.182 -2.426 1.00 93.88 331 GLU A C 1
ATOM 2642 O O . GLU A 1 331 ? 15.144 3.537 -3.369 1.00 93.88 331 GLU A O 1
ATOM 2647 N N . ASP A 1 332 ? 16.977 2.506 -2.625 1.00 92.94 332 ASP A N 1
ATOM 2648 C CA . ASP A 1 332 ? 17.519 2.135 -3.929 1.00 92.94 332 ASP A CA 1
ATOM 2649 C C . ASP A 1 332 ? 17.164 0.711 -4.385 1.00 92.94 332 ASP A C 1
ATOM 2651 O O . ASP A 1 332 ? 17.589 0.293 -5.461 1.00 92.94 332 ASP A O 1
ATOM 2655 N N . THR A 1 333 ? 16.402 -0.044 -3.594 1.00 96.88 333 THR A N 1
ATOM 2656 C CA . THR A 1 333 ? 16.066 -1.448 -3.856 1.00 96.88 333 THR A CA 1
ATOM 2657 C C . THR A 1 333 ? 14.590 -1.555 -4.264 1.00 96.88 333 THR A C 1
ATOM 2659 O O . THR A 1 333 ? 13.717 -1.604 -3.397 1.00 96.88 333 THR A O 1
ATOM 2662 N N . PRO A 1 334 ? 14.276 -1.581 -5.579 1.00 96.19 334 PRO A N 1
ATOM 2663 C CA . PRO A 1 334 ? 12.922 -1.371 -6.088 1.00 96.19 334 PRO A CA 1
ATOM 2664 C C . PRO A 1 334 ? 12.101 -2.666 -6.059 1.00 96.19 334 PRO A C 1
ATOM 2666 O O . PRO A 1 334 ? 11.681 -3.178 -7.094 1.00 96.19 334 PRO A O 1
ATOM 2669 N N . ILE A 1 335 ? 11.856 -3.214 -4.875 1.00 97.50 335 ILE A N 1
ATOM 2670 C CA . ILE A 1 335 ? 11.001 -4.391 -4.690 1.00 97.50 335 ILE A CA 1
ATOM 2671 C C . ILE A 1 335 ? 9.938 -4.135 -3.626 1.00 97.50 335 ILE A C 1
ATOM 2673 O O . ILE A 1 335 ? 10.113 -3.291 -2.754 1.00 97.50 335 ILE A O 1
ATOM 2677 N N . LEU A 1 336 ? 8.848 -4.895 -3.682 1.00 96.62 336 LEU A N 1
ATOM 2678 C CA . LEU A 1 336 ? 7.761 -4.851 -2.707 1.00 96.62 336 LEU A CA 1
ATOM 2679 C C . LEU A 1 336 ? 7.226 -3.424 -2.518 1.00 96.62 336 LEU A C 1
ATOM 2681 O O . LEU A 1 336 ? 6.766 -2.814 -3.479 1.00 96.62 336 LEU A O 1
ATOM 2685 N N . LEU A 1 337 ? 7.263 -2.893 -1.301 1.00 95.69 337 LEU A N 1
ATOM 2686 C CA . LEU A 1 337 ? 6.872 -1.525 -0.996 1.00 95.69 337 LEU A CA 1
ATOM 2687 C C . LEU A 1 337 ? 7.744 -0.954 0.116 1.00 95.69 337 LEU A C 1
ATOM 2689 O O . LEU A 1 337 ? 8.300 -1.697 0.927 1.00 95.69 337 LEU A O 1
ATOM 2693 N N . ARG A 1 338 ? 7.823 0.372 0.153 1.00 95.25 338 ARG A N 1
ATOM 2694 C CA . ARG A 1 338 ? 8.266 1.156 1.305 1.00 95.25 338 ARG A CA 1
ATOM 2695 C C . ARG A 1 338 ? 7.052 1.847 1.905 1.00 95.25 338 ARG A C 1
ATOM 2697 O O . ARG A 1 338 ? 6.171 2.266 1.155 1.00 95.25 338 ARG A O 1
ATOM 2704 N N . GLN A 1 339 ? 7.019 1.993 3.221 1.00 93.38 339 GLN A N 1
ATOM 2705 C CA . GLN A 1 339 ? 5.927 2.675 3.907 1.00 93.38 339 GLN A CA 1
ATOM 2706 C C . GLN A 1 339 ? 6.399 3.433 5.138 1.00 93.38 339 GLN A C 1
ATOM 2708 O O . GLN A 1 339 ? 7.378 3.061 5.782 1.00 93.38 339 GLN A O 1
ATOM 2713 N N . ASP A 1 340 ? 5.699 4.510 5.452 1.00 92.12 340 ASP A N 1
ATOM 2714 C CA . ASP A 1 340 ? 5.983 5.363 6.599 1.00 92.12 340 ASP A CA 1
ATOM 2715 C C . ASP A 1 340 ? 4.671 5.905 7.168 1.00 92.12 340 ASP A C 1
ATOM 2717 O O . ASP A 1 340 ? 3.632 5.836 6.515 1.00 92.12 340 ASP A O 1
ATOM 2721 N N . ALA A 1 341 ? 4.684 6.429 8.387 1.00 88.62 341 ALA A N 1
ATOM 2722 C CA . ALA A 1 341 ? 3.466 6.897 9.033 1.00 88.62 341 ALA A CA 1
ATOM 2723 C C . ALA A 1 341 ? 3.714 8.107 9.927 1.00 88.62 341 ALA A C 1
ATOM 2725 O O . ALA A 1 341 ? 4.739 8.212 10.606 1.00 88.62 341 ALA A O 1
ATOM 2726 N N . TYR A 1 342 ? 2.715 8.984 10.003 1.00 86.19 342 TYR A N 1
ATOM 2727 C CA . TYR A 1 342 ? 2.616 9.886 11.140 1.00 86.19 342 TYR A CA 1
ATOM 2728 C C . TYR A 1 342 ? 1.971 9.152 12.315 1.00 86.19 342 TYR A C 1
ATOM 2730 O O . TYR A 1 342 ? 1.180 8.223 12.144 1.00 86.19 342 TYR A O 1
ATOM 2738 N N . LYS A 1 343 ? 2.355 9.529 13.532 1.00 83.00 343 LYS A N 1
ATOM 2739 C CA . LYS A 1 343 ? 1.918 8.836 14.745 1.00 83.00 343 LYS A CA 1
ATOM 2740 C C . LYS A 1 343 ? 0.421 9.034 14.977 1.00 83.00 343 LYS A C 1
ATOM 2742 O O . LYS A 1 343 ? -0.158 10.037 14.559 1.00 83.00 343 LYS A O 1
ATOM 2747 N N . ALA A 1 344 ? -0.181 8.071 15.670 1.00 76.62 344 ALA A N 1
ATOM 2748 C CA . ALA A 1 344 ? -1.610 8.060 15.936 1.00 76.62 344 ALA A CA 1
ATOM 2749 C C . ALA A 1 344 ? -2.093 9.322 16.665 1.00 76.62 344 ALA A C 1
ATOM 2751 O O . ALA A 1 344 ? -1.393 9.900 17.506 1.00 76.62 344 ALA A O 1
ATOM 2752 N N . LEU A 1 345 ? -3.310 9.728 16.315 1.00 79.31 345 LEU A N 1
ATOM 2753 C CA . LEU A 1 345 ? -4.035 10.796 16.975 1.00 79.31 345 LEU A CA 1
ATOM 2754 C C . LEU A 1 345 ? -4.697 10.264 18.241 1.00 79.31 345 LEU A C 1
ATOM 2756 O O . LEU A 1 345 ? -5.173 9.129 18.285 1.00 79.31 345 LEU A O 1
ATOM 2760 N N . THR A 1 346 ? -4.720 11.114 19.260 1.00 82.75 346 THR A N 1
ATOM 2761 C CA . THR A 1 346 ? -5.482 10.894 20.486 1.00 82.75 346 THR A CA 1
ATOM 2762 C C . THR A 1 346 ? -6.771 11.686 20.385 1.00 82.75 346 THR A C 1
ATOM 2764 O O . THR A 1 346 ? -6.739 12.905 20.205 1.00 82.75 346 THR A O 1
ATOM 2767 N N . GLU A 1 347 ? -7.895 10.991 20.490 1.00 86.44 347 GLU A N 1
ATOM 2768 C CA . GLU A 1 347 ? -9.210 11.529 20.166 1.00 86.44 347 GLU A CA 1
ATOM 2769 C C . GLU A 1 347 ? -10.199 11.308 21.304 1.00 86.44 347 GLU A C 1
ATOM 2771 O O . GLU A 1 347 ? -10.095 10.297 22.003 1.00 86.44 347 GLU A O 1
ATOM 2776 N N . PRO A 1 348 ? -11.153 12.231 21.509 1.00 91.38 348 PRO A N 1
ATOM 2777 C CA . PRO A 1 348 ? -12.177 12.066 22.527 1.00 91.38 348 PRO A CA 1
ATOM 2778 C C . PRO A 1 348 ? -13.079 10.871 22.201 1.00 91.38 348 PRO A C 1
ATOM 2780 O O . PRO A 1 348 ? -13.495 10.679 21.056 1.00 91.38 348 PRO A O 1
ATOM 2783 N N . VAL A 1 349 ? -13.388 10.083 23.228 1.00 94.69 349 VAL A N 1
ATOM 2784 C CA . VAL A 1 349 ? -14.300 8.940 23.163 1.00 94.69 349 VAL A CA 1
ATOM 2785 C C . VAL A 1 349 ? -15.225 8.963 24.367 1.00 94.69 349 VAL A C 1
ATOM 2787 O O . VAL A 1 349 ? -14.785 9.160 25.499 1.00 94.69 349 VAL A O 1
ATOM 2790 N N . THR A 1 350 ? -16.499 8.693 24.114 1.00 97.19 350 THR A N 1
ATOM 2791 C CA . THR A 1 350 ? -17.525 8.535 25.139 1.00 97.19 350 THR A CA 1
ATOM 2792 C C . THR A 1 350 ? -17.843 7.052 25.299 1.00 97.19 350 THR A C 1
ATOM 2794 O O . THR A 1 350 ? -18.281 6.388 24.357 1.00 97.19 350 THR A O 1
ATOM 2797 N N . PHE A 1 351 ? -17.624 6.521 26.500 1.00 97.25 351 PHE A N 1
ATOM 2798 C CA . PHE A 1 351 ? -17.998 5.160 26.863 1.00 97.25 351 PHE A CA 1
ATOM 2799 C C . PHE A 1 351 ? -19.373 5.137 27.512 1.00 97.25 351 PHE A C 1
ATOM 2801 O O . PHE A 1 351 ? -19.623 5.888 28.452 1.00 97.25 351 PHE A O 1
ATOM 2808 N N . ARG A 1 352 ? -20.233 4.218 27.072 1.00 95.75 352 ARG A N 1
ATOM 2809 C CA . ARG A 1 352 ? -21.526 3.938 27.702 1.00 95.75 352 ARG A CA 1
ATOM 2810 C C . ARG A 1 352 ? -21.511 2.543 28.321 1.00 95.75 352 ARG A C 1
ATOM 2812 O O . ARG A 1 352 ? -21.321 1.545 27.625 1.00 95.75 352 ARG A O 1
ATOM 2819 N N . ASN A 1 353 ? -21.686 2.470 29.635 1.00 94.56 353 ASN A N 1
ATOM 2820 C CA . ASN A 1 353 ? -21.683 1.208 30.371 1.00 94.56 353 ASN A CA 1
ATOM 2821 C C . ASN A 1 353 ? -23.087 0.586 30.423 1.00 94.56 353 ASN A C 1
ATOM 2823 O O . ASN A 1 353 ? -24.093 1.237 30.133 1.00 94.56 353 ASN A O 1
ATOM 2827 N N . ALA A 1 354 ? -23.156 -0.692 30.805 1.00 90.38 354 ALA A N 1
ATOM 2828 C CA . ALA A 1 354 ? -24.409 -1.448 30.858 1.00 90.38 354 ALA A CA 1
ATOM 2829 C C . ALA A 1 354 ? -25.424 -0.887 31.874 1.00 90.38 354 ALA A C 1
ATOM 2831 O O . ALA A 1 354 ? -26.628 -1.010 31.666 1.00 90.38 354 ALA A O 1
ATOM 2832 N N . ASP A 1 355 ? -24.950 -0.238 32.940 1.00 93.12 355 ASP A N 1
ATOM 2833 C CA . ASP A 1 355 ? -25.779 0.450 33.940 1.00 93.12 355 ASP A CA 1
ATOM 2834 C C . ASP A 1 355 ? -26.281 1.833 33.473 1.00 93.12 355 ASP A C 1
ATOM 2836 O O . ASP A 1 355 ? -26.988 2.523 34.205 1.00 93.12 355 ASP A O 1
ATOM 2840 N N . GLY A 1 356 ? -25.926 2.245 32.251 1.00 93.31 356 GLY A N 1
ATOM 2841 C CA . GLY A 1 356 ? -26.274 3.538 31.673 1.00 93.31 356 GLY A CA 1
ATOM 2842 C C . GLY A 1 356 ? -25.323 4.677 32.044 1.00 93.31 356 GLY A C 1
ATOM 2843 O O . GLY A 1 356 ? -25.507 5.779 31.520 1.00 93.31 356 GLY A O 1
ATOM 2844 N N . SER A 1 357 ? -24.313 4.434 32.887 1.00 96.00 357 SER A N 1
ATOM 2845 C CA . SER A 1 357 ? -23.281 5.427 33.191 1.00 96.00 357 SER A CA 1
ATOM 2846 C C . SER A 1 357 ? -22.441 5.758 31.955 1.00 96.00 357 SER A C 1
ATOM 2848 O O . SER A 1 357 ? -22.265 4.935 31.049 1.00 96.00 357 SER A O 1
ATOM 2850 N N . VAL A 1 358 ? -21.944 6.995 31.917 1.00 97.06 358 VAL A N 1
ATOM 2851 C CA . VAL A 1 358 ? -21.158 7.541 30.809 1.00 97.06 358 VAL A CA 1
ATOM 2852 C C . VAL A 1 358 ? -19.795 7.986 31.323 1.00 97.06 358 VAL A C 1
ATOM 2854 O O . VAL A 1 358 ? -19.713 8.621 32.374 1.00 97.06 358 VAL A O 1
ATOM 2857 N N . VAL A 1 359 ? -18.738 7.654 30.585 1.00 97.06 359 VAL A N 1
ATOM 2858 C CA . VAL A 1 359 ? -17.360 8.058 30.884 1.00 97.06 359 VAL A CA 1
ATOM 2859 C C . VAL A 1 359 ? -16.744 8.688 29.642 1.00 97.06 359 VAL A C 1
ATOM 2861 O O . VAL A 1 359 ? -16.552 8.008 28.636 1.00 97.06 359 VAL A O 1
ATOM 2864 N N . ASP A 1 360 ? -16.403 9.971 29.725 1.00 96.06 360 ASP A N 1
ATOM 2865 C CA . ASP A 1 360 ? -15.641 10.657 28.682 1.00 96.06 360 ASP A CA 1
ATOM 2866 C C . ASP A 1 360 ? -14.140 10.483 28.933 1.00 96.06 360 ASP A C 1
ATOM 2868 O O . ASP A 1 360 ? -13.634 10.716 30.032 1.00 96.06 360 ASP A O 1
ATOM 2872 N N . THR A 1 361 ? -13.423 10.043 27.906 1.00 93.69 361 THR A N 1
ATOM 2873 C CA . THR A 1 361 ? -11.982 9.777 27.946 1.00 93.69 361 THR A CA 1
ATOM 2874 C C . THR A 1 361 ? -11.380 9.987 26.556 1.00 93.69 361 THR A C 1
ATOM 2876 O O . THR A 1 361 ? -11.995 10.600 25.682 1.00 93.69 361 THR A O 1
ATOM 2879 N N . VAL A 1 362 ? -10.162 9.501 26.339 1.00 90.50 362 VAL A N 1
ATOM 2880 C CA . VAL A 1 362 ? -9.491 9.534 25.044 1.00 90.50 362 VAL A CA 1
ATOM 2881 C C . VAL A 1 362 ? -9.070 8.146 24.578 1.00 90.50 362 VAL A C 1
ATOM 2883 O O . VAL A 1 362 ? -8.797 7.248 25.378 1.00 90.50 362 VAL A O 1
ATOM 2886 N N . HIS A 1 363 ? -8.971 7.989 23.264 1.00 88.62 363 HIS A N 1
ATOM 2887 C CA . HIS A 1 363 ? -8.469 6.791 22.609 1.00 88.62 363 HIS A CA 1
ATOM 2888 C C . HIS A 1 363 ? -7.437 7.150 21.541 1.00 88.62 363 HIS A C 1
ATOM 2890 O O . HIS A 1 363 ? -7.556 8.170 20.867 1.00 88.62 363 HIS A O 1
ATOM 2896 N N . THR A 1 364 ? -6.431 6.294 21.378 1.00 83.62 364 THR A N 1
ATOM 2897 C CA . THR A 1 364 ? -5.356 6.470 20.399 1.00 83.62 364 THR A CA 1
ATOM 2898 C C . THR A 1 364 ? -5.294 5.235 19.511 1.00 83.62 364 THR A C 1
ATOM 2900 O O . THR A 1 364 ? -4.732 4.216 19.914 1.00 83.62 364 THR A O 1
ATOM 2903 N N . ALA A 1 365 ? -5.856 5.319 18.306 1.00 76.44 365 ALA A N 1
ATOM 2904 C CA . ALA A 1 365 ? -5.810 4.214 17.340 1.00 76.44 365 ALA A CA 1
ATOM 2905 C C . ALA A 1 365 ? -5.687 4.641 15.883 1.00 76.44 365 ALA A C 1
ATOM 2907 O O . ALA A 1 365 ? -5.091 3.899 15.098 1.00 76.44 365 ALA A O 1
ATOM 2908 N N . ARG A 1 366 ? -6.205 5.817 15.513 1.00 84.31 366 ARG A N 1
ATOM 2909 C CA . ARG A 1 366 ? -6.198 6.271 14.123 1.00 84.31 366 ARG A CA 1
ATOM 2910 C C . ARG A 1 366 ? -4.902 6.995 13.804 1.00 84.31 366 ARG A C 1
ATOM 2912 O O . ARG A 1 366 ? -4.492 7.908 14.515 1.00 84.31 366 ARG A O 1
ATOM 2919 N N . PHE A 1 367 ? -4.244 6.581 12.736 1.00 82.88 367 PHE A N 1
ATOM 2920 C CA . PHE A 1 367 ? -3.024 7.196 12.220 1.00 82.88 367 PHE A CA 1
ATOM 2921 C C . PHE A 1 367 ? -3.144 7.324 10.707 1.00 82.88 367 PHE A C 1
ATOM 2923 O O . PHE A 1 367 ? -4.072 6.787 10.104 1.00 82.88 367 PHE A O 1
ATOM 2930 N N . GLY A 1 368 ? -2.217 8.034 10.082 1.00 84.50 368 GLY A N 1
ATOM 2931 C CA . GLY A 1 368 ? -2.075 7.964 8.637 1.00 84.50 368 GLY A CA 1
ATOM 2932 C C . GLY A 1 368 ? -0.718 7.441 8.262 1.00 84.50 368 GLY A C 1
ATOM 2933 O O . GLY A 1 368 ? 0.266 7.539 8.995 1.00 84.50 368 GLY A O 1
ATOM 2934 N N . GLU A 1 369 ? -0.723 6.846 7.094 1.00 91.56 369 GLU A N 1
ATOM 2935 C CA . GLU A 1 369 ? 0.369 6.098 6.528 1.00 91.56 369 GLU A CA 1
ATOM 2936 C C . GLU A 1 369 ? 0.526 6.556 5.080 1.00 91.56 369 GLU A C 1
ATOM 2938 O O . GLU A 1 369 ? -0.394 7.127 4.492 1.00 91.56 369 GLU A O 1
ATOM 2943 N N . ILE A 1 370 ? 1.710 6.359 4.523 1.00 94.38 370 ILE A N 1
ATOM 2944 C CA . ILE A 1 370 ? 2.045 6.594 3.124 1.00 94.38 370 ILE A CA 1
ATOM 2945 C C . ILE A 1 370 ? 2.771 5.358 2.603 1.00 94.38 370 ILE A C 1
ATOM 2947 O O . ILE A 1 370 ? 3.534 4.731 3.338 1.00 94.38 370 ILE A O 1
ATOM 2951 N N . GLU A 1 371 ? 2.583 5.020 1.329 1.00 95.44 371 GLU A N 1
ATOM 2952 C CA . GLU A 1 371 ? 3.331 3.936 0.694 1.00 95.44 371 GLU A CA 1
ATOM 2953 C C . GLU A 1 371 ? 3.940 4.338 -0.652 1.00 95.44 371 GLU A C 1
ATOM 2955 O O . GLU A 1 371 ? 3.445 5.217 -1.355 1.00 95.44 371 GLU A O 1
ATOM 2960 N N . GLN A 1 372 ? 5.010 3.646 -1.030 1.00 96.00 372 GLN A N 1
ATOM 2961 C CA . GLN A 1 372 ? 5.575 3.644 -2.373 1.00 96.00 372 GLN A CA 1
ATOM 2962 C C . GLN A 1 372 ? 5.798 2.190 -2.789 1.00 96.00 372 GLN A C 1
ATOM 2964 O O . GLN A 1 372 ? 6.545 1.466 -2.131 1.00 96.00 372 GLN A O 1
ATOM 2969 N N . ARG A 1 373 ? 5.155 1.749 -3.873 1.00 94.94 373 ARG A N 1
ATOM 2970 C CA . ARG A 1 373 ? 5.218 0.349 -4.327 1.00 94.94 373 ARG A CA 1
ATOM 2971 C C . ARG A 1 373 ? 6.152 0.169 -5.520 1.00 94.94 373 ARG A C 1
ATOM 2973 O O . ARG A 1 373 ? 6.186 1.002 -6.420 1.00 94.94 373 ARG A O 1
ATOM 2980 N N . PHE A 1 374 ? 6.829 -0.971 -5.556 1.00 96.75 374 PHE A N 1
ATOM 2981 C CA . PHE A 1 374 ? 7.781 -1.359 -6.591 1.00 96.75 374 PHE A CA 1
ATOM 2982 C C . PHE A 1 374 ? 7.472 -2.754 -7.148 1.00 96.75 374 PHE A C 1
ATOM 2984 O O . PHE A 1 374 ? 6.304 -3.108 -7.274 1.00 96.75 374 PHE A O 1
ATOM 2991 N N . TYR A 1 375 ? 8.481 -3.540 -7.538 1.00 97.94 375 TYR A N 1
ATOM 2992 C CA . TYR A 1 375 ? 8.274 -4.821 -8.213 1.00 97.94 375 TYR A CA 1
ATOM 2993 C C . TYR A 1 375 ? 7.911 -5.960 -7.250 1.00 97.94 375 TYR A C 1
ATOM 2995 O O . TYR A 1 375 ? 8.529 -6.132 -6.197 1.00 97.94 375 TYR A O 1
ATOM 3003 N N . ALA A 1 376 ? 6.937 -6.785 -7.634 1.00 97.62 376 ALA A N 1
ATOM 3004 C CA . ALA A 1 376 ? 6.578 -8.012 -6.938 1.00 97.62 376 ALA A CA 1
ATOM 3005 C C . ALA A 1 376 ? 7.728 -9.023 -7.016 1.00 97.62 376 ALA A C 1
ATOM 3007 O O . ALA A 1 376 ? 8.240 -9.320 -8.100 1.00 97.62 376 ALA A O 1
ATOM 3008 N N . THR A 1 377 ? 8.132 -9.574 -5.872 1.00 98.12 377 THR A N 1
ATOM 3009 C CA . THR A 1 377 ? 9.226 -10.545 -5.819 1.00 98.12 377 THR A CA 1
ATOM 3010 C C . THR A 1 377 ? 8.748 -11.957 -6.124 1.00 98.12 377 THR A C 1
ATOM 3012 O O . THR A 1 377 ? 7.634 -12.345 -5.779 1.00 98.12 377 THR A O 1
ATOM 3015 N N . THR A 1 378 ? 9.626 -12.760 -6.719 1.00 97.94 378 THR A N 1
ATOM 3016 C CA . THR A 1 378 ? 9.479 -14.222 -6.717 1.00 97.94 378 THR A CA 1
ATOM 3017 C C . THR A 1 378 ? 9.752 -14.770 -5.307 1.00 97.94 378 THR A C 1
ATOM 3019 O O . THR A 1 378 ? 10.314 -14.047 -4.477 1.00 97.94 378 THR A O 1
ATOM 3022 N N . PRO A 1 379 ? 9.468 -16.055 -5.011 1.00 96.19 379 PRO A N 1
ATOM 3023 C CA . PRO A 1 379 ? 9.877 -16.666 -3.744 1.00 96.19 379 PRO A CA 1
ATOM 3024 C C . PRO A 1 379 ? 11.378 -16.504 -3.451 1.00 96.19 379 PRO A C 1
ATOM 3026 O O . PRO A 1 379 ? 11.756 -16.171 -2.333 1.00 96.19 379 PRO A O 1
ATOM 3029 N N . LYS A 1 380 ? 12.229 -16.621 -4.480 1.00 97.75 380 LYS A N 1
ATOM 3030 C CA . LYS A 1 380 ? 13.679 -16.394 -4.376 1.00 97.75 380 LYS A CA 1
ATOM 3031 C C . LYS A 1 380 ? 14.013 -14.944 -4.012 1.00 97.75 380 LYS A C 1
ATOM 3033 O O . LYS A 1 380 ? 14.877 -14.695 -3.174 1.00 97.75 380 LYS A O 1
ATOM 3038 N N . GLY A 1 381 ? 13.343 -13.978 -4.642 1.00 97.81 381 GLY A N 1
ATOM 3039 C CA . GLY A 1 381 ? 13.507 -12.566 -4.295 1.00 97.81 381 GLY A CA 1
ATOM 3040 C C . GLY A 1 381 ? 13.009 -12.247 -2.890 1.00 97.81 381 GLY A C 1
ATOM 3041 O O . GLY A 1 381 ? 13.640 -11.466 -2.183 1.00 97.81 381 GLY A O 1
ATOM 3042 N N . ARG A 1 382 ? 11.913 -12.885 -2.462 1.00 96.00 382 ARG A N 1
ATOM 3043 C CA . ARG A 1 382 ? 11.368 -12.733 -1.114 1.00 96.00 382 ARG A CA 1
ATOM 3044 C C . ARG A 1 382 ? 12.322 -13.268 -0.047 1.00 96.00 382 ARG A C 1
ATOM 3046 O O . ARG A 1 382 ? 12.580 -12.563 0.917 1.00 96.00 382 ARG A O 1
ATOM 3053 N N . GLU A 1 383 ? 12.899 -14.448 -0.252 1.00 95.94 383 GLU A N 1
ATOM 3054 C CA . GLU A 1 383 ? 13.888 -15.025 0.666 1.00 95.94 383 GLU A CA 1
ATOM 3055 C C . GLU A 1 383 ? 15.121 -14.120 0.823 1.00 95.94 383 GLU A C 1
ATOM 3057 O O . GLU A 1 383 ? 15.607 -13.899 1.933 1.00 95.94 383 GLU A O 1
ATOM 3062 N N . LEU A 1 384 ? 15.624 -13.551 -0.281 1.00 97.62 384 LEU A N 1
ATOM 3063 C CA . LEU A 1 384 ? 16.723 -12.587 -0.221 1.00 97.62 384 LEU A CA 1
ATOM 3064 C C . LEU A 1 384 ? 16.318 -11.318 0.544 1.00 97.62 384 LEU A C 1
ATOM 3066 O O . LEU A 1 384 ? 17.087 -10.855 1.382 1.00 97.62 384 LEU A O 1
ATOM 3070 N N . TYR A 1 385 ? 15.120 -10.784 0.286 1.00 96.62 385 TYR A N 1
ATOM 3071 C CA . TYR A 1 385 ? 14.586 -9.622 0.998 1.00 96.62 385 TYR A CA 1
ATOM 3072 C C . TYR A 1 385 ? 14.494 -9.873 2.504 1.00 96.62 385 TYR A C 1
ATOM 3074 O O . TYR A 1 385 ? 14.976 -9.048 3.275 1.00 96.62 385 TYR A O 1
ATOM 3082 N N . ASP A 1 386 ? 13.941 -11.014 2.918 1.00 94.19 386 ASP A N 1
ATOM 3083 C CA . ASP A 1 386 ? 13.762 -11.343 4.332 1.00 94.19 386 ASP A CA 1
ATOM 3084 C C . ASP A 1 386 ? 15.120 -11.442 5.059 1.00 94.19 386 ASP A C 1
ATOM 3086 O O . ASP A 1 386 ? 15.258 -10.937 6.175 1.00 94.19 386 ASP A O 1
ATOM 3090 N N . ARG A 1 387 ? 16.159 -12.001 4.412 1.00 95.62 387 ARG A N 1
ATOM 3091 C CA . ARG A 1 387 ? 17.532 -12.011 4.958 1.00 95.62 387 ARG A CA 1
ATOM 3092 C C . ARG A 1 387 ? 18.121 -10.605 5.082 1.00 95.62 387 ARG A C 1
ATOM 3094 O O . ARG A 1 387 ? 18.627 -10.254 6.145 1.00 95.62 387 ARG A O 1
ATOM 3101 N N . CYS A 1 388 ? 18.032 -9.794 4.024 1.00 96.31 388 CYS A N 1
ATOM 3102 C CA . CYS A 1 388 ? 18.528 -8.414 4.037 1.00 96.31 388 CYS A CA 1
ATOM 3103 C C . CYS A 1 388 ? 17.832 -7.574 5.119 1.00 96.31 388 CYS A C 1
ATOM 3105 O O . CYS A 1 388 ? 18.495 -6.831 5.840 1.00 96.31 388 CYS A O 1
ATOM 3107 N N . LEU A 1 389 ? 16.509 -7.715 5.258 1.00 93.38 389 LEU A N 1
ATOM 3108 C CA . LEU A 1 389 ? 15.725 -6.993 6.256 1.00 93.38 389 LEU A CA 1
ATOM 3109 C C . LEU A 1 389 ? 16.125 -7.392 7.679 1.00 93.38 389 LEU A C 1
ATOM 3111 O O . LEU A 1 389 ? 16.310 -6.513 8.515 1.00 93.38 389 LEU A O 1
ATOM 3115 N N . ALA A 1 390 ? 16.308 -8.689 7.948 1.00 91.38 390 ALA A N 1
ATOM 3116 C CA . ALA A 1 390 ? 16.747 -9.164 9.259 1.00 91.38 390 ALA A CA 1
ATOM 3117 C C . ALA A 1 390 ? 18.123 -8.595 9.650 1.00 91.38 390 ALA A C 1
ATOM 3119 O O . ALA A 1 390 ? 18.318 -8.158 10.784 1.00 91.38 390 ALA A O 1
ATOM 3120 N N . GLU A 1 391 ? 19.070 -8.549 8.709 1.00 95.56 391 GLU A N 1
ATOM 3121 C CA . GLU A 1 391 ? 20.386 -7.940 8.930 1.00 95.56 391 GLU A CA 1
ATOM 3122 C C . GLU A 1 391 ? 20.300 -6.419 9.153 1.00 95.56 391 GLU A C 1
ATOM 3124 O O . GLU A 1 391 ? 20.982 -5.889 10.034 1.00 95.56 391 GLU A O 1
ATOM 3129 N N . ALA A 1 392 ? 19.448 -5.717 8.397 1.00 93.44 392 ALA A N 1
ATOM 3130 C CA . ALA A 1 392 ? 19.238 -4.274 8.536 1.00 93.44 392 ALA A CA 1
ATOM 3131 C C . ALA A 1 392 ? 18.565 -3.908 9.868 1.00 93.44 392 ALA A C 1
ATOM 3133 O O . ALA A 1 392 ? 18.995 -2.970 10.544 1.00 93.44 392 ALA A O 1
ATOM 3134 N N . ASP A 1 393 ? 17.556 -4.673 10.290 1.00 90.25 393 ASP A N 1
ATOM 3135 C CA . ASP A 1 393 ? 16.906 -4.493 11.588 1.00 90.25 393 ASP A CA 1
ATOM 3136 C C . ASP A 1 393 ? 17.874 -4.787 12.742 1.00 90.25 393 ASP A C 1
ATOM 3138 O O . ASP A 1 393 ? 17.972 -3.978 13.666 1.00 90.25 393 ASP A O 1
ATOM 3142 N N . ALA A 1 394 ? 18.680 -5.850 12.655 1.00 91.38 394 ALA A N 1
ATOM 3143 C CA . ALA A 1 394 ? 19.704 -6.142 13.659 1.00 91.38 394 ALA A CA 1
ATOM 3144 C C . ALA A 1 394 ? 20.779 -5.040 13.747 1.00 91.38 394 ALA A C 1
ATOM 3146 O O . ALA A 1 394 ? 21.275 -4.733 14.832 1.00 91.38 394 ALA A O 1
ATOM 3147 N N . ALA A 1 395 ? 21.159 -4.427 12.621 1.00 92.81 395 ALA A N 1
ATOM 3148 C CA . ALA A 1 395 ? 22.092 -3.302 12.613 1.00 92.81 395 ALA A CA 1
ATOM 3149 C C . ALA A 1 395 ? 21.477 -2.045 13.255 1.00 92.81 395 ALA A C 1
ATOM 3151 O O . ALA A 1 395 ? 22.136 -1.381 14.059 1.00 92.81 395 ALA A O 1
ATOM 3152 N N . LYS A 1 396 ? 20.198 -1.768 12.976 1.00 90.19 396 LYS A N 1
ATOM 3153 C CA . LYS A 1 396 ? 19.427 -0.680 13.594 1.00 90.19 396 LYS A CA 1
ATOM 3154 C C . LYS A 1 396 ? 19.297 -0.853 15.109 1.00 90.19 396 LYS A C 1
ATOM 3156 O O . LYS A 1 396 ? 19.487 0.108 15.847 1.00 90.19 396 LYS A O 1
ATOM 3161 N N . GLU A 1 397 ? 19.022 -2.065 15.586 1.00 89.62 397 GLU A N 1
ATOM 3162 C CA . GLU A 1 397 ? 18.895 -2.366 17.020 1.00 89.62 397 GLU A CA 1
ATOM 3163 C C . GLU A 1 397 ? 20.189 -2.109 17.808 1.00 89.62 397 GLU A C 1
ATOM 3165 O O . GLU A 1 397 ? 20.131 -1.755 18.984 1.00 89.62 397 GLU A O 1
ATOM 3170 N N . ARG A 1 398 ? 21.361 -2.210 17.165 1.00 93.19 398 ARG A N 1
ATOM 3171 C CA . ARG A 1 398 ? 22.657 -1.897 17.796 1.00 93.19 398 ARG A CA 1
ATOM 3172 C C . ARG A 1 398 ? 22.890 -0.399 18.000 1.00 93.19 398 ARG A C 1
ATOM 3174 O O . ARG A 1 398 ? 23.679 -0.038 18.868 1.00 93.19 398 ARG A O 1
ATOM 3181 N N . ASN A 1 399 ? 22.244 0.466 17.215 1.00 90.38 399 ASN A N 1
ATOM 3182 C CA . ASN A 1 399 ? 22.323 1.920 17.381 1.00 90.38 399 ASN A CA 1
ATOM 3183 C C . ASN A 1 399 ? 20.971 2.605 17.083 1.00 90.38 399 ASN A C 1
ATOM 3185 O O . ASN A 1 399 ? 20.815 3.258 16.045 1.00 90.38 399 ASN A O 1
ATOM 3189 N N . PRO A 1 400 ? 19.982 2.486 17.992 1.00 87.50 400 PRO A N 1
ATOM 3190 C CA . PRO A 1 400 ? 18.621 2.962 17.742 1.00 87.50 400 PRO A CA 1
ATOM 3191 C C . PRO A 1 400 ? 18.503 4.483 17.560 1.00 87.50 400 PRO A C 1
ATOM 3193 O O . PRO A 1 400 ? 17.556 4.950 16.928 1.00 87.50 400 PRO A O 1
ATOM 3196 N N . SER A 1 401 ? 19.443 5.269 18.102 1.00 89.88 401 SER A N 1
ATOM 3197 C CA . SER A 1 401 ? 19.421 6.737 18.024 1.00 89.88 401 SER A CA 1
ATOM 3198 C C . SER A 1 401 ? 20.037 7.305 16.745 1.00 89.88 401 SER A C 1
ATOM 3200 O O . SER A 1 401 ? 19.885 8.502 16.502 1.00 89.88 401 SER A O 1
ATOM 3202 N N . LEU A 1 402 ? 20.691 6.480 15.914 1.00 91.50 402 LEU A N 1
ATOM 3203 C CA . LEU A 1 402 ? 21.430 6.953 14.738 1.00 91.50 402 LEU A CA 1
ATOM 3204 C C . LEU A 1 402 ? 20.550 7.747 13.765 1.00 91.50 402 LEU A C 1
ATOM 3206 O O . LEU A 1 402 ? 20.969 8.785 13.272 1.00 91.50 402 LEU A O 1
ATOM 3210 N N . SER A 1 403 ? 19.299 7.327 13.566 1.00 88.19 403 SER A N 1
ATOM 3211 C CA . SER A 1 403 ? 18.325 8.020 12.703 1.00 88.19 403 SER A CA 1
ATOM 3212 C C . SER A 1 403 ? 18.054 9.477 13.111 1.00 88.19 403 SER A C 1
ATOM 3214 O O . SER A 1 403 ? 17.672 10.289 12.267 1.00 88.19 403 SER A O 1
ATOM 3216 N N . LYS A 1 404 ? 18.265 9.821 14.388 1.00 86.94 404 LYS A N 1
ATOM 3217 C CA . LYS A 1 404 ? 18.092 11.176 14.933 1.00 86.94 404 LYS A CA 1
ATOM 3218 C C . LYS A 1 404 ? 19.397 11.955 14.987 1.00 86.94 404 LYS A C 1
ATOM 3220 O O . LYS A 1 404 ? 19.383 13.159 14.762 1.00 86.94 404 LYS A O 1
ATOM 3225 N N . THR A 1 405 ? 20.504 11.288 15.313 1.00 90.38 405 THR A N 1
ATOM 3226 C CA . THR A 1 405 ? 21.801 11.948 15.518 1.00 90.38 405 THR A CA 1
ATOM 3227 C C . THR A 1 405 ? 22.580 12.147 14.222 1.00 90.38 405 THR A C 1
ATOM 3229 O O . THR A 1 405 ? 23.265 13.152 14.084 1.00 90.38 405 THR A O 1
ATOM 3232 N N . ASP A 1 406 ? 22.487 11.200 13.285 1.00 92.19 406 ASP A N 1
ATOM 3233 C CA . ASP A 1 406 ? 23.140 11.244 11.975 1.00 92.19 406 ASP A CA 1
ATOM 3234 C C . ASP A 1 406 ? 22.325 10.428 10.959 1.00 92.19 406 ASP A C 1
ATOM 3236 O O . ASP A 1 406 ? 22.509 9.222 10.766 1.00 92.19 406 ASP A O 1
ATOM 3240 N N . PHE A 1 407 ? 21.376 11.107 10.313 1.00 89.88 407 PHE A N 1
ATOM 3241 C CA . PHE A 1 407 ? 20.467 10.473 9.362 1.00 89.88 407 PHE A CA 1
ATOM 3242 C C . PHE A 1 407 ? 21.194 9.916 8.129 1.00 89.88 407 PHE A C 1
ATOM 3244 O O . PHE A 1 407 ? 20.789 8.880 7.608 1.00 89.88 407 PHE A O 1
ATOM 3251 N N . ALA A 1 408 ? 22.280 10.555 7.683 1.00 91.19 408 ALA A N 1
ATOM 3252 C CA . ALA A 1 408 ? 23.041 10.088 6.527 1.00 91.19 408 ALA A CA 1
ATOM 3253 C C . ALA A 1 408 ? 23.766 8.770 6.842 1.00 91.19 408 ALA A C 1
ATOM 3255 O O . ALA A 1 408 ? 23.665 7.813 6.073 1.00 91.19 408 ALA A O 1
ATOM 3256 N N . ALA A 1 409 ? 24.416 8.683 8.009 1.00 94.38 409 ALA A N 1
ATOM 3257 C CA . ALA A 1 409 ? 25.028 7.439 8.473 1.00 94.38 409 ALA A CA 1
ATOM 3258 C C . ALA A 1 409 ? 23.984 6.338 8.723 1.00 94.38 409 ALA A C 1
ATOM 3260 O O . ALA A 1 409 ? 24.248 5.161 8.463 1.00 94.38 409 ALA A O 1
ATOM 3261 N N . TYR A 1 410 ? 22.787 6.702 9.199 1.00 93.81 410 TYR A N 1
ATOM 3262 C CA . TYR A 1 410 ? 21.669 5.768 9.328 1.00 93.81 410 TYR A CA 1
ATOM 3263 C C . TYR A 1 410 ? 21.259 5.175 7.975 1.00 93.81 410 TYR A C 1
ATOM 3265 O O . TYR A 1 410 ? 21.152 3.954 7.863 1.00 93.81 410 TYR A O 1
ATOM 3273 N N . GLU A 1 411 ? 21.061 6.006 6.950 1.00 93.25 411 GLU A N 1
ATOM 3274 C CA . GLU A 1 411 ? 20.693 5.528 5.614 1.00 93.25 411 GLU A CA 1
ATOM 3275 C C . GLU A 1 411 ? 21.764 4.607 5.017 1.00 93.25 411 GLU A C 1
ATOM 3277 O O . GLU A 1 411 ? 21.431 3.550 4.481 1.00 93.25 411 GLU A O 1
ATOM 3282 N N . GLU A 1 412 ? 23.045 4.963 5.141 1.00 94.81 412 GLU A N 1
ATOM 3283 C CA . GLU A 1 412 ? 24.153 4.136 4.647 1.00 94.81 412 GLU A CA 1
ATOM 3284 C C . GLU A 1 412 ? 24.203 2.771 5.352 1.00 94.81 412 GLU A C 1
ATOM 3286 O O . GLU A 1 412 ? 24.292 1.722 4.705 1.00 94.81 412 GLU A O 1
ATOM 3291 N N . MET A 1 413 ? 24.088 2.774 6.683 1.00 95.94 413 MET A N 1
ATOM 3292 C CA . MET A 1 413 ? 24.044 1.562 7.499 1.00 95.94 413 MET A CA 1
ATOM 3293 C C . MET A 1 413 ? 22.853 0.674 7.121 1.00 95.94 413 MET A C 1
ATOM 3295 O O . MET A 1 413 ? 23.031 -0.534 6.951 1.00 95.94 413 MET A O 1
ATOM 3299 N N . TYR A 1 414 ? 21.668 1.263 6.932 1.00 95.50 414 TYR A N 1
ATOM 3300 C CA . TYR A 1 414 ? 20.450 0.530 6.586 1.00 95.50 414 TYR A CA 1
ATOM 3301 C C . TYR A 1 414 ? 20.476 -0.015 5.150 1.00 95.50 414 TYR A C 1
ATOM 3303 O O . TYR A 1 414 ? 19.949 -1.094 4.887 1.00 95.50 414 TYR A O 1
ATOM 3311 N N . ALA A 1 415 ? 21.116 0.689 4.212 1.00 96.06 415 ALA A N 1
ATOM 3312 C CA . ALA A 1 415 ? 21.221 0.261 2.818 1.00 96.06 415 ALA A CA 1
ATOM 3313 C C . ALA A 1 415 ? 22.221 -0.887 2.605 1.00 96.06 415 ALA A C 1
ATOM 3315 O O . ALA A 1 415 ? 22.049 -1.695 1.688 1.00 96.06 415 ALA A O 1
ATOM 3316 N N . LYS A 1 416 ? 23.255 -0.993 3.449 1.00 97.12 416 LYS A N 1
ATOM 3317 C CA . LYS A 1 416 ? 24.354 -1.954 3.274 1.00 97.12 416 LYS A CA 1
ATOM 3318 C C . LYS A 1 416 ? 23.896 -3.419 3.134 1.00 97.12 416 LYS A C 1
ATOM 3320 O O . LYS A 1 416 ? 24.361 -4.070 2.195 1.00 97.12 416 LYS A O 1
ATOM 3325 N N . PRO A 1 417 ? 22.976 -3.956 3.961 1.00 98.00 417 PRO A N 1
ATOM 3326 C CA . PRO A 1 417 ? 22.483 -5.328 3.796 1.00 98.00 417 PRO A CA 1
ATOM 3327 C C . PRO A 1 417 ? 21.737 -5.580 2.481 1.00 98.00 417 PRO A C 1
ATOM 3329 O O . PRO A 1 417 ? 21.695 -6.714 2.013 1.00 98.00 417 PRO A O 1
ATOM 3332 N N . PHE A 1 418 ? 21.186 -4.541 1.841 1.00 97.88 418 PHE A N 1
ATOM 3333 C CA . PHE A 1 418 ? 20.470 -4.640 0.563 1.00 97.88 418 PHE A CA 1
ATOM 3334 C C . PHE A 1 418 ? 21.386 -4.556 -0.674 1.00 97.88 418 PHE A C 1
ATOM 3336 O O . PHE A 1 418 ? 20.902 -4.628 -1.807 1.00 97.88 418 PHE A O 1
ATOM 3343 N N . ALA A 1 419 ? 22.710 -4.458 -0.502 1.00 97.31 419 ALA A N 1
ATOM 3344 C CA . ALA A 1 419 ? 23.682 -4.477 -1.601 1.00 97.31 419 ALA A CA 1
ATOM 3345 C C . ALA A 1 419 ? 23.563 -5.678 -2.577 1.00 97.31 419 ALA A C 1
ATOM 3347 O O . ALA A 1 419 ? 23.836 -5.489 -3.765 1.00 97.31 419 ALA A O 1
ATOM 3348 N N . PRO A 1 420 ? 23.136 -6.894 -2.163 1.00 97.81 420 PRO A N 1
ATOM 3349 C CA . PRO A 1 420 ? 22.957 -8.019 -3.086 1.00 97.81 420 PRO A CA 1
ATOM 3350 C C . PRO A 1 420 ? 21.866 -7.826 -4.154 1.00 97.81 420 PRO A C 1
ATOM 3352 O O . PRO A 1 420 ? 21.889 -8.532 -5.170 1.00 97.81 420 PRO A O 1
ATOM 3355 N N . PHE A 1 421 ? 20.914 -6.906 -3.948 1.00 98.06 421 PHE A N 1
ATOM 3356 C CA . PHE A 1 421 ? 19.863 -6.622 -4.925 1.00 98.06 421 PHE A CA 1
ATOM 3357 C C . PHE A 1 421 ? 20.388 -5.768 -6.086 1.00 98.06 421 PHE A C 1
ATOM 3359 O O . PHE A 1 421 ? 20.896 -4.666 -5.863 1.00 98.06 421 PHE A O 1
ATOM 3366 N N . PRO A 1 422 ? 20.216 -6.214 -7.344 1.00 97.19 422 PRO A N 1
ATOM 3367 C CA . PRO A 1 422 ? 20.402 -5.340 -8.491 1.00 97.19 422 PRO A CA 1
ATOM 3368 C C . PRO A 1 422 ? 19.455 -4.137 -8.444 1.00 97.19 422 PRO A C 1
ATOM 3370 O O . PRO A 1 422 ? 18.309 -4.244 -8.015 1.00 97.19 422 PRO A O 1
ATOM 3373 N N . LYS A 1 423 ? 19.929 -2.994 -8.939 1.00 94.00 423 LYS A N 1
ATOM 3374 C CA . LYS A 1 423 ? 19.189 -1.720 -8.915 1.00 94.00 423 LYS A CA 1
ATOM 3375 C C . LYS A 1 423 ? 18.401 -1.451 -10.207 1.00 94.00 423 LYS A C 1
ATOM 3377 O O . LYS A 1 423 ? 17.669 -0.472 -10.289 1.00 94.00 423 LYS A O 1
ATOM 3382 N N . LYS A 1 424 ? 18.573 -2.301 -11.226 1.00 95.69 424 LYS A N 1
ATOM 3383 C CA . LYS A 1 424 ? 17.921 -2.214 -12.543 1.00 95.69 424 LYS A CA 1
ATOM 3384 C C . LYS A 1 424 ? 16.981 -3.397 -12.754 1.00 95.69 424 LYS A C 1
ATOM 3386 O O . LYS A 1 424 ? 17.317 -4.514 -12.361 1.00 95.69 424 LYS A O 1
ATOM 3391 N N . LEU A 1 425 ? 15.841 -3.148 -13.403 1.00 96.75 425 LEU A N 1
ATOM 3392 C CA . LEU A 1 425 ? 14.804 -4.155 -13.646 1.00 96.75 425 LEU A CA 1
ATOM 3393 C C . LEU A 1 425 ? 15.347 -5.372 -14.402 1.00 96.75 425 LEU A C 1
ATOM 3395 O O . LEU A 1 425 ? 15.150 -6.498 -13.957 1.00 96.75 425 LEU A O 1
ATOM 3399 N N . THR A 1 426 ? 16.075 -5.161 -15.499 1.00 95.56 426 THR A N 1
ATOM 3400 C CA . THR A 1 426 ? 16.630 -6.253 -16.316 1.00 95.56 426 THR A CA 1
ATOM 3401 C C . THR A 1 426 ? 17.491 -7.209 -15.493 1.00 95.56 426 THR A C 1
ATOM 3403 O O . THR A 1 426 ? 17.278 -8.415 -15.530 1.00 95.56 426 THR A O 1
ATOM 3406 N N . ALA A 1 427 ? 18.378 -6.685 -14.646 1.00 97.19 427 ALA A N 1
ATOM 3407 C CA . ALA A 1 427 ? 19.212 -7.503 -13.769 1.00 97.19 427 ALA A CA 1
ATOM 3408 C C . ALA A 1 427 ? 18.415 -8.206 -12.646 1.00 97.19 427 ALA A C 1
ATOM 3410 O O . ALA A 1 427 ? 18.804 -9.287 -12.195 1.00 97.19 427 ALA A O 1
ATOM 3411 N N . LEU A 1 428 ? 17.306 -7.618 -12.176 1.00 98.31 428 LEU A N 1
ATOM 3412 C CA . LEU A 1 428 ? 16.389 -8.275 -11.234 1.00 98.31 428 LEU A CA 1
ATOM 3413 C C . LEU A 1 428 ? 15.662 -9.461 -11.891 1.00 98.31 428 LEU A C 1
ATOM 3415 O O . LEU A 1 428 ? 15.545 -10.519 -11.265 1.00 98.31 428 LEU A O 1
ATOM 3419 N N . LEU A 1 429 ? 15.215 -9.294 -13.141 1.00 98.00 429 LEU A N 1
ATOM 3420 C CA . LEU A 1 429 ? 14.567 -10.337 -13.944 1.00 98.00 429 LEU A CA 1
ATOM 3421 C C . LEU A 1 429 ? 15.546 -11.467 -14.290 1.00 98.00 429 LEU A C 1
ATOM 3423 O O . LEU A 1 429 ? 15.244 -12.627 -14.020 1.00 98.00 429 LEU A O 1
ATOM 3427 N N . GLU A 1 430 ? 16.754 -11.139 -14.761 1.00 96.88 430 GLU A N 1
ATOM 3428 C CA . GLU A 1 430 ? 17.807 -12.117 -15.084 1.00 96.88 430 GLU A CA 1
ATOM 3429 C C . GLU A 1 430 ? 18.177 -12.996 -13.878 1.00 96.88 430 GLU A C 1
ATOM 3431 O O . GLU A 1 430 ? 18.454 -14.188 -14.016 1.00 96.88 430 GLU A O 1
ATOM 3436 N N . ARG A 1 431 ? 18.151 -12.436 -12.660 1.00 97.69 431 ARG A N 1
ATOM 3437 C CA . ARG A 1 431 ? 18.405 -13.192 -11.420 1.00 97.69 431 ARG A CA 1
ATOM 3438 C C . ARG A 1 431 ? 17.173 -13.923 -10.876 1.00 97.69 431 ARG A C 1
ATOM 3440 O O . ARG A 1 431 ? 17.296 -14.603 -9.846 1.00 97.69 431 ARG A O 1
ATOM 3447 N N . ASN A 1 432 ? 16.027 -13.822 -11.550 1.00 97.44 432 ASN A N 1
ATOM 3448 C CA . ASN A 1 432 ? 14.730 -14.363 -11.143 1.00 97.44 432 ASN A CA 1
ATOM 3449 C C . ASN A 1 432 ? 14.314 -13.895 -9.736 1.00 97.44 432 ASN A C 1
ATOM 3451 O O . ASN A 1 432 ? 13.862 -14.692 -8.912 1.00 97.44 432 ASN A O 1
ATOM 3455 N N . LEU A 1 433 ? 14.552 -12.617 -9.420 1.00 98.44 433 LEU A N 1
ATOM 3456 C CA . LEU A 1 433 ? 14.216 -12.021 -8.119 1.00 98.44 433 LEU A CA 1
ATOM 3457 C C . LEU A 1 433 ? 12.842 -11.343 -8.128 1.00 98.44 433 LEU A C 1
ATOM 3459 O O . LEU A 1 433 ? 12.200 -11.245 -7.085 1.00 98.44 433 LEU A O 1
ATOM 3463 N N . VAL A 1 434 ? 12.372 -10.901 -9.293 1.00 98.62 434 VAL A N 1
ATOM 3464 C CA . VAL A 1 434 ? 11.065 -10.254 -9.471 1.00 98.62 434 VAL A CA 1
ATOM 3465 C C . VAL A 1 434 ? 10.301 -10.903 -10.613 1.00 98.62 434 VAL A C 1
ATOM 3467 O O . VAL A 1 434 ? 10.907 -11.516 -11.491 1.00 98.62 434 VAL A O 1
ATOM 3470 N N . TYR A 1 435 ? 8.978 -10.772 -10.592 1.00 98.38 435 TYR A N 1
ATOM 3471 C CA . TYR A 1 435 ? 8.146 -11.192 -11.713 1.00 98.38 435 TYR A CA 1
ATOM 3472 C C . TYR A 1 435 ? 8.127 -10.131 -12.816 1.00 98.38 435 TYR A C 1
ATOM 3474 O O . TYR A 1 435 ? 8.121 -8.929 -12.541 1.00 98.38 435 TYR A O 1
ATOM 3482 N N . GLY A 1 436 ? 8.063 -10.582 -14.067 1.00 97.19 436 GLY A N 1
ATOM 3483 C CA . GLY A 1 436 ? 7.967 -9.725 -15.243 1.00 97.19 436 GLY A CA 1
ATOM 3484 C C . GLY A 1 436 ? 6.830 -10.111 -16.183 1.00 97.19 436 GLY A C 1
ATOM 3485 O O . GLY A 1 436 ? 6.320 -11.230 -16.160 1.00 97.19 436 GLY A O 1
ATOM 3486 N N . ARG A 1 437 ? 6.458 -9.167 -17.039 1.00 96.31 437 ARG A N 1
ATOM 3487 C CA . ARG A 1 437 ? 5.593 -9.342 -18.202 1.00 96.31 437 ARG A CA 1
ATOM 3488 C C . ARG A 1 437 ? 6.413 -9.100 -19.458 1.00 96.31 437 ARG A C 1
ATOM 3490 O O . ARG A 1 437 ? 7.175 -8.140 -19.518 1.00 96.31 437 ARG A O 1
ATOM 3497 N N . TYR A 1 438 ? 6.223 -9.956 -20.452 1.00 97.44 438 TYR A N 1
ATOM 3498 C CA . TYR A 1 438 ? 7.025 -9.969 -21.668 1.00 97.44 438 TYR A CA 1
ATOM 3499 C C . TYR A 1 438 ? 6.147 -9.838 -22.909 1.00 97.44 438 TYR A C 1
ATOM 3501 O O . TYR A 1 438 ? 5.050 -10.398 -22.971 1.00 97.44 438 TYR A O 1
ATOM 3509 N N . LEU A 1 439 ? 6.619 -9.078 -23.894 1.00 95.94 439 LEU A N 1
ATOM 3510 C CA . LEU A 1 439 ? 5.889 -8.791 -25.127 1.00 95.94 439 LEU A CA 1
ATOM 3511 C C . LEU A 1 439 ? 6.835 -8.901 -26.327 1.00 95.94 439 LEU A C 1
ATOM 3513 O O . LEU A 1 439 ? 7.946 -8.378 -26.263 1.00 95.94 439 LEU A O 1
ATOM 3517 N N . PRO A 1 440 ? 6.441 -9.558 -27.429 1.00 97.00 440 PRO A N 1
ATOM 3518 C CA . PRO A 1 440 ? 7.267 -9.578 -28.627 1.00 97.00 440 PRO A CA 1
ATOM 3519 C C . PRO A 1 440 ? 7.347 -8.175 -29.237 1.00 97.00 440 PRO A C 1
ATOM 3521 O O . PRO A 1 440 ? 6.343 -7.472 -29.356 1.00 97.00 440 PRO A O 1
ATOM 3524 N N . THR A 1 441 ? 8.547 -7.769 -29.642 1.00 96.38 441 THR A N 1
ATOM 3525 C CA . THR A 1 441 ? 8.758 -6.490 -30.328 1.00 96.38 441 THR A CA 1
ATOM 3526 C C . THR A 1 441 ? 8.464 -6.629 -31.820 1.00 96.38 441 THR A C 1
ATOM 3528 O O . THR A 1 441 ? 8.456 -7.733 -32.371 1.00 96.38 441 THR A O 1
ATOM 3531 N N . ALA A 1 442 ? 8.325 -5.504 -32.528 1.00 96.00 442 ALA A N 1
ATOM 3532 C CA . ALA A 1 442 ? 8.255 -5.514 -33.992 1.00 96.00 442 ALA A CA 1
ATOM 3533 C C . ALA A 1 442 ? 9.469 -6.228 -34.627 1.00 96.00 442 ALA A C 1
ATOM 3535 O O . ALA A 1 442 ? 9.320 -6.971 -35.598 1.00 96.00 442 ALA A O 1
ATOM 3536 N N . LYS A 1 443 ? 10.664 -6.066 -34.035 1.00 97.19 443 LYS A N 1
ATOM 3537 C CA . LYS A 1 443 ? 11.887 -6.771 -34.450 1.00 97.19 443 LYS A CA 1
ATOM 3538 C C . LYS A 1 443 ? 11.766 -8.282 -34.230 1.00 97.19 443 LYS A C 1
ATOM 3540 O O . LYS A 1 443 ? 12.155 -9.047 -35.109 1.00 97.19 443 LYS A O 1
ATOM 3545 N N . GLY A 1 444 ? 11.233 -8.711 -33.085 1.00 97.56 444 GLY A N 1
ATOM 3546 C CA . GLY A 1 444 ? 10.984 -10.124 -32.785 1.00 97.56 444 GLY A CA 1
ATOM 3547 C C . GLY A 1 444 ? 10.021 -10.758 -33.778 1.00 97.56 444 GLY A C 1
ATOM 3548 O O . GLY A 1 444 ? 10.339 -11.782 -34.380 1.00 97.56 444 GLY A O 1
ATOM 3549 N N . LEU A 1 445 ? 8.883 -10.108 -34.018 1.00 97.81 445 LEU A N 1
ATOM 3550 C CA . LEU A 1 445 ? 7.870 -10.580 -34.962 1.00 97.81 445 LEU A CA 1
ATOM 3551 C C . LEU A 1 445 ? 8.424 -10.695 -36.391 1.00 97.81 445 LEU A C 1
ATOM 3553 O O . LEU A 1 445 ? 8.187 -11.698 -37.062 1.00 97.81 445 LEU A O 1
ATOM 3557 N N . ALA A 1 446 ? 9.225 -9.723 -36.840 1.00 97.75 446 ALA A N 1
ATOM 3558 C CA . ALA A 1 446 ? 9.888 -9.774 -38.146 1.00 97.75 446 ALA A CA 1
ATOM 3559 C C . ALA A 1 446 ? 10.945 -10.895 -38.256 1.00 97.75 446 ALA A C 1
ATOM 3561 O O . ALA A 1 446 ? 11.244 -11.366 -39.356 1.00 97.75 446 ALA A O 1
ATOM 3562 N N . ALA A 1 447 ? 11.507 -11.337 -37.127 1.00 96.81 447 ALA A N 1
ATOM 3563 C CA . ALA A 1 447 ? 12.480 -12.424 -37.044 1.00 96.81 447 ALA A CA 1
ATOM 3564 C C . ALA A 1 447 ? 11.844 -13.805 -36.781 1.00 96.81 447 ALA A C 1
ATOM 3566 O O . ALA A 1 447 ? 12.575 -14.785 -36.620 1.00 96.81 447 ALA A O 1
ATOM 3567 N N . LYS A 1 448 ? 10.507 -13.913 -36.756 1.00 95.81 448 LYS A N 1
ATOM 3568 C CA . LYS A 1 448 ? 9.782 -15.169 -36.511 1.00 95.81 448 LYS A CA 1
ATOM 3569 C C . LYS A 1 448 ? 10.332 -16.323 -37.359 1.00 95.81 448 LYS A C 1
ATOM 3571 O O . LYS A 1 448 ? 10.515 -16.197 -38.568 1.00 95.81 448 LYS A O 1
ATOM 3576 N N . GLY A 1 449 ? 10.601 -17.456 -36.708 1.00 89.50 449 GLY A N 1
ATOM 3577 C CA . GLY A 1 449 ? 11.173 -18.654 -37.337 1.00 89.50 449 GLY A CA 1
ATOM 3578 C C . GLY A 1 449 ? 12.693 -18.626 -37.561 1.00 89.50 449 GLY A C 1
ATOM 3579 O O . GLY A 1 449 ? 13.264 -19.677 -37.835 1.00 89.50 449 GLY A O 1
ATOM 3580 N N . LYS A 1 450 ? 13.360 -17.474 -37.394 1.00 94.50 450 LYS A N 1
ATOM 3581 C CA . LYS A 1 450 ? 14.825 -17.305 -37.528 1.00 94.50 450 LYS A CA 1
ATOM 3582 C C . LYS A 1 450 ? 15.552 -17.140 -36.186 1.00 94.50 450 LYS A C 1
ATOM 3584 O O . LYS A 1 450 ? 16.749 -16.892 -36.165 1.00 94.50 450 LYS A O 1
ATOM 3589 N N . ILE A 1 451 ? 14.820 -17.193 -35.076 1.00 96.56 451 ILE A N 1
ATOM 3590 C CA . ILE A 1 451 ? 15.355 -17.018 -33.722 1.00 96.56 451 ILE A CA 1
ATOM 3591 C C . ILE A 1 451 ? 15.793 -18.382 -33.178 1.00 96.56 451 ILE A C 1
ATOM 3593 O O . ILE A 1 451 ? 14.975 -19.302 -33.112 1.00 96.56 451 ILE A O 1
ATOM 3597 N N . ASP A 1 452 ? 17.051 -18.500 -32.751 1.00 93.56 452 ASP A N 1
ATOM 3598 C CA . ASP A 1 452 ? 17.671 -19.780 -32.357 1.00 93.56 452 ASP A CA 1
ATOM 3599 C C . ASP A 1 452 ? 17.781 -20.004 -30.841 1.00 93.56 452 ASP A C 1
ATOM 3601 O O . ASP A 1 452 ? 18.294 -21.028 -30.401 1.00 93.56 452 ASP A O 1
ATOM 3605 N N . THR A 1 453 ? 17.258 -19.080 -30.034 1.00 96.25 453 THR A N 1
ATOM 3606 C CA . THR A 1 453 ? 17.227 -19.183 -28.569 1.00 96.25 453 THR A CA 1
ATOM 3607 C C . THR A 1 453 ? 15.798 -19.140 -28.035 1.00 96.25 453 THR A C 1
ATOM 3609 O O . THR A 1 453 ? 14.925 -18.486 -28.608 1.00 96.25 453 THR A O 1
ATOM 3612 N N . THR A 1 454 ? 15.564 -19.827 -26.919 1.00 96.25 454 THR A N 1
ATOM 3613 C CA . THR A 1 454 ? 14.324 -19.757 -26.131 1.00 96.25 454 THR A CA 1
ATOM 3614 C C . THR A 1 454 ? 14.534 -19.112 -24.759 1.00 96.25 454 THR A C 1
ATOM 3616 O O . THR A 1 454 ? 13.563 -18.928 -24.023 1.00 96.25 454 THR A O 1
ATOM 3619 N N . ASP A 1 455 ? 15.773 -18.739 -24.412 1.00 96.19 455 ASP A N 1
ATOM 3620 C CA . ASP A 1 455 ? 16.068 -18.003 -23.181 1.00 96.19 455 ASP A CA 1
ATOM 3621 C C . ASP A 1 455 ? 15.451 -16.608 -23.273 1.00 96.19 455 ASP A C 1
ATOM 3623 O O . ASP A 1 455 ? 15.870 -15.774 -24.080 1.00 96.19 455 ASP A O 1
ATOM 3627 N N . ILE A 1 456 ? 14.451 -16.351 -22.432 1.00 96.81 456 ILE A N 1
ATOM 3628 C CA . ILE A 1 456 ? 13.722 -15.088 -22.440 1.00 96.81 456 ILE A CA 1
ATOM 3629 C C . ILE A 1 456 ? 14.636 -13.883 -22.192 1.00 96.81 456 ILE A C 1
ATOM 3631 O O . ILE A 1 456 ? 14.427 -12.831 -22.792 1.00 96.81 456 ILE A O 1
ATOM 3635 N N . ASN A 1 457 ? 15.680 -14.030 -21.372 1.00 95.75 457 ASN A N 1
ATOM 3636 C CA . ASN A 1 457 ? 16.609 -12.939 -21.096 1.00 95.75 457 ASN A CA 1
ATOM 3637 C C . ASN A 1 457 ? 17.457 -12.629 -22.329 1.00 95.75 457 ASN A C 1
ATOM 3639 O O . ASN A 1 457 ? 17.689 -11.464 -22.647 1.00 95.75 457 ASN A O 1
ATOM 3643 N N . GLU A 1 458 ? 17.866 -13.658 -23.073 1.00 96.75 458 GLU A N 1
ATOM 3644 C CA . GLU A 1 458 ? 18.579 -13.469 -24.335 1.00 96.75 458 GLU A CA 1
ATOM 3645 C C . GLU A 1 458 ? 17.675 -12.844 -25.403 1.00 96.75 458 GLU A C 1
ATOM 3647 O O . GLU A 1 458 ? 18.102 -11.940 -26.118 1.00 96.75 458 GLU A O 1
ATOM 3652 N N . LEU A 1 459 ? 16.398 -13.237 -25.469 1.00 97.94 459 LEU A N 1
ATOM 3653 C CA . LEU A 1 459 ? 15.422 -12.601 -26.360 1.00 97.94 459 LEU A CA 1
ATOM 3654 C C . LEU A 1 459 ? 15.244 -11.107 -26.055 1.00 97.94 459 LEU A C 1
ATOM 3656 O O . LEU A 1 459 ? 15.115 -10.306 -26.988 1.00 97.94 459 LEU A O 1
ATOM 3660 N N . VAL A 1 460 ? 15.279 -10.730 -24.772 1.00 96.69 460 VAL A N 1
ATOM 3661 C CA . VAL A 1 460 ? 15.275 -9.326 -24.339 1.00 96.69 460 VAL A CA 1
ATOM 3662 C C . VAL A 1 460 ? 16.569 -8.619 -24.749 1.00 96.69 460 VAL A C 1
ATOM 3664 O O . VAL A 1 460 ? 16.507 -7.565 -25.380 1.00 96.69 460 VAL A O 1
ATOM 3667 N N . ARG A 1 461 ? 17.746 -9.210 -24.493 1.00 96.12 461 ARG A N 1
ATOM 3668 C CA . ARG A 1 461 ? 19.046 -8.631 -24.893 1.00 96.12 461 ARG A CA 1
ATOM 3669 C C . ARG A 1 461 ? 19.171 -8.423 -26.403 1.00 96.12 461 ARG A C 1
ATOM 3671 O O . ARG A 1 461 ? 19.703 -7.407 -26.844 1.00 96.12 461 ARG A O 1
ATOM 3678 N N . LEU A 1 462 ? 18.639 -9.347 -27.202 1.00 96.69 462 LEU A N 1
ATOM 3679 C CA . LEU A 1 462 ? 18.610 -9.249 -28.663 1.00 96.69 462 LEU A CA 1
ATOM 3680 C C . LEU A 1 462 ? 17.539 -8.270 -29.180 1.00 96.69 462 LEU A C 1
ATOM 3682 O O . LEU A 1 462 ? 17.500 -7.982 -30.381 1.00 96.69 462 LEU A O 1
ATOM 3686 N N . GLY A 1 463 ? 16.682 -7.732 -28.308 1.00 96.69 463 GLY A N 1
ATOM 3687 C CA . GLY A 1 463 ? 15.608 -6.800 -28.656 1.00 96.69 463 GLY A CA 1
ATOM 3688 C C . GLY A 1 463 ? 14.442 -7.448 -29.404 1.00 96.69 463 GLY A C 1
ATOM 3689 O O . GLY A 1 463 ? 13.692 -6.752 -30.087 1.00 96.69 463 GLY A O 1
ATOM 3690 N N . TYR A 1 464 ? 14.300 -8.774 -29.333 1.00 98.12 464 TYR A N 1
ATOM 3691 C CA . TYR A 1 464 ? 13.143 -9.492 -29.880 1.00 98.12 464 TYR A CA 1
ATOM 3692 C C . TYR A 1 464 ? 11.944 -9.463 -28.937 1.00 98.12 464 TYR A C 1
ATOM 3694 O O . TYR A 1 464 ? 10.805 -9.602 -29.383 1.00 98.12 464 TYR A O 1
ATOM 3702 N N . VAL A 1 465 ? 12.200 -9.274 -27.646 1.00 97.88 465 VAL A N 1
ATOM 3703 C CA . VAL A 1 465 ? 11.191 -9.215 -26.594 1.00 97.88 465 VAL A CA 1
ATOM 3704 C C . VAL A 1 465 ? 11.435 -7.980 -25.738 1.00 97.88 465 VAL A C 1
ATOM 3706 O O . VAL A 1 465 ? 12.567 -7.667 -25.392 1.00 97.88 465 VAL A O 1
ATOM 3709 N N . ASP A 1 466 ? 10.362 -7.287 -25.398 1.00 95.44 466 ASP A N 1
ATOM 3710 C CA . ASP A 1 466 ? 10.331 -6.255 -24.375 1.00 95.44 466 ASP A CA 1
ATOM 3711 C C . ASP A 1 466 ? 9.889 -6.851 -23.038 1.00 95.44 466 ASP A C 1
ATOM 3713 O O . ASP A 1 466 ? 9.125 -7.819 -23.001 1.00 95.44 466 ASP A O 1
ATOM 3717 N N . CYS A 1 467 ? 10.334 -6.249 -21.935 1.00 95.56 467 CYS A N 1
ATOM 3718 C CA . CYS A 1 467 ? 9.954 -6.655 -20.585 1.00 95.56 467 CYS A CA 1
ATOM 3719 C C . CYS A 1 467 ? 9.468 -5.481 -19.729 1.00 95.56 467 CYS A C 1
ATOM 3721 O O . CYS A 1 467 ? 9.935 -4.351 -19.868 1.00 95.56 467 CYS A O 1
ATOM 3723 N N . GLU A 1 468 ? 8.566 -5.770 -18.800 1.00 95.00 468 GLU A N 1
ATOM 3724 C CA . GLU A 1 468 ? 8.078 -4.857 -17.764 1.00 95.00 468 GLU A CA 1
ATOM 3725 C C . GLU A 1 468 ? 8.007 -5.606 -16.433 1.00 95.00 468 GLU A C 1
ATOM 3727 O O . GLU A 1 468 ? 7.671 -6.787 -16.405 1.00 95.00 468 GLU A O 1
ATOM 3732 N N . GLY A 1 469 ? 8.329 -4.955 -15.318 1.00 96.12 469 GLY A N 1
ATOM 3733 C CA . GLY A 1 469 ? 8.214 -5.576 -13.999 1.00 96.12 469 GLY A CA 1
ATOM 3734 C C . GLY A 1 469 ? 6.771 -5.550 -13.506 1.00 96.12 469 GLY A C 1
ATOM 3735 O O . GLY A 1 469 ? 6.090 -4.533 -13.635 1.00 96.12 469 GLY A O 1
ATOM 3736 N N . LEU A 1 470 ? 6.294 -6.645 -12.911 1.00 96.75 470 LEU A N 1
ATOM 3737 C CA . LEU A 1 470 ? 4.978 -6.645 -12.272 1.00 96.75 470 LEU A CA 1
ATOM 3738 C C . LEU A 1 470 ? 5.047 -5.845 -10.971 1.00 96.75 470 LEU A C 1
ATOM 3740 O O . LEU A 1 470 ? 5.906 -6.111 -10.132 1.00 96.75 470 LEU A O 1
ATOM 3744 N N . ARG A 1 471 ? 4.145 -4.878 -10.792 1.00 95.94 471 ARG A N 1
ATOM 3745 C CA . ARG A 1 471 ? 4.046 -4.098 -9.554 1.00 95.94 471 ARG A CA 1
ATOM 3746 C C . ARG A 1 471 ? 3.563 -4.982 -8.400 1.00 95.94 471 ARG A C 1
ATOM 3748 O O . ARG A 1 471 ? 2.747 -5.878 -8.598 1.00 95.94 471 ARG A O 1
ATOM 3755 N N . TYR A 1 472 ? 4.086 -4.742 -7.204 1.00 96.19 472 TYR A N 1
ATOM 3756 C CA . TYR A 1 472 ? 3.644 -5.387 -5.978 1.00 96.19 472 TYR A CA 1
ATOM 3757 C C . TYR A 1 472 ? 2.351 -4.747 -5.487 1.00 96.19 472 TYR A C 1
ATOM 3759 O O . TYR A 1 472 ? 2.305 -3.548 -5.223 1.00 96.19 472 TYR A O 1
ATOM 3767 N N . GLU A 1 473 ? 1.314 -5.564 -5.352 1.00 94.44 473 GLU A N 1
ATOM 3768 C CA . GLU A 1 473 ? -0.049 -5.131 -5.055 1.00 94.44 473 GLU A CA 1
ATOM 3769 C C . GLU A 1 473 ? -0.568 -5.663 -3.713 1.00 94.44 473 GLU A C 1
ATOM 3771 O O . GLU A 1 473 ? -1.736 -5.480 -3.379 1.00 94.44 473 GLU A O 1
ATOM 3776 N N . ASP A 1 474 ? 0.296 -6.255 -2.889 1.00 93.19 474 ASP A N 1
ATOM 3777 C CA . ASP A 1 474 ? -0.058 -6.811 -1.578 1.00 93.19 474 ASP A CA 1
ATOM 3778 C C . ASP A 1 474 ? 0.618 -6.037 -0.430 1.00 93.19 474 ASP A C 1
ATOM 3780 O O . ASP A 1 474 ? 1.070 -4.904 -0.607 1.00 93.19 474 ASP A O 1
ATOM 3784 N N . PHE A 1 475 ? 0.648 -6.637 0.761 1.00 91.25 475 PHE A N 1
ATOM 3785 C CA . PHE A 1 475 ? 1.171 -6.042 1.992 1.00 91.25 475 PHE A CA 1
ATOM 3786 C C . PHE A 1 475 ? 2.350 -6.833 2.554 1.00 91.25 475 PHE A C 1
ATOM 3788 O O . PHE A 1 475 ? 2.358 -8.067 2.512 1.00 91.25 475 PHE A O 1
ATOM 3795 N N . LEU A 1 476 ? 3.291 -6.122 3.179 1.00 82.44 476 LEU A N 1
ATOM 3796 C CA . LEU A 1 476 ? 4.393 -6.705 3.944 1.00 82.44 476 LEU A CA 1
ATOM 3797 C C . LEU A 1 476 ? 3.877 -7.274 5.285 1.00 82.44 476 LEU A C 1
ATOM 3799 O O . LEU A 1 476 ? 3.484 -6.490 6.151 1.00 82.44 476 LEU A O 1
ATOM 3803 N N . PRO A 1 477 ? 3.930 -8.600 5.532 1.00 62.75 477 PRO A N 1
ATOM 3804 C CA . PRO A 1 477 ? 3.350 -9.200 6.742 1.00 62.75 477 PRO A CA 1
ATOM 3805 C C . PRO A 1 477 ? 3.951 -8.662 8.054 1.00 62.75 477 PRO A C 1
ATOM 3807 O O . PRO A 1 477 ? 3.230 -8.257 8.963 1.00 62.75 477 PRO A O 1
ATOM 3810 N N . VAL A 1 478 ? 5.288 -8.604 8.141 1.00 63.53 478 VAL A N 1
ATOM 3811 C CA . VAL A 1 478 ? 6.012 -8.142 9.344 1.00 63.53 478 VAL A CA 1
ATOM 3812 C C . VAL A 1 478 ? 5.841 -6.639 9.567 1.00 63.53 478 VAL A C 1
ATOM 3814 O O . VAL A 1 478 ? 5.855 -6.174 10.708 1.00 63.53 478 VAL A O 1
ATOM 3817 N N . SER A 1 479 ? 5.671 -5.877 8.487 1.00 60.34 479 SER A N 1
ATOM 3818 C CA . SER A 1 479 ? 5.540 -4.425 8.557 1.00 60.34 479 SER A CA 1
ATOM 3819 C C . SER A 1 479 ? 4.122 -4.013 8.942 1.00 60.34 479 SER A C 1
ATOM 3821 O O . SER A 1 479 ? 3.978 -3.173 9.816 1.00 60.34 479 SER A O 1
ATOM 3823 N N . ALA A 1 480 ? 3.075 -4.699 8.462 1.00 59.12 480 ALA A N 1
ATOM 3824 C CA . ALA A 1 480 ? 1.720 -4.509 8.991 1.00 59.12 480 ALA A CA 1
ATOM 3825 C C . ALA A 1 480 ? 1.688 -4.708 10.523 1.00 59.12 480 ALA A C 1
ATOM 3827 O O . ALA A 1 480 ? 1.177 -3.863 11.255 1.00 59.12 480 ALA A O 1
ATOM 3828 N N . ALA A 1 481 ? 2.335 -5.765 11.033 1.00 58.19 481 ALA A N 1
ATOM 3829 C CA . ALA A 1 481 ? 2.443 -6.020 12.473 1.00 58.19 481 ALA A CA 1
ATOM 3830 C C . ALA A 1 481 ? 3.262 -4.945 13.201 1.00 58.19 481 ALA A C 1
ATOM 3832 O O . ALA A 1 481 ? 2.906 -4.526 14.301 1.00 58.19 481 ALA A O 1
ATOM 3833 N N . GLY A 1 482 ? 4.362 -4.508 12.581 1.00 57.84 482 GLY A N 1
ATOM 3834 C CA . GLY A 1 482 ? 5.242 -3.455 13.083 1.00 57.84 482 GLY A CA 1
ATOM 3835 C C . GLY A 1 482 ? 4.536 -2.113 13.212 1.00 57.84 482 GLY A C 1
ATOM 3836 O O . GLY A 1 482 ? 4.663 -1.477 14.252 1.00 57.84 482 GLY A O 1
ATOM 3837 N N . ILE A 1 483 ? 3.734 -1.738 12.217 1.00 60.47 483 ILE A N 1
ATOM 3838 C CA . ILE A 1 483 ? 2.933 -0.515 12.213 1.00 60.47 483 ILE A CA 1
ATOM 3839 C C . ILE A 1 483 ? 1.890 -0.549 13.327 1.00 60.47 483 ILE A C 1
ATOM 3841 O O . ILE A 1 483 ? 1.787 0.414 14.091 1.00 60.47 483 ILE A O 1
ATOM 3845 N N . PHE A 1 484 ? 1.160 -1.660 13.477 1.00 64.69 484 PHE A N 1
ATOM 3846 C CA . PHE A 1 484 ? 0.207 -1.810 14.579 1.00 64.69 484 PHE A CA 1
ATOM 3847 C C . PHE A 1 484 ? 0.901 -1.703 15.936 1.00 64.69 484 PHE A C 1
ATOM 3849 O O . PHE A 1 484 ? 0.449 -0.957 16.806 1.00 64.69 484 PHE A O 1
ATOM 3856 N N . ALA A 1 485 ? 2.027 -2.399 16.096 1.00 60.03 485 ALA A N 1
ATOM 3857 C CA . ALA A 1 485 ? 2.775 -2.407 17.339 1.00 60.03 485 ALA A CA 1
ATOM 3858 C C . ALA A 1 485 ? 3.354 -1.027 17.684 1.00 60.03 485 ALA A C 1
ATOM 3860 O O . ALA A 1 485 ? 3.237 -0.566 18.819 1.00 60.03 485 ALA A O 1
ATOM 3861 N N . SER A 1 486 ? 3.925 -0.326 16.704 1.00 56.09 486 SER A N 1
ATOM 3862 C CA . SER A 1 486 ? 4.525 0.988 16.917 1.00 56.09 486 SER A CA 1
ATOM 3863 C C . SER A 1 486 ? 3.490 2.064 17.213 1.00 56.09 486 SER A C 1
ATOM 3865 O O . SER A 1 486 ? 3.704 2.880 18.105 1.00 56.09 486 SER A O 1
ATOM 3867 N N . ASN A 1 487 ? 2.363 2.066 16.495 1.00 58.94 487 ASN A N 1
ATOM 3868 C CA . ASN A 1 487 ? 1.366 3.133 16.615 1.00 58.94 487 ASN A CA 1
ATOM 3869 C C . ASN A 1 487 ? 0.512 2.992 17.874 1.00 58.94 487 ASN A C 1
ATOM 3871 O O . ASN A 1 487 ? 0.100 3.997 18.444 1.00 58.94 487 ASN A O 1
ATOM 3875 N N . LEU A 1 488 ? 0.304 1.763 18.353 1.00 64.25 488 LEU A N 1
ATOM 3876 C CA . LEU A 1 488 ? -0.362 1.509 19.630 1.00 64.25 488 LEU A CA 1
ATOM 3877 C C . LEU A 1 488 ? 0.622 1.490 20.814 1.00 64.25 488 LEU A C 1
ATOM 3879 O O . LEU A 1 488 ? 0.193 1.381 21.964 1.00 64.25 488 LEU A O 1
ATOM 3883 N N . ASN A 1 489 ? 1.932 1.607 20.563 1.00 63.66 489 ASN A N 1
ATOM 3884 C CA . ASN A 1 489 ? 2.991 1.372 21.547 1.00 63.66 489 ASN A CA 1
ATOM 3885 C C . ASN A 1 489 ? 2.784 0.033 22.289 1.00 63.66 489 ASN A C 1
ATOM 3887 O O . ASN A 1 489 ? 2.692 -0.014 23.516 1.00 63.66 489 ASN A O 1
ATOM 3891 N N . GLN A 1 490 ? 2.598 -1.040 21.518 1.00 67.88 490 GLN A N 1
ATOM 3892 C CA . GLN A 1 490 ? 2.204 -2.365 21.983 1.00 67.88 490 GLN A CA 1
ATOM 3893 C C . GLN A 1 490 ? 3.003 -3.445 21.244 1.00 67.88 490 GLN A C 1
ATOM 3895 O O . GLN A 1 490 ? 2.744 -3.726 20.079 1.00 67.88 490 GLN A O 1
ATOM 3900 N N . TYR A 1 491 ? 3.922 -4.116 21.934 1.00 70.62 491 TYR A N 1
ATOM 3901 C CA . TYR A 1 491 ? 4.774 -5.151 21.345 1.00 70.62 491 TYR A CA 1
ATOM 3902 C C . TYR A 1 491 ? 4.562 -6.495 22.046 1.00 70.62 491 TYR A C 1
ATOM 3904 O O . TYR A 1 491 ? 4.456 -6.551 23.267 1.00 70.62 491 TYR A O 1
ATOM 3912 N N . GLY A 1 492 ? 4.525 -7.574 21.263 1.00 65.56 492 GLY A N 1
ATOM 3913 C CA . GLY A 1 492 ? 4.722 -8.938 21.752 1.00 65.56 492 GLY A CA 1
ATOM 3914 C C . GLY A 1 492 ? 3.655 -9.434 22.718 1.00 65.56 492 GLY A C 1
ATOM 3915 O O . GLY A 1 492 ? 3.989 -9.868 23.819 1.00 65.56 492 GLY A O 1
ATOM 3916 N N . THR A 1 493 ? 2.380 -9.410 22.314 1.00 74.38 493 THR A N 1
ATOM 3917 C CA . THR A 1 493 ? 1.316 -9.949 23.172 1.00 74.38 493 THR A CA 1
ATOM 3918 C C . THR A 1 493 ? 1.471 -11.453 23.373 1.00 74.38 493 THR A C 1
ATOM 3920 O O . THR A 1 493 ? 1.620 -12.217 22.416 1.00 74.38 493 THR A O 1
ATOM 3923 N N . LYS A 1 494 ? 1.405 -11.902 24.627 1.00 83.50 494 LYS A N 1
ATOM 3924 C CA . LYS A 1 494 ? 1.404 -13.325 24.971 1.00 83.50 494 LYS A CA 1
ATOM 3925 C C . LYS A 1 494 ? -0.033 -13.791 25.176 1.00 83.50 494 LYS A C 1
ATOM 3927 O O . LYS A 1 494 ? -0.777 -13.150 25.905 1.00 83.50 494 LYS A O 1
ATOM 3932 N N . SER A 1 495 ? -0.401 -14.905 24.547 1.00 88.25 495 SER A N 1
ATOM 3933 C CA . SER A 1 495 ? -1.695 -15.569 24.760 1.00 88.25 495 SER A CA 1
ATOM 3934 C C . SER A 1 495 ? -1.957 -15.782 26.249 1.00 88.25 495 SER A C 1
ATOM 3936 O O . SER A 1 495 ? -1.084 -16.312 26.942 1.00 88.25 495 SER A O 1
ATOM 3938 N N . THR A 1 496 ? -3.148 -15.398 26.718 1.00 91.94 496 THR A N 1
ATOM 3939 C CA . THR A 1 496 ? -3.611 -15.698 28.087 1.00 91.94 496 THR A CA 1
ATOM 3940 C C . THR A 1 496 ? -4.498 -16.941 28.139 1.00 91.94 496 THR A C 1
ATOM 3942 O O . THR A 1 496 ? -4.785 -17.445 29.222 1.00 91.94 496 THR A O 1
ATOM 3945 N N . ALA A 1 497 ? -4.870 -17.500 26.982 1.00 91.50 497 ALA A N 1
ATOM 3946 C CA . ALA A 1 497 ? -5.533 -18.795 26.901 1.00 91.50 497 ALA A CA 1
ATOM 3947 C C . ALA A 1 497 ? -4.692 -19.933 27.506 1.00 91.50 497 ALA A C 1
ATOM 3949 O O . ALA A 1 497 ? -3.461 -19.934 27.415 1.00 91.50 497 ALA A O 1
ATOM 3950 N N . ALA A 1 498 ? -5.374 -20.943 28.063 1.00 89.50 498 ALA A N 1
ATOM 3951 C CA . ALA A 1 498 ? -4.743 -22.121 28.669 1.00 89.50 498 ALA A CA 1
ATOM 3952 C C . ALA A 1 498 ? -3.831 -22.876 27.685 1.00 89.50 498 ALA A C 1
ATOM 3954 O O . ALA A 1 498 ? -2.771 -23.372 28.060 1.00 89.50 498 ALA A O 1
ATOM 3955 N N . GLN A 1 499 ? -4.233 -22.917 26.415 1.00 88.06 499 GLN A N 1
ATOM 3956 C CA . GLN A 1 499 ? -3.421 -23.377 25.300 1.00 88.06 499 GLN A CA 1
ATOM 3957 C C . GLN A 1 499 ? -3.487 -22.314 24.208 1.00 88.06 499 GLN A C 1
ATOM 3959 O O . GLN A 1 499 ? -4.580 -21.916 23.812 1.00 88.06 499 GLN A O 1
ATOM 3964 N N . LYS A 1 500 ? -2.325 -21.860 23.719 1.00 87.62 500 LYS A N 1
ATOM 3965 C CA . LYS A 1 500 ? -2.269 -20.914 22.598 1.00 87.62 500 LYS A CA 1
ATOM 3966 C C . LYS A 1 500 ? -2.922 -21.568 21.369 1.00 87.62 500 LYS A C 1
ATOM 3968 O O . LYS A 1 500 ? -2.421 -22.615 20.945 1.00 87.62 500 LYS A O 1
ATOM 3973 N N . PRO A 1 501 ? -3.984 -20.983 20.792 1.00 86.88 501 PRO A N 1
ATOM 3974 C CA . PRO A 1 501 ? -4.605 -21.555 19.607 1.00 86.88 501 PRO A CA 1
ATOM 3975 C C . PRO A 1 501 ? -3.696 -21.432 18.380 1.00 86.88 501 PRO A C 1
ATOM 3977 O O . PRO A 1 501 ? -2.812 -20.571 18.315 1.00 86.88 501 PRO A O 1
ATOM 3980 N N . VAL A 1 502 ? -3.926 -22.311 17.406 1.00 90.75 502 VAL A N 1
ATOM 3981 C CA . VAL A 1 502 ? -3.266 -22.285 16.098 1.00 90.75 502 VAL A CA 1
ATOM 3982 C C . VAL A 1 502 ? -4.298 -21.865 15.069 1.00 90.75 502 VAL A C 1
ATOM 3984 O O . VAL A 1 502 ? -5.324 -22.525 14.928 1.00 90.75 502 VAL A O 1
ATOM 3987 N N . TYR A 1 503 ? -4.000 -20.799 14.336 1.00 92.19 503 TYR A N 1
ATOM 3988 C CA . TYR A 1 503 ? -4.888 -20.264 13.314 1.00 92.19 503 TYR A CA 1
ATOM 3989 C C . TYR A 1 503 ? -4.357 -20.615 11.934 1.00 92.19 503 TYR A C 1
ATOM 3991 O O . TYR A 1 503 ? -3.162 -20.503 11.665 1.00 92.19 503 TYR A O 1
ATOM 3999 N N . THR A 1 504 ? -5.246 -21.056 11.051 1.00 95.12 504 THR A N 1
ATOM 4000 C CA . THR A 1 504 ? -4.877 -21.469 9.696 1.00 95.12 504 THR A CA 1
ATOM 4001 C C . THR A 1 504 ? -5.657 -20.678 8.660 1.00 95.12 504 THR A C 1
ATOM 4003 O O . THR A 1 504 ? -6.741 -20.160 8.933 1.00 95.12 504 THR A O 1
ATOM 4006 N N . GLN A 1 505 ? -5.121 -20.630 7.441 1.00 96.38 505 GLN A N 1
ATOM 4007 C CA . GLN A 1 505 ? -5.826 -20.058 6.298 1.00 96.38 505 GLN A CA 1
ATOM 4008 C C . GLN A 1 505 ? -7.219 -20.688 6.124 1.00 96.38 505 GLN A C 1
ATOM 4010 O O . GLN A 1 505 ? -8.192 -19.957 5.974 1.00 96.38 505 GLN A O 1
ATOM 4015 N N . ALA A 1 506 ? -7.327 -22.016 6.253 1.00 97.38 506 ALA A N 1
ATOM 4016 C CA . ALA A 1 506 ? -8.585 -22.747 6.103 1.00 97.38 506 ALA A CA 1
ATOM 4017 C C . ALA A 1 506 ? -9.672 -22.291 7.094 1.00 97.38 506 ALA A C 1
ATOM 4019 O O . ALA A 1 506 ? -10.840 -22.204 6.727 1.00 97.38 506 ALA A O 1
ATOM 4020 N N . MET A 1 507 ? -9.296 -21.938 8.331 1.00 96.25 507 MET A N 1
ATOM 4021 C CA . MET A 1 507 ? -10.247 -21.393 9.309 1.00 96.25 507 MET A CA 1
ATOM 4022 C C . MET A 1 507 ? -10.822 -20.049 8.845 1.00 96.25 507 MET A C 1
ATOM 4024 O O . MET A 1 507 ? -12.021 -19.810 8.966 1.00 96.25 507 MET A O 1
ATOM 4028 N N . LEU A 1 508 ? -9.985 -19.163 8.292 1.00 97.31 508 LEU A N 1
ATOM 4029 C CA . LEU A 1 508 ? -10.456 -17.873 7.782 1.00 97.31 508 LEU A CA 1
ATOM 4030 C C . LEU A 1 508 ? -11.296 -18.037 6.508 1.00 97.31 508 LEU A C 1
ATOM 4032 O O . LEU A 1 508 ? -12.294 -17.336 6.339 1.00 97.31 508 LEU A O 1
ATOM 4036 N N . GLU A 1 509 ? -10.932 -18.981 5.641 1.00 98.12 509 GLU A N 1
ATOM 4037 C CA . GLU A 1 509 ? -11.698 -19.341 4.442 1.00 98.12 509 GLU A CA 1
ATOM 4038 C C . GLU A 1 509 ? -13.091 -19.882 4.790 1.00 98.12 509 GLU A C 1
ATOM 4040 O O . GLU A 1 509 ? -14.073 -19.491 4.158 1.00 98.12 509 GLU A O 1
ATOM 4045 N N . GLU A 1 510 ? -13.215 -20.706 5.835 1.00 97.88 510 GLU A N 1
ATOM 4046 C CA . GLU A 1 510 ? -14.504 -21.201 6.340 1.00 97.88 510 GLU A CA 1
ATOM 4047 C C . GLU A 1 510 ? -15.398 -20.056 6.850 1.00 97.88 510 GLU A C 1
ATOM 4049 O O . GLU A 1 510 ? -16.605 -19.994 6.574 1.00 97.88 510 GLU A O 1
ATOM 4054 N N . ILE A 1 511 ? -14.803 -19.093 7.556 1.00 97.50 511 ILE A N 1
ATOM 4055 C CA . ILE A 1 511 ? -15.508 -17.890 8.008 1.00 97.50 511 ILE A CA 1
ATOM 4056 C C . ILE A 1 511 ? -15.992 -17.079 6.802 1.00 97.50 511 ILE A C 1
ATOM 4058 O O . ILE A 1 511 ? -17.171 -16.716 6.740 1.00 97.50 511 ILE A O 1
ATOM 4062 N N . LEU A 1 512 ? -15.113 -16.835 5.828 1.00 96.81 512 LEU A N 1
ATOM 4063 C CA . LEU A 1 512 ? -15.421 -16.091 4.605 1.00 96.81 512 LEU A CA 1
ATOM 4064 C C . LEU A 1 512 ? -16.427 -16.810 3.698 1.00 96.81 512 LEU A C 1
ATOM 4066 O O . LEU A 1 512 ? -17.175 -16.148 2.979 1.00 96.81 512 LEU A O 1
ATOM 4070 N N . GLY A 1 513 ? -16.444 -18.144 3.718 1.00 95.69 513 GLY A N 1
ATOM 4071 C CA . GLY A 1 513 ? -17.134 -18.964 2.724 1.00 95.69 513 GLY A CA 1
ATOM 4072 C C . GLY A 1 513 ? -16.483 -18.899 1.336 1.00 95.69 513 GLY A C 1
ATOM 4073 O O . GLY A 1 513 ? -17.163 -19.137 0.339 1.00 95.69 513 GLY A O 1
ATOM 4074 N N . LYS A 1 514 ? -15.200 -18.517 1.257 1.00 93.69 514 LYS A N 1
ATOM 4075 C CA . LYS A 1 514 ? -14.424 -18.364 0.017 1.00 93.69 514 LYS A CA 1
ATOM 4076 C C . LYS A 1 514 ? -12.949 -18.658 0.267 1.00 93.69 514 LYS A C 1
ATOM 4078 O O . LYS A 1 514 ? -12.438 -18.349 1.340 1.00 93.69 514 LYS A O 1
ATOM 4083 N N . ASN A 1 515 ? -12.275 -19.172 -0.759 1.00 95.31 515 ASN A N 1
ATOM 4084 C CA . ASN A 1 515 ? -10.831 -19.383 -0.732 1.00 95.31 515 ASN A CA 1
ATOM 4085 C C . ASN A 1 515 ? -10.083 -18.045 -0.745 1.00 95.31 515 ASN A C 1
ATOM 4087 O O . ASN A 1 515 ? -10.502 -17.094 -1.410 1.00 95.31 515 ASN A O 1
ATOM 4091 N N . ILE A 1 516 ? -8.958 -17.998 -0.041 1.00 96.25 516 ILE A N 1
ATOM 4092 C CA . ILE A 1 516 ? -8.020 -16.882 -0.051 1.00 96.25 516 ILE A CA 1
ATOM 4093 C C . ILE A 1 516 ? -7.033 -17.108 -1.193 1.00 96.25 516 ILE A C 1
ATOM 4095 O O . ILE A 1 516 ? -6.389 -18.152 -1.303 1.00 96.25 516 ILE A O 1
ATOM 4099 N N . VAL A 1 517 ? -6.897 -16.107 -2.055 1.00 94.94 517 VAL A N 1
ATOM 4100 C CA . VAL A 1 517 ? -6.050 -16.190 -3.241 1.00 94.94 517 VAL A CA 1
ATOM 4101 C C . VAL A 1 517 ? -4.583 -15.981 -2.856 1.00 94.94 517 VAL A C 1
ATOM 4103 O O . VAL A 1 517 ? -4.222 -14.942 -2.304 1.00 94.94 517 VAL A O 1
ATOM 4106 N N . ASP A 1 518 ? -3.708 -16.930 -3.197 1.00 93.81 518 ASP A N 1
ATOM 4107 C CA . ASP A 1 518 ? -2.255 -16.737 -3.101 1.00 93.81 518 ASP A CA 1
ATOM 4108 C C . ASP A 1 518 ? -1.787 -15.780 -4.205 1.00 93.81 518 ASP A C 1
ATOM 4110 O O . ASP A 1 518 ? -1.840 -16.089 -5.401 1.00 93.81 518 ASP A O 1
ATOM 4114 N N . ALA A 1 519 ? -1.292 -14.606 -3.815 1.00 92.75 519 ALA A N 1
ATOM 4115 C CA . ALA A 1 519 ? -0.825 -13.609 -4.767 1.00 92.75 519 ALA A CA 1
ATOM 4116 C C . ALA A 1 519 ? 0.351 -14.107 -5.629 1.00 92.75 519 ALA A C 1
ATOM 4118 O O . ALA A 1 519 ? 0.465 -13.708 -6.790 1.00 92.75 519 ALA A O 1
ATOM 4119 N N . ASN A 1 520 ? 1.183 -15.031 -5.131 1.00 92.81 520 ASN A N 1
ATOM 4120 C CA . ASN A 1 520 ? 2.263 -15.620 -5.927 1.00 92.81 520 ASN A CA 1
ATOM 4121 C C . ASN A 1 520 ? 1.733 -16.427 -7.109 1.00 92.81 520 ASN A C 1
ATOM 4123 O O . ASN A 1 520 ? 2.369 -16.447 -8.162 1.00 92.81 520 ASN A O 1
ATOM 4127 N N . VAL A 1 521 ? 0.575 -17.080 -6.964 1.00 94.75 521 VAL A N 1
ATOM 4128 C CA . VAL A 1 521 ? -0.089 -17.768 -8.080 1.00 94.75 521 VAL A CA 1
ATOM 4129 C C . VAL A 1 521 ? -0.457 -16.763 -9.168 1.00 94.75 521 VAL A C 1
ATOM 4131 O O . VAL A 1 521 ? -0.210 -17.041 -10.338 1.00 94.75 521 VAL A O 1
ATOM 4134 N N . ILE A 1 522 ? -0.940 -15.574 -8.796 1.00 95.31 522 ILE A N 1
ATOM 4135 C CA . ILE A 1 522 ? -1.295 -14.512 -9.748 1.00 95.31 522 ILE A CA 1
ATOM 4136 C C . ILE A 1 522 ? -0.067 -13.993 -10.485 1.00 95.31 522 ILE A C 1
ATOM 4138 O O . ILE A 1 522 ? -0.049 -14.015 -11.714 1.00 95.31 522 ILE A O 1
ATOM 4142 N N . TYR A 1 523 ? 0.970 -13.552 -9.769 1.00 96.94 523 TYR A N 1
ATOM 4143 C CA . TYR A 1 523 ? 2.154 -12.982 -10.418 1.00 96.94 523 TYR A CA 1
ATOM 4144 C C . TYR A 1 523 ? 2.861 -14.001 -11.319 1.00 96.94 523 TYR A C 1
ATOM 4146 O O . TYR A 1 523 ? 3.206 -13.691 -12.461 1.00 96.94 523 TYR A O 1
ATOM 4154 N N . ARG A 1 524 ? 3.007 -15.245 -10.846 1.00 97.06 524 ARG A N 1
ATOM 4155 C CA . ARG A 1 524 ? 3.564 -16.352 -11.635 1.00 97.06 524 ARG A CA 1
ATOM 4156 C C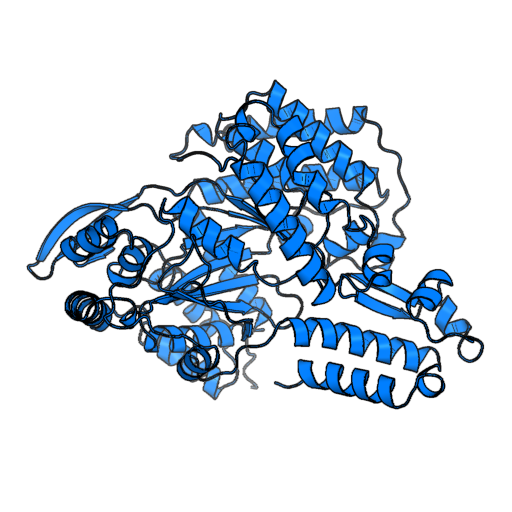 . ARG A 1 524 ? 2.711 -16.657 -12.862 1.00 97.06 524 ARG A C 1
ATOM 4158 O O . ARG A 1 524 ? 3.260 -16.883 -13.935 1.00 97.06 524 ARG A O 1
ATOM 4165 N N . GLY A 1 525 ? 1.391 -16.659 -12.709 1.00 96.81 525 GLY A N 1
ATOM 4166 C CA . GLY A 1 525 ? 0.454 -16.913 -13.794 1.00 96.81 525 GLY A CA 1
ATOM 4167 C C . GLY A 1 525 ? 0.482 -15.835 -14.878 1.00 96.81 525 GLY A C 1
ATOM 4168 O O . GLY A 1 525 ? 0.532 -16.167 -16.060 1.00 96.81 525 GLY A O 1
ATOM 4169 N N . LEU A 1 526 ? 0.553 -14.558 -14.486 1.00 96.62 526 LEU A N 1
ATOM 4170 C CA . LEU A 1 526 ? 0.721 -13.426 -15.404 1.00 96.62 526 LEU A CA 1
ATOM 4171 C C . LEU A 1 526 ? 2.041 -13.503 -16.181 1.00 96.62 526 LEU A C 1
ATOM 4173 O O . LEU A 1 526 ? 2.061 -13.286 -17.393 1.00 96.62 526 LEU A O 1
ATOM 4177 N N . GLN A 1 527 ? 3.141 -13.839 -15.503 1.00 97.62 527 GLN A N 1
ATOM 4178 C CA . GLN A 1 527 ? 4.425 -14.041 -16.170 1.00 97.62 527 GLN A CA 1
ATOM 4179 C C . GLN A 1 527 ? 4.353 -15.213 -17.156 1.00 97.62 527 GLN A C 1
ATOM 4181 O O . GLN A 1 527 ? 4.743 -15.060 -18.313 1.00 97.62 527 GLN A O 1
ATOM 4186 N N . ALA A 1 528 ? 3.810 -16.354 -16.724 1.00 97.19 528 ALA A N 1
ATOM 4187 C CA . ALA A 1 528 ? 3.680 -17.550 -17.549 1.00 97.19 528 ALA A CA 1
ATOM 4188 C C . ALA A 1 528 ? 2.804 -17.320 -18.789 1.00 97.19 528 ALA A C 1
ATOM 4190 O O . ALA A 1 528 ? 3.168 -17.747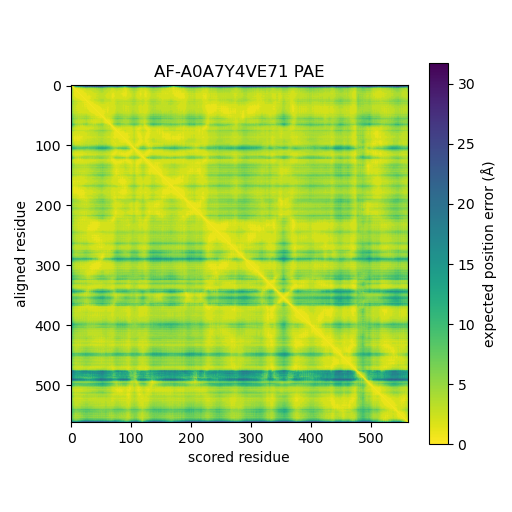 -19.883 1.00 97.19 528 ALA A O 1
ATOM 4191 N N . GLU A 1 529 ? 1.690 -16.596 -18.644 1.00 96.69 529 GLU A N 1
ATOM 4192 C CA . GLU A 1 529 ? 0.865 -16.171 -19.777 1.00 96.69 529 GLU A CA 1
ATOM 4193 C C . GLU A 1 529 ? 1.675 -15.327 -20.771 1.00 96.69 529 GLU A C 1
ATOM 4195 O O . GLU A 1 529 ? 1.597 -15.544 -21.981 1.00 96.69 529 GLU A O 1
ATOM 4200 N N . SER A 1 530 ? 2.489 -14.393 -20.275 1.00 97.31 530 SER A N 1
ATOM 4201 C CA . SER A 1 530 ? 3.299 -13.535 -21.141 1.00 97.31 530 SER A CA 1
ATOM 4202 C C . SER A 1 530 ? 4.421 -14.298 -21.861 1.00 97.31 530 SER A C 1
ATOM 4204 O O . SER A 1 530 ? 4.653 -14.066 -23.047 1.00 97.31 530 SER A O 1
ATOM 4206 N N . PHE A 1 531 ? 5.048 -15.278 -21.200 1.00 97.56 531 PHE A N 1
ATOM 4207 C CA . PHE A 1 531 ? 5.997 -16.199 -21.835 1.00 97.56 531 PHE A CA 1
ATOM 4208 C C . PHE A 1 531 ? 5.325 -17.020 -22.929 1.00 97.56 531 PHE A C 1
ATOM 4210 O O . PHE A 1 531 ? 5.828 -17.078 -24.049 1.00 97.56 531 PHE A O 1
ATOM 4217 N N . TRP A 1 532 ? 4.159 -17.603 -22.636 1.00 96.00 532 TRP A N 1
ATOM 4218 C CA . TRP A 1 532 ? 3.394 -18.361 -23.621 1.00 96.00 532 TRP A CA 1
ATOM 4219 C C . TRP A 1 532 ? 3.087 -17.519 -24.861 1.00 96.00 532 TRP A C 1
ATOM 4221 O O . TRP A 1 532 ? 3.316 -17.963 -25.988 1.00 96.00 532 TRP A O 1
ATOM 4231 N N . LYS A 1 533 ? 2.622 -16.280 -24.659 1.00 96.12 533 LYS A N 1
ATOM 4232 C CA . LYS A 1 533 ? 2.351 -15.332 -25.743 1.00 96.12 533 LYS A CA 1
ATOM 4233 C C . LYS A 1 533 ? 3.597 -15.075 -26.592 1.00 96.12 533 LYS A C 1
ATOM 4235 O O . LYS A 1 533 ? 3.537 -15.232 -27.809 1.00 96.12 533 LYS A O 1
ATOM 4240 N N . VAL A 1 534 ? 4.727 -14.747 -25.962 1.00 97.75 534 VAL A N 1
ATOM 4241 C CA . VAL A 1 534 ? 6.012 -14.535 -26.647 1.00 97.75 534 VAL A CA 1
ATOM 4242 C C . VAL A 1 534 ? 6.412 -15.763 -27.462 1.00 97.75 534 VAL A C 1
ATOM 4244 O O . VAL A 1 534 ? 6.677 -15.646 -28.658 1.00 97.75 534 VAL A O 1
ATOM 4247 N N . TYR A 1 535 ? 6.427 -16.950 -26.854 1.00 97.44 535 TYR A N 1
ATOM 4248 C CA . TYR A 1 535 ? 6.849 -18.162 -27.549 1.00 97.44 535 TYR A CA 1
ATOM 4249 C C . TYR A 1 535 ? 5.912 -18.528 -28.700 1.00 97.44 535 TYR A C 1
ATOM 4251 O O . TYR A 1 535 ? 6.374 -18.976 -29.749 1.00 97.44 535 TYR A O 1
ATOM 4259 N N . SER A 1 536 ? 4.608 -18.304 -28.544 1.00 95.38 536 SER A N 1
ATOM 4260 C CA . SER A 1 536 ? 3.622 -18.531 -29.601 1.00 95.38 536 SER A CA 1
ATOM 4261 C C . SER A 1 536 ? 3.830 -17.577 -30.778 1.00 95.38 536 SER A C 1
ATOM 4263 O O . SER A 1 536 ? 3.960 -17.998 -31.931 1.00 95.38 536 SER A O 1
ATOM 4265 N N . GLU A 1 537 ? 3.911 -16.277 -30.501 1.00 97.19 537 GLU A N 1
ATOM 4266 C CA . GLU A 1 537 ? 3.988 -15.251 -31.541 1.00 97.19 537 GLU A CA 1
ATOM 4267 C C . GLU A 1 537 ? 5.325 -15.281 -32.291 1.00 97.19 537 GLU A C 1
ATOM 4269 O O . GLU A 1 537 ? 5.331 -15.147 -33.518 1.00 97.19 537 GLU A O 1
ATOM 4274 N N . LEU A 1 538 ? 6.430 -15.574 -31.596 1.00 97.56 538 LEU A N 1
ATOM 4275 C CA . LEU A 1 538 ? 7.768 -15.707 -32.185 1.00 97.56 538 LEU A CA 1
ATOM 4276 C C . LEU A 1 538 ? 8.036 -17.077 -32.838 1.00 97.56 538 LEU A C 1
ATOM 4278 O O . LEU A 1 538 ? 9.088 -17.265 -33.453 1.00 97.56 538 LEU A O 1
ATOM 4282 N N . GLY A 1 539 ? 7.091 -18.025 -32.763 1.00 96.00 539 GLY A N 1
ATOM 4283 C CA . GLY A 1 539 ? 7.247 -19.366 -33.344 1.00 96.00 539 GLY A CA 1
ATOM 4284 C C . GLY A 1 539 ? 8.282 -20.229 -32.614 1.00 96.00 539 GLY A C 1
ATOM 4285 O O . GLY A 1 539 ? 8.983 -21.023 -33.235 1.00 96.00 539 GLY A O 1
ATOM 4286 N N . LEU A 1 540 ? 8.403 -20.039 -31.301 1.00 96.38 540 LEU A N 1
ATOM 4287 C CA . LEU A 1 540 ? 9.355 -20.714 -30.419 1.00 96.38 540 LEU A CA 1
ATOM 4288 C C . LEU A 1 540 ? 8.712 -21.807 -29.559 1.00 96.38 540 LEU A C 1
ATOM 4290 O O . LEU A 1 540 ? 9.449 -22.555 -28.921 1.00 96.38 540 LEU A O 1
ATOM 4294 N N . LEU A 1 541 ? 7.375 -21.933 -29.547 1.00 93.25 541 LEU A N 1
ATOM 4295 C CA . LEU A 1 541 ? 6.689 -22.964 -28.757 1.00 93.25 541 LEU A CA 1
ATOM 4296 C C . LEU A 1 541 ? 7.276 -24.345 -29.022 1.00 93.25 541 LEU A C 1
ATOM 4298 O O . LEU A 1 541 ? 7.596 -25.043 -28.071 1.00 93.25 541 LEU A O 1
ATOM 4302 N N . ASP A 1 542 ? 7.515 -24.708 -30.285 1.00 92.56 542 ASP A N 1
ATOM 4303 C CA . ASP A 1 542 ? 8.056 -26.027 -30.617 1.00 92.56 542 ASP A CA 1
ATOM 4304 C C . ASP A 1 542 ? 9.509 -26.259 -30.185 1.00 92.56 542 ASP A C 1
ATOM 4306 O O . ASP A 1 542 ? 9.934 -27.408 -30.074 1.00 92.56 542 ASP A O 1
ATOM 4310 N N . LYS A 1 543 ? 10.236 -25.183 -29.865 1.00 94.38 543 LYS A N 1
ATOM 4311 C CA . LYS A 1 543 ? 11.630 -25.216 -29.413 1.00 94.38 543 LYS A CA 1
ATOM 4312 C C . LYS A 1 543 ? 11.772 -25.329 -27.890 1.00 94.38 543 LYS A C 1
ATOM 4314 O O . LYS A 1 543 ? 12.821 -25.767 -27.429 1.00 94.38 543 LYS A O 1
ATOM 4319 N N . ILE A 1 544 ? 10.743 -24.979 -27.109 1.00 95.06 544 ILE A N 1
ATOM 4320 C CA . ILE A 1 544 ? 10.748 -25.179 -25.648 1.00 95.06 544 ILE A CA 1
ATOM 4321 C C . ILE A 1 544 ? 10.339 -26.605 -25.267 1.00 95.06 544 ILE A C 1
ATOM 4323 O O . ILE A 1 544 ? 9.564 -27.270 -25.969 1.00 95.06 544 ILE A O 1
ATOM 4327 N N . SER A 1 545 ? 10.853 -27.078 -24.129 1.00 95.56 545 SER A N 1
ATOM 4328 C CA . SER A 1 545 ? 10.628 -28.452 -23.667 1.00 95.56 545 SER A CA 1
ATOM 4329 C C . SER A 1 545 ? 9.154 -28.714 -23.328 1.00 95.56 545 SER A C 1
ATOM 4331 O O . SER A 1 545 ? 8.412 -27.815 -22.932 1.00 95.56 545 SER A O 1
ATOM 4333 N N . ARG A 1 546 ? 8.709 -29.976 -23.421 1.00 94.12 546 ARG A N 1
ATOM 4334 C CA . ARG A 1 546 ? 7.341 -30.361 -23.019 1.00 94.12 546 ARG A CA 1
ATOM 4335 C C . ARG A 1 546 ? 7.061 -30.053 -21.542 1.00 94.12 546 ARG A C 1
ATOM 4337 O O . ARG A 1 546 ? 5.943 -29.676 -21.203 1.00 94.12 546 ARG A O 1
ATOM 4344 N N . ALA A 1 547 ? 8.067 -30.211 -20.680 1.00 95.25 547 ALA A N 1
ATOM 4345 C CA . ALA A 1 547 ? 7.958 -29.900 -19.258 1.00 95.25 547 ALA A CA 1
ATOM 4346 C C . ALA A 1 547 ? 7.726 -28.399 -19.032 1.00 95.25 547 ALA A C 1
ATOM 4348 O O . ALA A 1 547 ? 6.823 -28.025 -18.291 1.00 95.25 547 ALA A O 1
ATOM 4349 N N . GLU A 1 548 ? 8.483 -27.552 -19.729 1.00 94.69 548 GLU A N 1
ATOM 4350 C CA . GLU A 1 548 ? 8.330 -26.098 -19.675 1.00 94.69 548 GLU A CA 1
ATOM 4351 C C . GLU A 1 548 ? 6.952 -25.654 -20.181 1.00 94.69 548 GLU A C 1
ATOM 4353 O O . GLU A 1 548 ? 6.261 -24.924 -19.477 1.00 94.69 548 GLU A O 1
ATOM 4358 N N . ARG A 1 549 ? 6.481 -26.176 -21.326 1.00 94.44 549 ARG A N 1
ATOM 4359 C CA . ARG A 1 549 ? 5.112 -25.905 -21.820 1.00 94.44 549 ARG A CA 1
ATOM 4360 C C . ARG A 1 549 ? 4.054 -26.239 -20.772 1.00 94.44 549 ARG A C 1
ATOM 4362 O O . ARG A 1 549 ? 3.218 -25.397 -20.460 1.00 94.44 549 ARG A O 1
ATOM 4369 N N . SER A 1 550 ? 4.139 -27.433 -20.181 1.00 94.31 550 SER A N 1
ATOM 4370 C CA . SER A 1 550 ? 3.200 -27.874 -19.146 1.00 94.31 550 SER A CA 1
ATOM 4371 C C . SER A 1 550 ? 3.238 -26.977 -17.905 1.00 94.31 550 SER A C 1
ATOM 4373 O O . SER A 1 550 ? 2.195 -26.741 -17.301 1.00 94.31 550 SER A O 1
ATOM 4375 N N . GLN A 1 551 ? 4.411 -26.478 -17.506 1.00 94.38 551 GLN A N 1
ATOM 4376 C CA . GLN A 1 551 ? 4.535 -25.553 -16.376 1.00 94.38 551 GLN A CA 1
ATOM 4377 C C . GLN A 1 551 ? 3.892 -24.195 -16.679 1.00 94.38 551 GLN A C 1
ATOM 4379 O O . GLN A 1 551 ? 3.198 -23.650 -15.820 1.00 94.38 551 GLN A O 1
ATOM 4384 N N . LEU A 1 552 ? 4.080 -23.664 -17.893 1.00 94.38 552 LEU A N 1
ATOM 4385 C CA . LEU A 1 552 ? 3.460 -22.406 -18.314 1.00 94.38 552 LEU A CA 1
ATOM 4386 C C . LEU A 1 552 ? 1.933 -22.518 -18.366 1.00 94.38 552 LEU A C 1
ATOM 4388 O O . LEU A 1 552 ? 1.238 -21.647 -17.843 1.00 94.38 552 LEU A O 1
ATOM 4392 N N . GLU A 1 553 ? 1.414 -23.606 -18.938 1.00 93.19 553 GLU A N 1
ATOM 4393 C CA . GLU A 1 553 ? -0.025 -23.885 -18.999 1.00 93.19 553 GLU A CA 1
ATOM 4394 C C . GLU A 1 553 ? -0.631 -24.009 -17.600 1.00 93.19 553 GLU A C 1
ATOM 4396 O O . GLU A 1 553 ? -1.632 -23.357 -17.307 1.00 93.19 553 GLU A O 1
ATOM 4401 N N . GLN A 1 554 ? -0.004 -24.786 -16.709 1.00 93.94 554 GLN A N 1
ATOM 4402 C CA . GLN A 1 554 ? -0.474 -24.956 -15.332 1.00 93.94 554 GLN A CA 1
ATOM 4403 C C . GLN A 1 554 ? -0.469 -23.634 -14.564 1.00 93.94 554 GLN A C 1
ATOM 4405 O O . GLN A 1 554 ? -1.459 -23.299 -13.917 1.00 93.94 554 GLN A O 1
ATOM 4410 N N . ALA A 1 555 ? 0.610 -22.854 -14.660 1.00 94.19 555 ALA A N 1
ATOM 4411 C CA . ALA A 1 555 ? 0.697 -21.551 -14.009 1.00 94.19 555 ALA A CA 1
ATOM 4412 C C . ALA A 1 555 ? -0.344 -20.561 -14.558 1.00 94.19 555 ALA A C 1
ATOM 4414 O O . ALA A 1 555 ? -0.976 -19.847 -13.779 1.00 94.19 555 ALA A O 1
ATOM 4415 N N . SER A 1 556 ? -0.554 -20.534 -15.880 1.00 91.25 556 SER A N 1
ATOM 4416 C CA . SER A 1 556 ? -1.553 -19.667 -16.515 1.00 91.25 556 SER A CA 1
ATOM 4417 C C . SER A 1 556 ? -2.985 -20.082 -16.152 1.00 91.25 556 SER A C 1
ATOM 4419 O O . SER A 1 556 ? -3.825 -19.236 -15.853 1.00 91.25 556 SER A O 1
ATOM 4421 N N . ALA A 1 557 ? -3.272 -21.383 -16.106 1.00 91.31 557 ALA A N 1
ATOM 4422 C CA . ALA A 1 557 ? -4.575 -21.892 -15.695 1.00 91.31 557 ALA A CA 1
ATOM 4423 C C . ALA A 1 557 ? -4.862 -21.600 -14.213 1.00 91.31 557 ALA A C 1
ATOM 4425 O O . ALA A 1 557 ? -5.962 -21.161 -13.880 1.00 91.31 557 ALA A O 1
ATOM 4426 N N . ALA A 1 558 ? -3.864 -21.771 -13.339 1.00 88.31 558 ALA A N 1
ATOM 4427 C CA . ALA A 1 558 ? -4.012 -21.618 -11.893 1.00 88.31 558 ALA A CA 1
ATOM 4428 C C . ALA A 1 558 ? -4.398 -20.199 -11.448 1.00 88.31 558 ALA A C 1
ATOM 4430 O O . ALA A 1 558 ? -5.078 -20.053 -10.439 1.00 88.31 558 ALA A O 1
ATOM 4431 N N . TYR A 1 559 ? -3.996 -19.144 -12.167 1.00 85.56 559 TYR A N 1
ATOM 4432 C CA . TYR A 1 559 ? -4.476 -17.795 -11.834 1.00 85.56 559 TYR A CA 1
ATOM 4433 C C . TYR A 1 559 ? -5.765 -17.414 -12.571 1.00 85.56 559 TYR A C 1
ATOM 4435 O O . TYR A 1 559 ? -6.460 -16.506 -12.123 1.00 85.56 559 TYR A O 1
ATOM 4443 N N . LYS A 1 560 ? -6.114 -18.084 -13.677 1.00 84.62 560 LYS A N 1
ATOM 4444 C CA . LYS A 1 560 ? -7.379 -17.861 -14.399 1.00 84.62 560 LYS A CA 1
ATOM 4445 C C . LYS A 1 560 ? -8.568 -18.559 -13.748 1.00 84.62 560 LYS A C 1
ATOM 4447 O O . LYS A 1 560 ? -9.697 -18.128 -13.976 1.00 84.62 560 LYS A O 1
ATOM 4452 N N . SER A 1 561 ? -8.335 -19.597 -12.943 1.00 75.38 561 SER A N 1
ATOM 4453 C CA . SER A 1 561 ? -9.397 -20.218 -12.151 1.00 75.38 561 SER A CA 1
ATOM 4454 C C . SER A 1 561 ? -10.067 -19.177 -11.250 1.00 75.38 561 SER A C 1
ATOM 4456 O O . SER A 1 561 ? -9.393 -18.313 -10.674 1.00 75.38 561 SER A O 1
ATOM 4458 N N . LYS A 1 562 ? -11.402 -19.231 -11.229 1.00 53.84 562 LYS A N 1
ATOM 4459 C CA . LYS A 1 562 ? -12.262 -18.391 -10.392 1.00 53.84 562 LYS A CA 1
ATOM 4460 C C . LYS A 1 562 ? -12.184 -18.814 -8.937 1.00 53.84 562 LYS A C 1
ATOM 4462 O O . LYS A 1 562 ? -12.117 -20.041 -8.702 1.00 53.84 562 LYS A O 1
#

Sequence (562 aa):
MIALFADKVEMQNRLFAELSRMFGQEVPLYDKSLLVNRECNKTVCALLGQLHVGFSLSDEQLDRTSGERHGAIRIGKPSEYRLMGRFFAAFGMEPHNFYDMANVGAKSQPIIATAFRSKLNPDHRIFCSLLLTDYFDAPTKARIEGLLATREVFSDKTKQLLDKNERQDGLNWDDANALIAEAVNRIFKWTGQARDHQLYQDLCTAGFKIAADIACFESHHLNHLTPNTFCMDLYTAAMKFCLGELDEATFRSRAETSLGRLMKRADRDWMRLHFKHLDRAEIDACKAGQVIMYVVAQLVEKLTRRLQEADLALSKLNHSGFKDFTEGPSEDTPILLRQDAYKALTEPVTFRNADGSVVDTVHTARFGEIEQRFYATTPKGRELYDRCLAEADAAKERNPSLSKTDFAAYEEMYAKPFAPFPKKLTALLERNLVYGRYLPTAKGLAAKGKIDTTDINELVRLGYVDCEGLRYEDFLPVSAAGIFASNLNQYGTKSTAAQKPVYTQAMLEEILGKNIVDANVIYRGLQAESFWKVYSELGLLDKISRAERSQLEQASAAYKSK

Mean predicted aligned error: 4.67 Å

Radius of gyration: 24.57 Å; Cα contacts (8 Å, |Δi|>4): 954; chains: 1; bounding box: 60×59×72 Å

pLDDT: mean 93.26, std 7.51, range [49.72, 98.81]